Protein AF-0000000084947316 (afdb_homodimer)

Sequence (758 aa):
MNFNLSEEHLMIQQAAKDFAQTELLPGVIERDEHSIFPAEQVKKMAELGFLGMMVDPKYGGAGLDSVSYVLAMEEIAKIDASAAVIMSVNNSLVCAGLEKFASEEQKMKYLVPLAKGDVIGAFCLSEPEAGSDATSQKTTAIDKGDYYLLNGTKNWITNGGSASTYIVIAQTDTEKGHKGINAFIVEKGWEGFSIGPKEKKMGIRGSDTHSLMFSDVKVPKENRIGEDGFGFNFAMAVLNGGRIGIASQALGIASGAYELALKYSQERVAFKKPIFQHQAIAFKLADMATQITAARMLCLKAACEKDAGQDISHSGAMAKLFASETAMNVTIEAVQIHGGNGYVSEYHVERMMRDAKITQIYEGTSEIQRIVISRGLVKMNFNLSEEHLMIQQAAKDFAQTELLPGVIERDEHSIFPAEQVKKMAELGFLGMMVDPKYGGAGLDSVSYVLAMEEIAKIDASAAVIMSVNNSLVCAGLEKFASEEQKMKYLVPLAKGDVIGAFCLSEPEAGSDATSQKTTAIDKGDYYLLNGTKNWITNGGSASTYIVIAQTDTEKGHKGINAFIVEKGWEGFSIGPKEKKMGIRGSDTHSLMFSDVKVPKENRIGEDGFGFNFAMAVLNGGRIGIASQALGIASGAYELALKYSQERVAFKKPIFQHQAIAFKLADMATQITAARMLCLKAACEKDAGQDISHSGAMAKLFASETAMNVTIEAVQIHGGNGYVSEYHVERMMRDAKITQIYEGTSEIQRIVISRGLVK

Foldseek 3Di:
DDPDDDPVLVVLLVVLLVLLVPPCQVCVLVCWVVLAAPVVSLVVCLVVQLQAACADCVLPHVNDFLSSNLSSLLSNLLRALLSLVQSLQQHQVNLVLCRVWADPVCSNVPNSCRSSSVFGEKEFQADPVCDVNRLPADWEFEDPPFWTFTFDKTFFIWCQPRGFKYWHWHAHDVVVGLLRIWIFIDGPPFPQKDWADFDPALASSNITTTMIGGDRGTGGPSGITHDRSCHNVSNVVSLLRSLLSLLSSLLNLLVSLLVLLVVQQQVDDDPHHRNCPPPVLVVLSVVSVVLSVVLSVLSSVLSVCVSVVHDSLQSSLVSLLSSLVSSLSSLVVSLVSCPPNSCDSPSPSVNSNSSSNCSCPPSAHSVRSVVSNVVVVVD/DDPDDDPVLVVLLVVLLVLLVPPCQVCVLVCWVVLAAPVVSLVVCLVVQLQAACADCVLPHVNDFLSSNLSSLLSNLLRALLSLVQSLQLHQQNLVLCRVWADPVCSNVPNSCRSSSVFGEKEFQADPVDDVNRLPDDWEFEDPPFWTFTFDKTFFIWCQPRGFWYWHWHAHDVVVRLLRIWIFIDGPPFPQKDWADFDDALASSNITTTMIGGDRGTGGPSGITHDRSCHNVSNVVSLLRSLLSLLSSLLNLLVSLLVLLVVQQQVDDDPHHRNCPPPVLVVLSVVSVVLSVVLSVLSSVLSVCVSVVHDSLQSSLVSLLSSLVSSLSSLVVSLVSCPPNSCDSPSPSVNSNSSSNCSCPPSAHSVRSVVSNVVVVVD

pLDDT: mean 97.17, std 2.94, range [73.31, 98.94]

Radius of gyration: 28.28 Å; Cα contacts (8 Å, |Δi|>4): 1645; chains: 2; bounding box: 53×84×67 Å

Solvent-accessible surface area (backbone atoms only — not comparable to full-atom values): 35517 Å² total; per-residue (Å²): 138,78,90,69,74,52,73,67,41,52,50,45,28,48,52,26,38,50,44,21,61,70,58,44,45,65,59,43,65,58,26,44,78,66,45,37,63,58,61,70,55,51,47,52,36,14,76,71,29,56,26,9,34,62,38,53,51,94,44,48,16,59,50,42,55,45,51,42,48,40,42,26,31,21,32,28,7,35,63,34,54,20,61,27,49,55,34,32,42,21,30,28,44,34,42,46,38,36,69,73,49,36,51,71,66,50,29,63,71,48,36,24,42,32,17,43,30,79,43,40,33,21,56,38,67,31,26,90,80,9,57,93,39,53,82,65,55,76,25,31,31,42,79,67,85,73,29,25,40,27,37,39,55,34,31,75,17,51,32,48,76,73,29,45,38,33,42,38,52,26,36,52,33,76,90,51,50,63,54,16,16,30,29,32,60,44,56,68,79,43,66,46,51,46,70,49,69,73,63,65,48,70,32,42,31,22,39,45,28,14,37,36,38,32,51,68,21,76,36,51,62,84,34,45,40,58,58,92,31,36,16,46,61,51,51,56,54,20,46,41,51,31,21,42,42,48,14,16,33,16,40,5,34,22,50,28,26,45,50,52,33,55,55,46,26,62,66,45,59,50,84,90,34,37,39,44,74,38,66,75,50,38,51,52,52,51,51,41,54,52,45,51,50,53,25,50,51,33,37,45,49,23,22,51,36,44,70,70,70,45,88,32,62,46,44,14,26,53,12,21,42,48,8,10,54,38,10,39,54,32,14,52,48,23,18,56,73,46,37,74,57,12,42,22,59,88,61,47,27,34,56,44,33,42,37,20,52,52,43,40,36,58,89,53,28,46,68,51,26,50,50,52,41,54,60,53,69,77,101,140,77,91,70,73,52,72,66,42,51,50,43,30,48,52,27,37,52,45,19,61,68,58,44,46,65,59,43,64,58,26,43,77,66,45,38,62,57,60,70,55,52,48,54,37,16,76,71,30,57,25,8,32,62,37,51,52,92,44,48,17,59,52,40,54,46,52,42,51,40,42,27,30,20,34,27,7,35,62,35,54,21,61,30,50,57,35,32,42,19,30,28,45,33,41,46,38,35,69,74,50,35,50,73,68,50,28,62,70,51,35,25,43,31,17,42,30,77,42,41,33,21,58,39,68,30,25,90,79,8,56,92,39,52,83,65,55,76,26,32,31,42,80,68,84,73,26,25,42,27,36,39,54,33,32,75,18,50,32,47,76,72,29,44,40,34,40,38,53,27,37,50,33,77,90,52,52,63,53,16,16,29,27,31,60,43,56,66,79,42,67,45,52,47,69,49,69,72,63,62,47,69,30,41,31,22,38,46,30,15,37,37,40,32,51,68,22,75,36,52,61,84,34,45,41,56,56,92,29,36,16,46,60,50,52,54,54,20,46,42,50,30,22,44,44,50,14,17,31,16,39,6,34,21,51,30,25,44,50,52,32,54,54,46,27,63,66,44,58,51,87,90,35,38,39,44,76,38,65,75,48,38,49,52,52,51,51,42,52,52,46,48,51,52,24,49,51,34,38,46,49,23,21,52,36,44,70,70,70,46,88,30,64,45,43,14,28,53,12,21,43,49,8,11,52,38,9,37,54,32,13,52,49,23,19,55,72,48,38,74,57,11,42,23,59,88,63,47,27,35,58,45,34,43,38,21,54,52,44,40,36,60,89,55,28,47,69,51,26,51,51,51,40,55,61,53,68,77,102

Organism: Flavobacterium columnare (strain ATCC 49512 / CIP 103533 / TG 44/87) (NCBI:txid1041826)

InterPro domains:
  IPR006089 Acyl-CoA dehydrogenase, conserved site [PS00072] (124-136)
  IPR006089 Acyl-CoA dehydrogenase, conserved site [PS00073] (336-355)
  IPR006091 Acyl-CoA dehydrogenase/oxidase, middle domain [PF02770] (122-217)
  IPR009075 Acyl-CoA dehydrogenase/oxidase, C-terminal [PF00441] (231-377)
  IPR009100 Acyl-CoA dehydrogenase/oxidase, N-terminal and middle domain superfamily [SSF56645] (1-242)
  IPR013786 Acyl-CoA dehydrogenase/oxidase, N-terminal [PF02771] (6-118)
  IPR036250 Acyl-CoA dehydrogenase-like, C-terminal [SSF47203] (229-378)
  IPR037069 Acyl-CoA dehydrogenase/oxidase, N-terminal domain superfamily [G3DSA:1.10.540.10] (1-120)
  IPR046373 Acyl-CoA oxidase/dehydrogenase, middle domain superfamily [G3DSA:2.40.110.10] (121-233)

Nearest PDB structures (foldseek):
  4l1f-assembly1_A  TM=9.917E-01  e=9.380E-40  Acidaminococcus fermentans DSM 20731
  1jqi-assembly1_B  TM=9.873E-01  e=5.473E-39  Rattus norvegicus
  4n5f-assembly1_A-2  TM=9.900E-01  e=6.590E-39  Burkholderia cenocepacia J2315
  2vig-assembly1_A  TM=9.923E-01  e=2.778E-38  Homo sapiens
  4m9a-assembly1_B  TM=9.848E-01  e=5.839E-38  Burkholderia thailandensis E264

Structure (mmCIF, N/CA/C/O backbone):
data_AF-0000000084947316-model_v1
#
loop_
_entity.id
_entity.type
_entity.pdbx_description
1 polymer 'Cyclohex-1-ene-1-carbonyl-CoA dehydrogenase'
#
loop_
_atom_site.group_PDB
_atom_site.id
_atom_site.type_symbol
_atom_site.label_atom_id
_atom_site.label_alt_id
_atom_site.label_comp_id
_atom_site.label_asym_id
_atom_site.label_entity_id
_atom_site.label_seq_id
_atom_site.pdbx_PDB_ins_code
_atom_site.Cartn_x
_atom_site.Cartn_y
_atom_site.Cartn_z
_atom_site.occupancy
_atom_site.B_iso_or_equiv
_atom_site.auth_seq_id
_atom_site.auth_comp_id
_atom_site.auth_asym_id
_atom_site.auth_atom_id
_atom_site.pdbx_PDB_model_num
ATOM 1 N N . MET A 1 1 ? 18.266 33.688 -10.984 1 73.31 1 MET A N 1
ATOM 2 C CA . MET A 1 1 ? 17.859 32.438 -10.344 1 73.31 1 MET A CA 1
ATOM 3 C C . MET A 1 1 ? 19.062 31.656 -9.867 1 73.31 1 MET A C 1
ATOM 5 O O . MET A 1 1 ? 20.047 31.5 -10.602 1 73.31 1 MET A O 1
ATOM 9 N N . ASN A 1 2 ? 19.203 31.469 -8.625 1 81.62 2 ASN A N 1
ATOM 10 C CA . ASN A 1 2 ? 20.266 30.656 -8.016 1 81.62 2 ASN A CA 1
ATOM 11 C C . ASN A 1 2 ? 19.688 29.391 -7.367 1 81.62 2 ASN A C 1
ATOM 13 O O . ASN A 1 2 ? 19 29.484 -6.34 1 81.62 2 ASN A O 1
ATOM 17 N N . PHE A 1 3 ? 19.922 28.312 -8.039 1 86.94 3 PHE A N 1
ATOM 18 C CA . PHE A 1 3 ? 19.391 27.031 -7.59 1 86.94 3 PHE A CA 1
ATOM 19 C C . PHE A 1 3 ? 20.359 26.359 -6.617 1 86.94 3 PHE A C 1
ATOM 21 O O . PHE A 1 3 ? 20.109 25.234 -6.18 1 86.94 3 PHE A O 1
ATOM 28 N N . ASN A 1 4 ? 21.391 27.078 -6.281 1 88.56 4 ASN A N 1
ATOM 29 C CA . ASN A 1 4 ? 22.359 26.5 -5.359 1 88.56 4 ASN A CA 1
ATOM 30 C C . ASN A 1 4 ? 21.922 26.672 -3.906 1 88.56 4 ASN A C 1
ATOM 32 O O . ASN A 1 4 ? 21.359 27.719 -3.545 1 88.56 4 ASN A O 1
ATOM 36 N N . LEU A 1 5 ? 22.156 25.688 -3.131 1 94.56 5 LEU A N 1
ATOM 37 C CA . LEU A 1 5 ? 21.938 25.75 -1.69 1 94.56 5 LEU A CA 1
ATOM 38 C C . LEU A 1 5 ? 23.062 26.5 -0.992 1 94.56 5 LEU A C 1
ATOM 40 O O . LEU A 1 5 ? 24.219 26.375 -1.374 1 94.56 5 LEU A O 1
ATOM 44 N N . SER A 1 6 ? 22.734 27.344 -0.083 1 95.81 6 SER A N 1
ATOM 45 C CA . SER A 1 6 ? 23.75 28 0.733 1 95.81 6 SER A CA 1
ATOM 46 C C . SER A 1 6 ? 24.484 27 1.62 1 95.81 6 SER A C 1
ATOM 48 O O . SER A 1 6 ? 24.078 25.844 1.736 1 95.81 6 SER A O 1
ATOM 50 N N . GLU A 1 7 ? 25.625 27.422 2.191 1 95.88 7 GLU A N 1
ATOM 51 C CA . GLU A 1 7 ? 26.359 26.578 3.127 1 95.88 7 GLU A CA 1
ATOM 52 C C . GLU A 1 7 ? 25.484 26.172 4.312 1 95.88 7 GLU A C 1
ATOM 54 O O . GLU A 1 7 ? 25.578 25.031 4.801 1 95.88 7 GLU A O 1
ATOM 59 N N . GLU A 1 8 ? 24.703 27.078 4.797 1 96.12 8 GLU A N 1
ATOM 60 C CA . GLU A 1 8 ? 23.781 26.797 5.895 1 96.12 8 GLU A CA 1
ATOM 61 C C . GLU A 1 8 ? 22.766 25.734 5.492 1 96.12 8 GLU A C 1
ATOM 63 O O . GLU A 1 8 ? 22.469 24.812 6.266 1 96.12 8 GLU A O 1
ATOM 68 N N . HIS A 1 9 ? 22.156 25.875 4.293 1 97.38 9 HIS A N 1
ATOM 69 C CA . HIS A 1 9 ? 21.234 24.891 3.762 1 97.38 9 HIS A CA 1
ATOM 70 C C . HIS A 1 9 ? 21.875 23.5 3.732 1 97.38 9 HIS A C 1
ATOM 72 O O . HIS A 1 9 ? 21.266 22.516 4.168 1 97.38 9 HIS A O 1
ATOM 78 N N . LEU A 1 10 ? 23.094 23.438 3.26 1 97.75 10 LEU A N 1
ATOM 79 C CA . LEU A 1 10 ? 23.797 22.156 3.133 1 97.75 10 LEU A CA 1
ATOM 80 C C . LEU A 1 10 ? 24.078 21.562 4.504 1 97.75 10 LEU A C 1
ATOM 82 O O . LEU A 1 10 ? 24.016 20.344 4.672 1 97.75 10 LEU A O 1
ATOM 86 N N . MET A 1 11 ? 24.422 22.406 5.418 1 97.81 11 MET A N 1
ATOM 87 C CA . MET A 1 11 ? 24.688 21.938 6.773 1 97.81 11 MET A CA 1
ATOM 88 C C . MET A 1 11 ? 23.438 21.359 7.406 1 97.81 11 MET A C 1
ATOM 90 O O . MET A 1 11 ? 23.5 20.312 8.062 1 97.81 11 MET A O 1
ATOM 94 N N . ILE A 1 12 ? 22.328 22 7.223 1 98 12 ILE A N 1
ATOM 95 C CA . ILE A 1 12 ? 21.062 21.531 7.777 1 98 12 ILE A CA 1
ATOM 96 C C . ILE A 1 12 ? 20.656 20.219 7.109 1 98 12 ILE A C 1
ATOM 98 O O . ILE A 1 12 ? 20.219 19.281 7.781 1 98 12 ILE A O 1
ATOM 102 N N . GLN A 1 13 ? 20.719 20.141 5.82 1 98.38 13 GLN A N 1
ATOM 103 C CA . GLN A 1 13 ? 20.438 18.922 5.074 1 98.38 13 GLN A CA 1
ATOM 104 C C . GLN A 1 13 ? 21.281 17.75 5.59 1 98.38 13 GLN A C 1
ATOM 106 O O . GLN A 1 13 ? 20.75 16.656 5.801 1 98.38 13 GLN A O 1
ATOM 111 N N . GLN A 1 14 ? 22.562 18 5.797 1 98.56 14 GLN A N 1
ATOM 112 C CA . GLN A 1 14 ? 23.469 16.953 6.27 1 98.56 14 GLN A CA 1
ATOM 113 C C . GLN A 1 14 ? 23.109 16.516 7.688 1 98.56 14 GLN A C 1
ATOM 115 O O . GLN A 1 14 ? 23.156 15.328 8 1 98.56 14 GLN A O 1
ATOM 120 N N . ALA A 1 15 ? 22.828 17.469 8.523 1 98.44 15 ALA A N 1
ATOM 121 C CA . ALA A 1 15 ? 22.438 17.156 9.891 1 98.44 15 ALA A CA 1
ATOM 122 C C . ALA A 1 15 ? 21.203 16.266 9.914 1 98.44 15 ALA A C 1
ATOM 124 O O . ALA A 1 15 ? 21.125 15.297 10.68 1 98.44 15 ALA A O 1
ATOM 125 N N . ALA A 1 16 ? 20.219 16.625 9.117 1 98.81 16 ALA A N 1
ATOM 126 C CA . ALA A 1 16 ? 19 15.836 9.023 1 98.81 16 ALA A CA 1
ATOM 127 C C . ALA A 1 16 ? 19.281 14.445 8.469 1 98.81 16 ALA A C 1
ATOM 129 O O . ALA A 1 16 ? 18.719 13.453 8.945 1 98.81 16 ALA A O 1
ATOM 130 N N . LYS A 1 17 ? 20.125 14.414 7.453 1 98.75 17 LYS A N 1
ATOM 131 C CA . LYS A 1 17 ? 20.516 13.133 6.859 1 98.75 17 LYS A CA 1
ATOM 132 C C . LYS A 1 17 ? 21.188 12.234 7.891 1 98.75 17 LYS A C 1
ATOM 134 O O . LYS A 1 17 ? 20.859 11.055 8.008 1 98.75 17 LYS A O 1
ATOM 139 N N . ASP A 1 18 ? 22.109 12.805 8.617 1 98.81 18 ASP A N 1
ATOM 140 C CA . ASP A 1 18 ? 22.828 12.047 9.633 1 98.81 18 ASP A CA 1
ATOM 141 C C . ASP A 1 18 ? 21.875 11.539 10.711 1 98.81 18 ASP A C 1
ATOM 143 O O . ASP A 1 18 ? 21.953 10.383 11.133 1 98.81 18 ASP A O 1
ATOM 147 N N . PHE A 1 19 ? 21.047 12.375 11.172 1 98.81 19 PHE A N 1
ATOM 148 C CA . PHE A 1 19 ? 20.078 11.992 12.18 1 98.81 19 PHE A CA 1
ATOM 149 C C . PHE A 1 19 ? 19.188 10.859 11.68 1 98.81 19 PHE A C 1
ATOM 151 O O . PHE A 1 19 ? 18.938 9.891 12.398 1 98.81 19 PHE A O 1
ATOM 158 N N . ALA A 1 20 ? 18.656 10.984 10.43 1 98.88 20 ALA A N 1
ATOM 159 C CA . ALA A 1 20 ? 17.781 9.961 9.852 1 98.88 20 ALA A CA 1
ATOM 160 C C . ALA A 1 20 ? 18.469 8.609 9.797 1 98.88 20 ALA A C 1
ATOM 162 O O . ALA A 1 20 ? 17.891 7.586 10.164 1 98.88 20 ALA A O 1
ATOM 163 N N . GLN A 1 21 ? 19.719 8.586 9.414 1 98.62 21 GLN A N 1
ATOM 164 C CA . GLN A 1 21 ? 20.484 7.355 9.227 1 98.62 21 GLN A CA 1
ATOM 165 C C . GLN A 1 21 ? 20.875 6.734 10.562 1 98.62 21 GLN A C 1
ATOM 167 O O . GLN A 1 21 ? 20.859 5.512 10.711 1 98.62 21 GLN A O 1
ATOM 172 N N . THR A 1 22 ? 21.172 7.559 11.562 1 98.5 22 THR A N 1
ATOM 173 C CA . THR A 1 22 ? 21.781 7.043 12.789 1 98.5 22 THR A CA 1
ATOM 174 C C . THR A 1 22 ? 20.703 6.812 13.859 1 98.5 22 THR A C 1
ATOM 176 O O . THR A 1 22 ? 20.844 5.914 14.695 1 98.5 22 THR A O 1
ATOM 179 N N . GLU A 1 23 ? 19.641 7.637 13.805 1 98.62 23 GLU A N 1
ATOM 180 C CA . GLU A 1 23 ? 18.688 7.59 14.906 1 98.62 23 GLU A CA 1
ATOM 181 C C . GLU A 1 23 ? 17.359 7.004 14.461 1 98.62 23 GLU A C 1
ATOM 183 O O . GLU A 1 23 ? 16.672 6.344 15.234 1 98.62 23 GLU A O 1
ATOM 188 N N . LEU A 1 24 ? 16.984 7.242 13.227 1 98.81 24 LEU A N 1
ATOM 189 C CA . LEU A 1 24 ? 15.664 6.82 12.781 1 98.81 24 LEU A CA 1
ATOM 190 C C . LEU A 1 24 ? 15.727 5.445 12.117 1 98.81 24 LEU A C 1
ATOM 192 O O . LEU A 1 24 ? 14.859 4.602 12.344 1 98.81 24 LEU A O 1
ATOM 196 N N . LEU A 1 25 ? 16.703 5.227 11.258 1 98.69 25 LEU A N 1
ATOM 197 C CA . LEU A 1 25 ? 16.781 3.994 10.484 1 98.69 25 LEU A CA 1
ATOM 198 C C . LEU A 1 25 ? 16.797 2.775 11.406 1 98.69 25 LEU A C 1
ATOM 200 O O . LEU A 1 25 ? 16.031 1.827 11.195 1 98.69 25 LEU A O 1
ATOM 204 N N . PRO A 1 26 ? 17.703 2.785 12.469 1 98.25 26 PRO A N 1
ATOM 205 C CA . PRO A 1 26 ? 17.641 1.644 13.383 1 98.25 26 PRO A CA 1
ATOM 206 C C . PRO A 1 26 ? 16.266 1.515 14.055 1 98.25 26 PRO A C 1
ATOM 208 O O . PRO A 1 26 ? 15.789 2.469 14.672 1 98.25 26 PRO A O 1
ATOM 211 N N . GLY A 1 27 ? 15.602 0.424 13.883 1 97.94 27 GLY A N 1
ATOM 212 C CA . GLY A 1 27 ? 14.367 0.124 14.578 1 97.94 27 GLY A CA 1
ATOM 213 C C . GLY A 1 27 ? 13.125 0.595 13.836 1 97.94 27 GLY A C 1
ATOM 214 O O . GLY A 1 27 ? 12.008 0.427 14.312 1 97.94 27 GLY A O 1
ATOM 215 N N . VAL A 1 28 ? 13.32 1.253 12.672 1 98.56 28 VAL A N 1
ATOM 216 C CA . VAL A 1 28 ? 12.188 1.842 11.969 1 98.56 28 VAL A CA 1
ATOM 217 C C . VAL A 1 28 ? 11.195 0.747 11.578 1 98.56 28 VAL A C 1
ATOM 219 O O . VAL A 1 28 ? 9.984 0.958 11.617 1 98.56 28 VAL A O 1
ATOM 222 N N . ILE A 1 29 ? 11.602 -0.467 11.18 1 98.06 29 ILE A N 1
ATOM 223 C CA . ILE A 1 29 ? 10.734 -1.576 10.805 1 98.06 29 ILE A CA 1
ATOM 224 C C . ILE A 1 29 ? 9.945 -2.051 12.023 1 98.06 29 ILE A C 1
ATOM 226 O O . ILE A 1 29 ? 8.742 -2.301 11.93 1 98.06 29 ILE A O 1
ATOM 230 N N . GLU A 1 30 ? 10.602 -2.176 13.156 1 97.94 30 GLU A N 1
ATOM 231 C CA . GLU A 1 30 ? 9.93 -2.584 14.391 1 97.94 30 GLU A CA 1
ATOM 232 C C . GLU A 1 30 ? 8.867 -1.571 14.805 1 97.94 30 GLU A C 1
ATOM 234 O O . GLU A 1 30 ? 7.77 -1.95 15.219 1 97.94 30 GLU A O 1
ATOM 239 N N . ARG A 1 31 ? 9.227 -0.28 14.734 1 98.5 31 ARG A N 1
ATOM 240 C CA . ARG A 1 31 ? 8.258 0.762 15.062 1 98.5 31 ARG A CA 1
ATOM 241 C C . ARG A 1 31 ? 7.047 0.698 14.141 1 98.5 31 ARG A C 1
ATOM 243 O O . ARG A 1 31 ? 5.914 0.915 14.578 1 98.5 31 ARG A O 1
ATOM 250 N N . ASP A 1 32 ? 7.246 0.42 12.891 1 98.19 32 ASP A N 1
ATOM 251 C CA . ASP A 1 32 ? 6.141 0.266 11.953 1 98.19 32 ASP A CA 1
ATOM 252 C C . ASP A 1 32 ? 5.297 -0.959 12.297 1 98.19 32 ASP A C 1
ATOM 254 O O . ASP A 1 32 ? 4.07 -0.871 12.375 1 98.19 32 ASP A O 1
ATOM 258 N N . GLU A 1 33 ? 5.949 -2.113 12.453 1 97 33 GLU A N 1
ATOM 259 C CA . GLU A 1 33 ? 5.277 -3.385 12.695 1 97 33 GLU A CA 1
ATOM 260 C C . GLU A 1 33 ? 4.379 -3.312 13.922 1 97 33 GLU A C 1
ATOM 262 O O . GLU A 1 33 ? 3.281 -3.875 13.93 1 97 33 GLU A O 1
ATOM 267 N N . HIS A 1 34 ? 4.828 -2.541 14.961 1 97.44 34 HIS A N 1
ATOM 268 C CA . HIS A 1 34 ? 4.105 -2.543 16.219 1 97.44 34 HIS A CA 1
ATOM 269 C C . HIS A 1 34 ? 3.445 -1.193 16.484 1 97.44 34 HIS A C 1
ATOM 271 O O . HIS A 1 34 ? 2.973 -0.932 17.594 1 97.44 34 HIS A O 1
ATOM 277 N N . SER A 1 35 ? 3.451 -0.317 15.492 1 98 35 SER A N 1
ATOM 278 C CA . SER A 1 35 ? 2.82 0.995 15.586 1 98 35 SER A CA 1
ATOM 279 C C . SER A 1 35 ? 3.301 1.753 16.812 1 98 35 SER A C 1
ATOM 281 O O . SER A 1 35 ? 2.49 2.266 17.594 1 98 35 SER A O 1
ATOM 283 N N . ILE A 1 36 ? 4.625 1.814 17 1 98.38 36 ILE A N 1
ATOM 284 C CA . ILE A 1 36 ? 5.219 2.441 18.172 1 98.38 36 ILE A CA 1
ATOM 285 C C . ILE A 1 36 ? 5.57 3.893 17.859 1 98.38 36 ILE A C 1
ATOM 287 O O . ILE A 1 36 ? 6.305 4.168 16.906 1 98.38 36 ILE A O 1
ATOM 291 N N . PHE A 1 37 ? 5.07 4.812 18.656 1 98.75 37 PHE A N 1
ATOM 292 C CA . PHE A 1 37 ? 5.438 6.223 18.547 1 98.75 37 PHE A CA 1
ATOM 293 C C . PHE A 1 37 ? 6.918 6.418 18.828 1 98.75 37 PHE A C 1
ATOM 295 O O . PHE A 1 37 ? 7.43 5.922 19.844 1 98.75 37 PHE A O 1
ATOM 302 N N . PRO A 1 38 ? 7.59 7.129 17.984 1 98.62 38 PRO A N 1
ATOM 303 C CA . PRO A 1 38 ? 9.039 7.281 18.156 1 98.62 38 PRO A CA 1
ATOM 304 C C . PRO A 1 38 ? 9.391 8.391 19.156 1 98.62 38 PRO A C 1
ATOM 306 O O . PRO A 1 38 ? 10.109 9.328 18.812 1 98.62 38 PRO A O 1
ATOM 309 N N . ALA A 1 39 ? 9.047 8.25 20.375 1 98.44 39 ALA A N 1
ATOM 310 C CA . ALA A 1 39 ? 9.188 9.273 21.422 1 98.44 39 ALA A CA 1
ATOM 311 C C . ALA A 1 39 ? 10.648 9.648 21.625 1 98.44 39 ALA A C 1
ATOM 313 O O . ALA A 1 39 ? 10.984 10.828 21.766 1 98.44 39 ALA A O 1
ATOM 314 N N . GLU A 1 40 ? 11.516 8.633 21.656 1 98.38 40 GLU A N 1
ATOM 315 C CA . GLU A 1 40 ? 12.938 8.891 21.859 1 98.38 40 GLU A CA 1
ATOM 316 C C . GLU A 1 40 ? 13.508 9.695 20.688 1 98.38 40 GLU A C 1
ATOM 318 O O . GLU A 1 40 ? 14.266 10.648 20.891 1 98.38 40 GLU A O 1
ATOM 323 N N . GLN A 1 41 ? 13.141 9.281 19.5 1 98.75 41 GLN A N 1
ATOM 324 C CA . GLN A 1 41 ? 13.641 9.969 18.312 1 98.75 41 GLN A CA 1
ATOM 325 C C . GLN A 1 41 ? 13.094 11.391 18.234 1 98.75 41 GLN A C 1
ATOM 327 O O . GLN A 1 41 ? 13.789 12.312 17.797 1 98.75 41 GLN A O 1
ATOM 332 N N . VAL A 1 42 ? 11.844 11.633 18.625 1 98.69 42 VAL A N 1
ATOM 333 C CA . VAL A 1 42 ? 11.242 12.961 18.641 1 98.69 42 VAL A CA 1
ATOM 334 C C . VAL A 1 42 ? 11.992 13.867 19.609 1 98.69 42 VAL A C 1
ATOM 336 O O . VAL A 1 42 ? 12.25 15.031 19.312 1 98.69 42 VAL A O 1
ATOM 339 N N . LYS A 1 43 ? 12.344 13.328 20.75 1 98.5 43 LYS A N 1
ATOM 340 C CA . LYS A 1 43 ? 13.141 14.086 21.719 1 98.5 43 LYS A CA 1
ATOM 341 C C . LYS A 1 43 ? 14.484 14.492 21.125 1 98.5 43 LYS A C 1
ATOM 343 O O . LYS A 1 43 ? 14.938 15.625 21.312 1 98.5 43 LYS A O 1
ATOM 348 N N . LYS A 1 44 ? 15.078 13.586 20.453 1 98.69 44 LYS A N 1
ATOM 349 C CA . LYS A 1 44 ? 16.375 13.867 19.828 1 98.69 44 LYS A CA 1
ATOM 350 C C . LYS A 1 44 ? 16.219 14.898 18.719 1 98.69 44 LYS A C 1
ATOM 352 O O . LYS A 1 44 ? 17.109 15.719 18.484 1 98.69 44 LYS A O 1
ATOM 357 N N . MET A 1 45 ? 15.133 14.844 17.953 1 98.62 45 MET A N 1
ATOM 358 C CA . MET A 1 45 ? 14.828 15.859 16.953 1 98.62 45 MET A CA 1
ATOM 359 C C . MET A 1 45 ? 14.727 17.234 17.594 1 98.62 45 MET A C 1
ATOM 361 O O . MET A 1 45 ? 15.195 18.234 17.031 1 98.62 45 MET A O 1
ATOM 365 N N . ALA A 1 46 ? 14.125 17.281 18.766 1 98.44 46 ALA A N 1
ATOM 366 C CA . ALA A 1 46 ? 13.992 18.531 19.5 1 98.44 46 ALA A CA 1
ATOM 367 C C . ALA A 1 46 ? 15.367 19.109 19.859 1 98.44 46 ALA A C 1
ATOM 369 O O . ALA A 1 46 ? 15.594 20.312 19.719 1 98.44 46 ALA A O 1
ATOM 370 N N . GLU A 1 47 ? 16.234 18.234 20.266 1 98 47 GLU A N 1
ATOM 371 C CA . GLU A 1 47 ? 17.594 18.641 20.641 1 98 47 GLU A CA 1
ATOM 372 C C . GLU A 1 47 ? 18.328 19.25 19.453 1 98 47 GLU A C 1
ATOM 374 O O . GLU A 1 47 ? 19.188 20.125 19.625 1 98 47 GLU A O 1
ATOM 379 N N . LEU A 1 48 ? 17.906 18.828 18.281 1 98.12 48 LEU A N 1
ATOM 380 C CA . LEU A 1 48 ? 18.562 19.312 17.078 1 98.12 48 LEU A CA 1
ATOM 381 C C . LEU A 1 48 ? 17.844 20.547 16.547 1 98.12 48 LEU A C 1
ATOM 383 O O . LEU A 1 48 ? 18.266 21.125 15.531 1 98.12 48 LEU A O 1
ATOM 387 N N . GLY A 1 49 ? 16.75 20.969 17.203 1 98.25 49 GLY A N 1
ATOM 388 C CA . GLY A 1 49 ? 15.992 22.141 16.781 1 98.25 49 GLY A CA 1
ATOM 389 C C . GLY A 1 49 ? 15.008 21.859 15.664 1 98.25 49 GLY A C 1
ATOM 390 O O . GLY A 1 49 ? 14.516 22.797 15.023 1 98.25 49 GLY A O 1
ATOM 391 N N . PHE A 1 50 ? 14.68 20.578 15.383 1 98.75 50 PHE A N 1
ATOM 392 C CA . PHE A 1 50 ? 13.875 20.203 14.227 1 98.75 50 PHE A CA 1
ATOM 393 C C . PHE A 1 50 ? 12.391 20.375 14.516 1 98.75 50 PHE A C 1
ATOM 395 O O . PHE A 1 50 ? 11.555 20.281 13.609 1 98.75 50 PHE A O 1
ATOM 402 N N . LEU A 1 51 ? 12 20.719 15.766 1 98.69 51 LEU A N 1
ATOM 403 C CA . LEU A 1 51 ? 10.586 20.812 16.094 1 98.69 51 LEU A CA 1
ATOM 404 C C . LEU A 1 51 ? 10.109 22.266 16.078 1 98.69 51 LEU A C 1
ATOM 406 O O . LEU A 1 51 ? 8.906 22.531 16.141 1 98.69 51 LEU A O 1
ATOM 410 N N . GLY A 1 52 ? 10.938 23.25 16.047 1 98.56 52 GLY A N 1
ATOM 411 C CA . GLY A 1 52 ? 10.695 24.672 15.875 1 98.56 52 GLY A CA 1
ATOM 412 C C . GLY A 1 52 ? 11.672 25.344 14.922 1 98.56 52 GLY A C 1
ATOM 413 O O . GLY A 1 52 ? 12.273 26.359 15.25 1 98.56 52 GLY A O 1
ATOM 414 N N . MET A 1 53 ? 11.805 24.719 13.75 1 98.38 53 MET A N 1
ATOM 415 C CA . MET A 1 53 ? 12.875 25.062 12.82 1 98.38 53 MET A CA 1
ATOM 416 C C . MET A 1 53 ? 12.758 26.516 12.367 1 98.38 53 MET A C 1
ATOM 418 O O . MET A 1 53 ? 13.766 27.219 12.258 1 98.38 53 MET A O 1
ATOM 422 N N . MET A 1 54 ? 11.547 26.984 12.07 1 97.75 54 MET A N 1
ATOM 423 C CA . MET A 1 54 ? 11.367 28.281 11.422 1 97.75 54 MET A CA 1
ATOM 424 C C . MET A 1 54 ? 10.93 29.328 12.438 1 97.75 54 MET A C 1
ATOM 426 O O . MET A 1 54 ? 10.766 30.5 12.086 1 97.75 54 MET A O 1
ATOM 430 N N . VAL A 1 55 ? 10.719 28.938 13.68 1 98.69 55 VAL A N 1
ATOM 431 C CA . VAL A 1 55 ? 10.281 29.859 14.734 1 98.69 55 VAL A CA 1
ATOM 432 C C . VAL A 1 55 ? 11.43 30.781 15.117 1 98.69 55 VAL A C 1
ATOM 434 O O . VAL A 1 55 ? 12.586 30.359 15.211 1 98.69 55 VAL A O 1
ATOM 437 N N . ASP A 1 56 ? 11.133 32.062 15.383 1 98.44 56 ASP A N 1
ATOM 438 C CA . ASP A 1 56 ? 12.109 33.062 15.805 1 98.44 56 ASP A CA 1
ATOM 439 C C . ASP A 1 56 ? 12.852 32.594 17.062 1 98.44 56 ASP A C 1
ATOM 441 O O . ASP A 1 56 ? 12.242 32.062 18 1 98.44 56 ASP A O 1
ATOM 445 N N . PRO A 1 57 ? 14.133 32.781 17.062 1 98.31 57 PRO A N 1
ATOM 446 C CA . PRO A 1 57 ? 14.922 32.344 18.219 1 98.31 57 PRO A CA 1
ATOM 447 C C . PRO A 1 57 ? 14.438 33 19.516 1 98.31 57 PRO A C 1
ATOM 449 O O . PRO A 1 57 ? 14.617 32.438 20.594 1 98.31 57 PRO A O 1
ATOM 452 N N . LYS A 1 58 ? 13.836 34.156 19.438 1 98.31 58 LYS A N 1
ATOM 453 C CA . LYS A 1 58 ? 13.305 34.781 20.641 1 98.31 58 LYS A CA 1
ATOM 454 C C . LYS A 1 58 ? 12.25 33.938 21.312 1 98.31 58 LYS A C 1
ATOM 456 O O . LYS A 1 58 ? 12.016 34.031 22.516 1 98.31 58 LYS A O 1
ATOM 461 N N . TYR A 1 59 ? 11.656 33.031 20.578 1 98.56 59 TYR A N 1
ATOM 462 C CA . TYR A 1 59 ? 10.68 32.125 21.141 1 98.56 59 TYR A CA 1
ATOM 463 C C . TYR A 1 59 ? 11.242 30.719 21.234 1 98.56 59 TYR A C 1
ATOM 465 O O . TYR A 1 59 ? 10.492 29.75 21.406 1 98.56 59 TYR A O 1
ATOM 473 N N . GLY A 1 60 ? 12.57 30.562 21.062 1 97.88 60 GLY A N 1
ATOM 474 C CA . GLY A 1 60 ? 13.227 29.281 21.281 1 97.88 60 GLY A CA 1
ATOM 475 C C . GLY A 1 60 ? 13.375 28.453 20.016 1 97.88 60 GLY A C 1
ATOM 476 O O . GLY A 1 60 ? 13.797 27.297 20.062 1 97.88 60 GLY A O 1
ATOM 477 N N . GLY A 1 61 ? 13 28.984 18.875 1 98.38 61 GLY A N 1
ATOM 478 C CA . GLY A 1 61 ? 13.156 28.266 17.625 1 98.38 61 GLY A CA 1
ATOM 479 C C . GLY A 1 61 ? 14.547 28.391 17.031 1 98.38 61 GLY A C 1
ATOM 480 O O . GLY A 1 61 ? 15.43 28.984 17.625 1 98.38 61 GLY A O 1
ATOM 481 N N . ALA A 1 62 ? 14.734 27.734 15.898 1 97.81 62 ALA A N 1
ATOM 482 C CA . ALA A 1 62 ? 16.047 27.703 15.266 1 97.81 62 ALA A CA 1
ATOM 483 C C . ALA A 1 62 ? 16.219 28.875 14.297 1 97.81 62 ALA A C 1
ATOM 485 O O . ALA A 1 62 ? 17.328 29.203 13.891 1 97.81 62 ALA A O 1
ATOM 486 N N . GLY A 1 63 ? 15.133 29.531 13.922 1 97.81 63 GLY A N 1
ATOM 487 C CA . GLY A 1 63 ? 15.188 30.719 13.078 1 97.81 63 GLY A CA 1
ATOM 488 C C . GLY A 1 63 ? 15.586 30.406 11.641 1 97.81 63 GLY A C 1
ATOM 489 O O . GLY A 1 63 ? 16.109 31.281 10.945 1 97.81 63 GLY A O 1
ATOM 490 N N . LEU A 1 64 ? 15.414 29.188 11.172 1 97.81 64 LEU A N 1
ATOM 491 C CA . LEU A 1 64 ? 15.789 28.781 9.828 1 97.81 64 LEU A CA 1
ATOM 492 C C . LEU A 1 64 ? 14.711 29.156 8.82 1 97.81 64 LEU A C 1
ATOM 494 O O . LEU A 1 64 ? 13.578 29.469 9.195 1 97.81 64 LEU A O 1
ATOM 498 N N . ASP A 1 65 ? 15.078 29.188 7.582 1 97.69 65 ASP A N 1
ATOM 499 C CA . ASP A 1 65 ? 14.117 29.516 6.535 1 97.69 65 ASP A CA 1
ATOM 500 C C . ASP A 1 65 ? 13.367 28.281 6.055 1 97.69 65 ASP A C 1
ATOM 502 O O . ASP A 1 65 ? 13.633 27.172 6.52 1 97.69 65 ASP A O 1
ATOM 506 N N . SER A 1 66 ? 12.391 28.484 5.168 1 97.81 66 SER A N 1
ATOM 507 C CA . SER A 1 66 ? 11.531 27.406 4.691 1 97.81 66 SER A CA 1
ATOM 508 C C . SER A 1 66 ? 12.305 26.438 3.795 1 97.81 66 SER A C 1
ATOM 510 O O . SER A 1 66 ? 11.977 25.25 3.727 1 97.81 66 SER A O 1
ATOM 512 N N . VAL A 1 67 ? 13.305 26.859 3.061 1 98.19 67 VAL A N 1
ATOM 513 C CA . VAL A 1 67 ? 14.133 25.984 2.246 1 98.19 67 VAL A CA 1
ATOM 514 C C . VAL A 1 67 ? 14.828 24.953 3.139 1 98.19 67 VAL A C 1
ATOM 516 O O . VAL A 1 67 ? 14.836 23.766 2.836 1 98.19 67 VAL A O 1
ATOM 519 N N . SER A 1 68 ? 15.398 25.469 4.281 1 98.56 68 SER A N 1
ATOM 520 C CA . SER A 1 68 ? 16.016 24.562 5.25 1 98.56 68 SER A CA 1
ATOM 521 C C . SER A 1 68 ? 15 23.531 5.754 1 98.56 68 SER A C 1
ATOM 523 O O . SER A 1 68 ? 15.344 22.359 5.938 1 98.56 68 SER A O 1
ATOM 525 N N . TYR A 1 69 ? 13.836 24 5.988 1 98.56 69 TYR A N 1
ATOM 526 C CA . TYR A 1 69 ? 12.758 23.141 6.461 1 98.56 69 TYR A CA 1
ATOM 527 C C . TYR A 1 69 ? 12.453 22.047 5.445 1 98.56 69 TYR A C 1
ATOM 529 O O . TYR A 1 69 ? 12.336 20.875 5.805 1 98.56 69 TYR A O 1
ATOM 537 N N . VAL A 1 70 ? 12.344 22.375 4.156 1 98.69 70 VAL A N 1
ATOM 538 C CA . VAL A 1 70 ? 12.078 21.422 3.088 1 98.69 70 VAL A CA 1
ATOM 539 C C . VAL A 1 70 ? 13.195 20.391 3.029 1 98.69 70 VAL A C 1
ATOM 541 O O . VAL A 1 70 ? 12.938 19.188 2.938 1 98.69 70 VAL A O 1
ATOM 544 N N . LEU A 1 71 ? 14.422 20.828 3.111 1 98.69 71 LEU A N 1
ATOM 545 C CA . LEU A 1 71 ? 15.578 19.953 3.016 1 98.69 71 LEU A CA 1
ATOM 546 C C . LEU A 1 71 ? 15.617 18.969 4.188 1 98.69 71 LEU A C 1
ATOM 548 O O . LEU A 1 71 ? 15.891 17.781 4 1 98.69 71 LEU A O 1
ATOM 552 N N . ALA A 1 72 ? 15.352 19.453 5.363 1 98.88 72 ALA A N 1
ATOM 553 C CA . ALA A 1 72 ? 15.352 18.594 6.547 1 98.88 72 ALA A CA 1
ATOM 554 C C . ALA A 1 72 ? 14.227 17.578 6.48 1 98.88 72 ALA A C 1
ATOM 556 O O . ALA A 1 72 ? 14.438 16.391 6.758 1 98.88 72 ALA A O 1
ATOM 557 N N . MET A 1 73 ? 13.07 18.016 6.105 1 98.81 73 MET A N 1
ATOM 558 C CA . MET A 1 73 ? 11.906 17.141 5.988 1 98.81 73 MET A CA 1
ATOM 559 C C . MET A 1 73 ? 12.172 16.016 4.988 1 98.81 73 MET A C 1
ATOM 561 O O . MET A 1 73 ? 11.812 14.859 5.23 1 98.81 73 MET A O 1
ATOM 565 N N . GLU A 1 74 ? 12.734 16.391 3.854 1 98.81 74 GLU A N 1
ATOM 566 C CA . GLU A 1 74 ? 13.031 15.391 2.836 1 98.81 74 GLU A CA 1
ATOM 567 C C . GLU A 1 74 ? 13.945 14.297 3.389 1 98.81 74 GLU A C 1
ATOM 569 O O . GLU A 1 74 ? 13.656 13.109 3.242 1 98.81 74 GLU A O 1
ATOM 574 N N . GLU A 1 75 ? 15.023 14.688 4.066 1 98.88 75 GLU A N 1
ATOM 575 C CA . GLU A 1 75 ? 15.984 13.711 4.578 1 98.88 75 GLU A CA 1
ATOM 576 C C . GLU A 1 75 ? 15.352 12.828 5.648 1 98.88 75 GLU A C 1
ATOM 578 O O . GLU A 1 75 ? 15.586 11.617 5.68 1 98.88 75 GLU A O 1
ATOM 583 N N . ILE A 1 76 ? 14.562 13.414 6.527 1 98.94 76 ILE A N 1
ATOM 584 C CA . ILE A 1 76 ? 13.906 12.664 7.594 1 98.94 76 ILE A CA 1
ATOM 585 C C . ILE A 1 76 ? 12.93 11.656 6.984 1 98.94 76 ILE A C 1
ATOM 587 O O . ILE A 1 76 ? 12.922 10.484 7.371 1 98.94 76 ILE A O 1
ATOM 591 N N . ALA A 1 77 ? 12.195 12.078 5.973 1 98.94 77 ALA A N 1
ATOM 592 C CA . ALA A 1 77 ? 11.133 11.266 5.383 1 98.94 77 ALA A CA 1
ATOM 593 C C . ALA A 1 77 ? 11.711 10.18 4.473 1 98.94 77 ALA A C 1
ATOM 595 O O . ALA A 1 77 ? 11.031 9.203 4.156 1 98.94 77 ALA A O 1
ATOM 596 N N . LYS A 1 78 ? 12.969 10.344 4.062 1 98.81 78 LYS A N 1
ATOM 597 C CA . LYS A 1 78 ? 13.625 9.273 3.316 1 98.81 78 LYS A CA 1
ATOM 598 C C . LYS A 1 78 ? 13.648 7.98 4.125 1 98.81 78 LYS A C 1
ATOM 600 O O . LYS A 1 78 ? 13.633 6.887 3.559 1 98.81 78 LYS A O 1
ATOM 605 N N . ILE A 1 79 ? 13.656 8.156 5.418 1 98.81 79 ILE A N 1
ATOM 606 C CA . ILE A 1 79 ? 13.852 6.996 6.281 1 98.81 79 ILE A CA 1
ATOM 607 C C . ILE A 1 79 ? 12.562 6.711 7.055 1 98.81 79 ILE A C 1
ATOM 609 O O . ILE A 1 79 ? 12.117 5.562 7.137 1 98.81 79 ILE A O 1
ATOM 613 N N . ASP A 1 80 ? 11.938 7.738 7.617 1 98.88 80 ASP A N 1
ATOM 614 C CA . ASP A 1 80 ? 10.82 7.555 8.539 1 98.88 80 ASP A CA 1
ATOM 615 C C . ASP A 1 80 ? 9.75 8.617 8.32 1 98.88 80 ASP A C 1
ATOM 617 O O . ASP A 1 80 ? 9.789 9.688 8.938 1 98.88 80 ASP A O 1
ATOM 621 N N . ALA A 1 81 ? 8.719 8.25 7.617 1 98.81 81 ALA A N 1
ATOM 622 C CA . ALA A 1 81 ? 7.637 9.172 7.277 1 98.81 81 ALA A CA 1
ATOM 623 C C . ALA A 1 81 ? 6.793 9.508 8.508 1 98.81 81 ALA A C 1
ATOM 625 O O . ALA A 1 81 ? 6.184 10.57 8.57 1 98.81 81 ALA A O 1
ATOM 626 N N . SER A 1 82 ? 6.77 8.625 9.516 1 98.88 82 SER A N 1
ATOM 627 C CA . SER A 1 82 ? 6.059 8.898 10.766 1 98.88 82 SER A CA 1
ATOM 628 C C . SER A 1 82 ? 6.715 10.031 11.539 1 98.88 82 SER A C 1
ATOM 630 O O . SER A 1 82 ? 6.039 10.961 11.977 1 98.88 82 SER A O 1
ATOM 632 N N . ALA A 1 83 ? 8.008 9.938 11.664 1 98.88 83 ALA A N 1
ATOM 633 C CA . ALA A 1 83 ? 8.734 11.016 12.336 1 98.88 83 ALA A CA 1
ATOM 634 C C . ALA A 1 83 ? 8.578 12.336 11.586 1 98.88 83 ALA A C 1
ATOM 636 O O . ALA A 1 83 ? 8.438 13.391 12.195 1 98.88 83 ALA A O 1
ATOM 637 N N . ALA A 1 84 ? 8.555 12.227 10.305 1 98.88 84 ALA A N 1
ATOM 638 C CA . ALA A 1 84 ? 8.445 13.422 9.469 1 98.88 84 ALA A CA 1
ATOM 639 C C . ALA A 1 84 ? 7.109 14.117 9.688 1 98.88 84 ALA A C 1
ATOM 641 O O . ALA A 1 84 ? 7.047 15.352 9.742 1 98.88 84 ALA A O 1
ATOM 642 N N . VAL A 1 85 ? 6.004 13.359 9.781 1 98.81 85 VAL A N 1
ATOM 643 C CA . VAL A 1 85 ? 4.707 14.016 9.914 1 98.81 85 VAL A CA 1
ATOM 644 C C . VAL A 1 85 ? 4.562 14.602 11.32 1 98.81 85 VAL A C 1
ATOM 646 O O . VAL A 1 85 ? 3.947 15.648 11.5 1 98.81 85 VAL A O 1
ATOM 649 N N . ILE A 1 86 ? 5.16 13.977 12.32 1 98.81 86 ILE A N 1
ATOM 650 C CA . ILE A 1 86 ? 5.184 14.539 13.664 1 98.81 86 ILE A CA 1
ATOM 651 C C . ILE A 1 86 ? 5.875 15.898 13.641 1 98.81 86 ILE A C 1
ATOM 653 O O . ILE A 1 86 ? 5.348 16.875 14.172 1 98.81 86 ILE A O 1
ATOM 657 N N . MET A 1 87 ? 7 15.906 12.961 1 98.62 87 MET A N 1
ATOM 658 C CA . MET A 1 87 ? 7.801 17.109 12.766 1 98.62 87 MET A CA 1
ATOM 659 C C . MET A 1 87 ? 7.012 18.172 12 1 98.62 87 MET A C 1
ATOM 661 O O . MET A 1 87 ? 7 19.344 12.391 1 98.62 87 MET A O 1
ATOM 665 N N . SER A 1 88 ? 6.324 17.766 11 1 98.56 88 SER A N 1
ATOM 666 C CA . SER A 1 88 ? 5.586 18.672 10.133 1 98.56 88 SER A CA 1
ATOM 667 C C . SER A 1 88 ? 4.426 19.328 10.883 1 98.56 88 SER A C 1
ATOM 669 O O . SER A 1 88 ? 4.277 20.562 10.852 1 98.56 88 SER A O 1
ATOM 671 N N . VAL A 1 89 ? 3.641 18.531 11.562 1 98.5 89 VAL A N 1
ATOM 672 C CA . VAL A 1 89 ? 2.471 19.047 12.273 1 98.5 89 VAL A CA 1
ATOM 673 C C . VAL A 1 89 ? 2.908 20.062 13.32 1 98.5 89 VAL A C 1
ATOM 675 O O . VAL A 1 89 ? 2.34 21.156 13.414 1 98.5 89 VAL A O 1
ATOM 678 N N . ASN A 1 90 ? 3.924 19.75 14.023 1 98.75 90 ASN A N 1
ATOM 679 C CA . ASN A 1 90 ? 4.375 20.641 15.086 1 98.75 90 ASN A CA 1
ATOM 680 C C . ASN A 1 90 ? 4.902 21.969 14.523 1 98.75 90 ASN A C 1
ATOM 682 O O . ASN A 1 90 ? 4.594 23.031 15.047 1 98.75 90 ASN A O 1
ATOM 686 N N . ASN A 1 91 ? 5.641 21.891 13.469 1 98.5 91 ASN A N 1
ATOM 687 C CA . ASN A 1 91 ? 6.246 23.094 12.898 1 98.5 91 ASN A CA 1
ATOM 688 C C . ASN A 1 91 ? 5.215 23.938 12.156 1 98.5 91 ASN A C 1
ATOM 690 O O . ASN A 1 91 ? 5.055 25.125 12.445 1 98.5 91 ASN A O 1
ATOM 694 N N . SER A 1 92 ? 4.488 23.297 11.242 1 97.12 92 SER A N 1
ATOM 695 C CA . SER A 1 92 ? 3.77 24.047 10.227 1 97.12 92 SER A CA 1
ATOM 696 C C . SER A 1 92 ? 2.348 24.375 10.68 1 97.12 92 SER A C 1
ATOM 698 O O . SER A 1 92 ? 1.793 25.406 10.312 1 97.12 92 SER A O 1
ATOM 700 N N . LEU A 1 93 ? 1.731 23.484 11.422 1 97.75 93 LEU A N 1
ATOM 701 C CA . LEU A 1 93 ? 0.332 23.688 11.781 1 97.75 93 LEU A CA 1
ATOM 702 C C . LEU A 1 93 ? 0.214 24.328 13.164 1 97.75 93 LEU A C 1
ATOM 704 O O . LEU A 1 93 ? -0.718 25.094 13.422 1 97.75 93 LEU A O 1
ATOM 708 N N . VAL A 1 94 ? 1.21 24.031 14.016 1 98.69 94 VAL A N 1
ATOM 709 C CA . VAL A 1 94 ? 1.078 24.469 15.398 1 98.69 94 VAL A CA 1
ATOM 710 C C . VAL A 1 94 ? 1.971 25.688 15.648 1 98.69 94 VAL A C 1
ATOM 712 O O . VAL A 1 94 ? 1.477 26.797 15.812 1 98.69 94 VAL A O 1
ATOM 715 N N . CYS A 1 95 ? 3.242 25.516 15.531 1 98.75 95 CYS A N 1
ATOM 716 C CA . CYS A 1 95 ? 4.176 26.594 15.828 1 98.75 95 CYS A CA 1
ATOM 717 C C . CYS A 1 95 ? 3.957 27.781 14.898 1 98.75 95 CYS A C 1
ATOM 719 O O . CYS A 1 95 ? 3.928 28.922 15.344 1 98.75 95 CYS A O 1
ATOM 721 N N . ALA A 1 96 ? 3.818 27.531 13.633 1 97.94 96 ALA A N 1
ATOM 722 C CA . ALA A 1 96 ? 3.66 28.609 12.664 1 97.94 96 ALA A CA 1
ATOM 723 C C . ALA A 1 96 ? 2.41 29.438 12.961 1 97.94 96 ALA A C 1
ATOM 725 O O . ALA A 1 96 ? 2.436 30.672 12.883 1 97.94 96 ALA A O 1
ATOM 726 N N . GLY A 1 97 ? 1.33 28.766 13.273 1 98 97 GLY A N 1
ATOM 727 C CA . GLY A 1 97 ? 0.096 29.469 13.602 1 98 97 GLY A CA 1
ATOM 728 C C . GLY A 1 97 ? 0.203 30.312 14.852 1 98 97 GLY A C 1
ATOM 729 O O . GLY A 1 97 ? -0.228 31.469 14.867 1 98 97 GLY A O 1
ATOM 730 N N . LEU A 1 98 ? 0.773 29.75 15.891 1 98.75 98 LEU A N 1
ATOM 731 C CA . LEU A 1 98 ? 0.93 30.484 17.141 1 98.75 98 LEU A CA 1
ATOM 732 C C . LEU A 1 98 ? 1.86 31.672 16.953 1 98.75 98 LEU A C 1
ATOM 734 O O . LEU A 1 98 ? 1.583 32.781 17.469 1 98.75 98 LEU A O 1
ATOM 738 N N . GLU A 1 99 ? 2.885 31.453 16.266 1 98.56 99 GLU A N 1
ATOM 739 C CA . GLU A 1 99 ? 3.844 32.531 16.094 1 98.56 99 GLU A CA 1
ATOM 740 C C . GLU A 1 99 ? 3.213 33.719 15.352 1 98.56 99 GLU A C 1
ATOM 742 O O . GLU A 1 99 ? 3.455 34.875 15.703 1 98.56 99 GLU A O 1
ATOM 747 N N . LYS A 1 100 ? 2.461 33.406 14.375 1 97.44 100 LYS A N 1
ATOM 748 C CA . LYS A 1 100 ? 1.932 34.469 13.508 1 97.44 100 LYS A CA 1
ATOM 749 C C . LYS A 1 100 ? 0.727 35.156 14.141 1 97.44 100 LYS A C 1
ATOM 751 O O . LYS A 1 100 ? 0.546 36.344 13.992 1 97.44 100 LYS A O 1
ATOM 756 N N . PHE A 1 101 ? -0.142 34.438 14.922 1 98.31 101 PHE A N 1
ATOM 757 C CA . PHE A 1 101 ? -1.466 34.969 15.188 1 98.31 101 PHE A CA 1
ATOM 758 C C . PHE A 1 101 ? -1.731 35.031 16.688 1 98.31 101 PHE A C 1
ATOM 760 O O . PHE A 1 101 ? -2.668 35.719 17.125 1 98.31 101 PHE A O 1
ATOM 767 N N . ALA A 1 102 ? -0.92 34.406 17.531 1 98.5 102 ALA A N 1
ATOM 768 C CA . ALA A 1 102 ? -1.186 34.344 18.953 1 98.5 102 ALA A CA 1
ATOM 769 C C . ALA A 1 102 ? -0.699 35.625 19.641 1 98.5 102 ALA A C 1
ATOM 771 O O . ALA A 1 102 ? 0.126 36.375 19.094 1 98.5 102 ALA A O 1
ATOM 772 N N . SER A 1 103 ? -1.245 35.938 20.781 1 98.31 103 SER A N 1
ATOM 773 C CA . SER A 1 103 ? -0.751 37.062 21.594 1 98.31 103 SER A CA 1
ATOM 774 C C . SER A 1 103 ? 0.623 36.75 22.172 1 98.31 103 SER A C 1
ATOM 776 O O . SER A 1 103 ? 1.042 35.594 22.203 1 98.31 103 SER A O 1
ATOM 778 N N . GLU A 1 104 ? 1.263 37.781 22.641 1 98.44 104 GLU A N 1
ATOM 779 C CA . GLU A 1 104 ? 2.58 37.594 23.25 1 98.44 104 GLU A CA 1
ATOM 780 C C . GLU A 1 104 ? 2.502 36.656 24.453 1 98.44 104 GLU A C 1
ATOM 782 O O . GLU A 1 104 ? 3.391 35.844 24.672 1 98.44 104 GLU A O 1
ATOM 787 N N . GLU A 1 105 ? 1.48 36.812 25.234 1 98.44 105 GLU A N 1
ATOM 788 C CA . GLU A 1 105 ? 1.285 35.969 26.391 1 98.44 105 GLU A CA 1
ATOM 789 C C . GLU A 1 105 ? 1.102 34.5 25.953 1 98.44 105 GLU A C 1
ATOM 791 O O . GLU A 1 105 ? 1.672 33.594 26.562 1 98.44 105 GLU A O 1
ATOM 796 N N . GLN A 1 106 ? 0.329 34.281 24.969 1 98.75 106 GLN A N 1
ATOM 797 C CA . GLN A 1 106 ? 0.115 32.938 24.438 1 98.75 106 GLN A CA 1
ATOM 798 C C . GLN A 1 106 ? 1.413 32.344 23.891 1 98.75 106 GLN A C 1
ATOM 800 O O . GLN A 1 106 ? 1.688 31.156 24.062 1 98.75 106 GLN A O 1
ATOM 805 N N . LYS A 1 107 ? 2.166 33.125 23.188 1 98.81 107 LYS A N 1
ATOM 806 C CA . LYS A 1 107 ? 3.43 32.656 22.625 1 98.81 107 LYS A CA 1
ATOM 807 C C . LYS A 1 107 ? 4.391 32.219 23.719 1 98.81 107 LYS A C 1
ATOM 809 O O . LYS A 1 107 ? 4.984 31.141 23.625 1 98.81 107 LYS A O 1
ATOM 814 N N . MET A 1 108 ? 4.508 33.031 24.719 1 98.62 108 MET A N 1
ATOM 815 C CA . MET A 1 108 ? 5.414 32.688 25.797 1 98.62 108 MET A CA 1
ATOM 816 C C . MET A 1 108 ? 4.961 31.406 26.516 1 98.62 108 MET A C 1
ATOM 818 O O . MET A 1 108 ? 5.781 30.562 26.859 1 98.62 108 MET A O 1
ATOM 822 N N . LYS A 1 109 ? 3.742 31.234 26.656 1 98.62 109 LYS A N 1
ATOM 823 C CA . LYS A 1 109 ? 3.197 30.109 27.422 1 98.62 109 LYS A CA 1
ATOM 824 C C . LYS A 1 109 ? 3.188 28.828 26.594 1 98.62 109 LYS A C 1
ATOM 826 O O . LYS A 1 109 ? 3.428 27.75 27.109 1 98.62 109 LYS A O 1
ATOM 831 N N . TYR A 1 110 ? 2.863 28.953 25.328 1 98.81 110 TYR A N 1
ATOM 832 C CA . TYR A 1 110 ? 2.598 27.75 24.547 1 98.81 110 TYR A CA 1
ATOM 833 C C . TYR A 1 110 ? 3.613 27.594 23.422 1 98.81 110 TYR A C 1
ATOM 835 O O . TYR A 1 110 ? 4.117 26.5 23.172 1 98.81 110 TYR A O 1
ATOM 843 N N . LEU A 1 111 ? 3.969 28.609 22.672 1 98.88 111 LEU A N 1
ATOM 844 C CA . LEU A 1 111 ? 4.867 28.5 21.531 1 98.88 111 LEU A CA 1
ATOM 845 C C . LEU A 1 111 ? 6.273 28.109 21.984 1 98.88 111 LEU A C 1
ATOM 847 O O . LEU A 1 111 ? 6.926 27.281 21.344 1 98.88 111 LEU A O 1
ATOM 851 N N . VAL A 1 112 ? 6.734 28.703 23.031 1 98.88 112 VAL A N 1
ATOM 852 C CA . VAL A 1 112 ? 8.109 28.531 23.484 1 98.88 112 VAL A CA 1
ATOM 853 C C . VAL A 1 112 ? 8.375 27.047 23.766 1 98.88 112 VAL A C 1
ATOM 855 O O . VAL A 1 112 ? 9.305 26.453 23.219 1 98.88 112 VAL A O 1
ATOM 858 N N . PRO A 1 113 ? 7.551 26.359 24.594 1 98.81 113 PRO A N 1
ATOM 859 C CA . PRO A 1 113 ? 7.824 24.938 24.828 1 98.81 113 PRO A CA 1
ATOM 860 C C . PRO A 1 113 ? 7.66 24.094 23.578 1 98.81 113 PRO A C 1
ATOM 862 O O . PRO A 1 113 ? 8.352 23.094 23.406 1 98.81 113 PRO A O 1
ATOM 865 N N . LEU A 1 114 ? 6.773 24.453 22.719 1 98.88 114 LEU A N 1
ATOM 866 C CA . LEU A 1 114 ? 6.566 23.734 21.453 1 98.88 114 LEU A CA 1
ATOM 867 C C . LEU A 1 114 ? 7.773 23.891 20.531 1 98.88 114 LEU A C 1
ATOM 869 O O . LEU A 1 114 ? 8.242 22.906 19.953 1 98.88 114 LEU A O 1
ATOM 873 N N . ALA A 1 115 ? 8.273 25.109 20.422 1 98.75 115 ALA A N 1
ATOM 874 C CA . ALA A 1 115 ? 9.406 25.406 19.562 1 98.75 115 ALA A CA 1
ATOM 875 C C . ALA A 1 115 ? 10.68 24.734 20.062 1 98.75 115 ALA A C 1
ATOM 877 O O . ALA A 1 115 ? 11.484 24.25 19.266 1 98.75 115 ALA A O 1
ATOM 878 N N . LYS A 1 116 ? 10.789 24.672 21.344 1 98.31 116 LYS A N 1
ATOM 879 C CA . LYS A 1 116 ? 11.953 24.047 21.969 1 98.31 116 LYS A CA 1
ATOM 880 C C . LYS A 1 116 ? 11.844 22.531 21.906 1 98.31 116 LYS A C 1
ATOM 882 O O . LYS A 1 116 ? 12.844 21.828 22.078 1 98.31 116 LYS A O 1
ATOM 887 N N . GLY A 1 117 ? 10.688 22.078 21.703 1 98.31 117 GLY A N 1
ATOM 888 C CA . GLY A 1 117 ? 10.453 20.641 21.609 1 98.31 117 GLY A CA 1
ATOM 889 C C . GLY A 1 117 ? 10.297 19.969 22.953 1 98.31 117 GLY A C 1
ATOM 890 O O . GLY A 1 117 ? 10.469 18.766 23.078 1 98.31 117 GLY A O 1
ATOM 891 N N . ASP A 1 118 ? 10.023 20.781 23.984 1 98.44 118 ASP A N 1
ATOM 892 C CA . ASP A 1 118 ? 9.695 20.203 25.281 1 98.44 118 ASP A CA 1
ATOM 893 C C . ASP A 1 118 ? 8.398 19.391 25.203 1 98.44 118 ASP A C 1
ATOM 895 O O . ASP A 1 118 ? 8.234 18.406 25.922 1 98.44 118 ASP A O 1
ATOM 899 N N . VAL A 1 119 ? 7.48 19.844 24.438 1 98.56 119 VAL A N 1
ATOM 900 C CA . VAL A 1 119 ? 6.227 19.172 24.109 1 98.56 119 VAL A CA 1
ATOM 901 C C . VAL A 1 119 ? 5.93 19.328 22.609 1 98.56 119 VAL A C 1
ATOM 903 O O . VAL A 1 119 ? 6.617 20.078 21.922 1 98.56 119 VAL A O 1
ATOM 906 N N . ILE A 1 120 ? 4.973 18.547 22.109 1 98.75 120 ILE A N 1
ATOM 907 C CA . ILE A 1 120 ? 4.531 18.734 20.734 1 98.75 120 ILE A CA 1
ATOM 908 C C . ILE A 1 120 ? 3.041 19.062 20.719 1 98.75 120 ILE A C 1
ATOM 910 O O . ILE A 1 120 ? 2.354 18.922 21.734 1 98.75 120 ILE A O 1
ATOM 914 N N . GLY A 1 121 ? 2.635 19.562 19.609 1 98.88 121 GLY A N 1
ATOM 915 C CA . GLY A 1 121 ? 1.253 20 19.484 1 98.88 121 GLY A CA 1
ATOM 916 C C . GLY A 1 121 ? 0.492 19.266 18.406 1 98.88 121 GLY A C 1
ATOM 917 O O . GLY A 1 121 ? 1.076 18.5 17.641 1 98.88 121 GLY A O 1
ATOM 918 N N . ALA A 1 122 ? -0.817 19.438 18.406 1 98.88 122 ALA A N 1
ATOM 919 C CA . ALA A 1 122 ? -1.729 18.891 17.406 1 98.88 122 ALA A CA 1
ATOM 920 C C . ALA A 1 122 ? -2.678 19.969 16.891 1 98.88 122 ALA A C 1
ATOM 922 O O . ALA A 1 122 ? -2.973 20.938 17.594 1 98.88 122 ALA A O 1
ATOM 923 N N . PHE A 1 123 ? -3.053 19.875 15.68 1 98.69 123 PHE A N 1
ATOM 924 C CA . PHE A 1 123 ? -4.02 20.734 15.008 1 98.69 123 PHE A CA 1
ATOM 925 C C . PHE A 1 123 ? -5.332 20 14.773 1 98.69 123 PHE A C 1
ATOM 927 O O . PHE A 1 123 ? -5.352 18.953 14.133 1 98.69 123 PHE A O 1
ATOM 934 N N . CYS A 1 124 ? -6.426 20.516 15.312 1 98.62 124 CYS A N 1
ATOM 935 C CA . CYS A 1 124 ? -7.691 19.797 15.391 1 98.62 124 CYS A CA 1
ATOM 936 C C . CYS A 1 124 ? -8.766 20.5 14.57 1 98.62 124 CYS A C 1
ATOM 938 O O . CYS A 1 124 ? -9.547 21.281 15.102 1 98.62 124 CYS A O 1
ATOM 940 N N . LEU A 1 125 ? -8.906 20.062 13.32 1 97.56 125 LEU A N 1
ATOM 941 C CA . LEU A 1 125 ? -9.875 20.672 12.406 1 97.56 125 LEU A CA 1
ATOM 942 C C . LEU A 1 125 ? -10.93 19.656 11.992 1 97.56 125 LEU A C 1
ATOM 944 O O . LEU A 1 125 ? -12.125 19.891 12.172 1 97.56 125 LEU A O 1
ATOM 948 N N . SER A 1 126 ? -10.477 18.5 11.508 1 96.69 126 SER A N 1
ATOM 949 C CA . SER A 1 126 ? -11.344 17.516 10.883 1 96.69 126 SER A CA 1
ATOM 950 C C . SER A 1 126 ? -12.281 16.875 11.906 1 96.69 126 SER A C 1
ATOM 952 O O . SER A 1 126 ? -11.914 16.703 13.07 1 96.69 126 SER A O 1
ATOM 954 N N . GLU A 1 127 ? -13.469 16.625 11.492 1 97 127 GLU A N 1
ATOM 955 C CA . GLU A 1 127 ? -14.492 15.898 12.242 1 97 127 GLU A CA 1
ATOM 956 C C . GLU A 1 127 ? -15.023 14.703 11.445 1 97 127 GLU A C 1
ATOM 958 O O . GLU A 1 127 ? -14.742 14.57 10.25 1 97 127 GLU A O 1
ATOM 963 N N . PRO A 1 128 ? -15.711 13.836 12.094 1 91.75 128 PRO A N 1
ATOM 964 C CA . PRO A 1 128 ? -16.203 12.656 11.383 1 91.75 128 PRO A CA 1
ATOM 965 C C . PRO A 1 128 ? -16.969 13.008 10.109 1 91.75 128 PRO A C 1
ATOM 967 O O . PRO A 1 128 ? -16.781 12.359 9.078 1 91.75 128 PRO A O 1
ATOM 970 N N . GLU A 1 129 ? -17.719 14.039 10.148 1 89.69 129 GLU A N 1
ATOM 971 C CA . GLU A 1 129 ? -18.547 14.367 8.992 1 89.69 129 GLU A CA 1
ATOM 972 C C . GLU A 1 129 ? -18 15.586 8.258 1 89.69 129 GLU A C 1
ATOM 974 O O . GLU A 1 129 ? -18.625 16.078 7.305 1 89.69 129 GLU A O 1
ATOM 979 N N . ALA A 1 130 ? -16.844 16.094 8.734 1 91.5 130 ALA A N 1
ATOM 980 C CA . ALA A 1 130 ? -16.281 17.297 8.125 1 91.5 130 ALA A CA 1
ATOM 981 C C . ALA A 1 130 ? -14.773 17.156 7.922 1 91.5 130 ALA A C 1
ATOM 983 O O . ALA A 1 130 ? -14 17.328 8.859 1 91.5 130 ALA A O 1
ATOM 984 N N . GLY A 1 131 ? -14.438 16.859 6.707 1 92 131 GLY A N 1
ATOM 985 C CA . GLY A 1 131 ? -13.047 16.844 6.273 1 92 131 GLY A CA 1
ATOM 986 C C . GLY A 1 131 ? -12.688 18.031 5.391 1 92 131 GLY A C 1
ATOM 987 O O . GLY A 1 131 ? -12.555 19.156 5.875 1 92 131 GLY A O 1
ATOM 988 N N . SER A 1 132 ? -12.711 17.766 4.082 1 87.56 132 SER A N 1
ATOM 989 C CA . SER A 1 132 ? -12.453 18.828 3.113 1 87.56 132 SER A CA 1
ATOM 990 C C . SER A 1 132 ? -13.469 19.953 3.254 1 87.56 132 SER A C 1
ATOM 992 O O . SER A 1 132 ? -13.133 21.125 3.041 1 87.56 132 SER A O 1
ATOM 994 N N . ASP A 1 133 ? -14.648 19.625 3.596 1 89.25 133 ASP A N 1
ATOM 995 C CA . ASP A 1 133 ? -15.688 20.609 3.865 1 89.25 133 ASP A CA 1
ATOM 996 C C . ASP A 1 133 ? -15.641 21.078 5.32 1 89.25 133 ASP A C 1
ATOM 998 O O . ASP A 1 133 ? -16.594 20.891 6.07 1 89.25 133 ASP A O 1
ATOM 1002 N N . ALA A 1 134 ? -14.68 21.828 5.664 1 86.25 134 ALA A N 1
ATOM 1003 C CA . ALA A 1 134 ? -14.359 22.156 7.051 1 86.25 134 ALA A CA 1
ATOM 1004 C C . ALA A 1 134 ? -15.375 23.125 7.645 1 86.25 134 ALA A C 1
ATOM 1006 O O . ALA A 1 134 ? -15.523 23.203 8.867 1 86.25 134 ALA A O 1
ATOM 1007 N N . THR A 1 135 ? -16.047 23.844 6.82 1 86.06 135 THR A N 1
ATOM 1008 C CA . THR A 1 135 ? -17.016 24.812 7.309 1 86.06 135 THR A CA 1
ATOM 1009 C C . THR A 1 135 ? -18.25 24.109 7.883 1 86.06 135 THR A C 1
ATOM 1011 O O . THR A 1 135 ? -19.062 24.734 8.57 1 86.06 135 THR A O 1
ATOM 1014 N N . SER A 1 136 ? -18.375 22.844 7.605 1 87.69 136 SER A N 1
ATOM 1015 C CA . SER A 1 136 ? -19.531 22.094 8.094 1 87.69 136 SER A CA 1
ATOM 1016 C C . SER A 1 136 ? -19.25 21.484 9.461 1 87.69 136 SER A C 1
ATOM 1018 O O . SER A 1 136 ? -19.984 20.594 9.914 1 87.69 136 SER A O 1
ATOM 1020 N N . GLN A 1 137 ? -18.297 21.984 10.109 1 92.25 137 GLN A N 1
ATOM 1021 C CA . GLN A 1 137 ? -17.922 21.438 11.414 1 92.25 137 GLN A CA 1
ATOM 1022 C C . GLN A 1 137 ? -19.031 21.656 12.438 1 92.25 137 GLN A C 1
ATOM 1024 O O . GLN A 1 137 ? -19.766 22.641 12.359 1 92.25 137 GLN A O 1
ATOM 1029 N N . LYS A 1 138 ? -19.094 20.734 13.461 1 94.75 138 LYS A N 1
ATOM 1030 C CA . LYS A 1 138 ? -20.172 20.75 14.438 1 94.75 138 LYS A CA 1
ATOM 1031 C C . LYS A 1 138 ? -19.656 21.016 15.844 1 94.75 138 LYS A C 1
ATOM 1033 O O . LYS A 1 138 ? -20.422 21.297 16.75 1 94.75 138 LYS A O 1
ATOM 1038 N N . THR A 1 139 ? -18.359 20.922 16.016 1 97.94 139 THR A N 1
ATOM 1039 C CA . THR A 1 139 ? -17.781 21.266 17.312 1 97.94 139 THR A CA 1
ATOM 1040 C C . THR A 1 139 ? -18.109 22.719 17.672 1 97.94 139 THR A C 1
ATOM 1042 O O . THR A 1 139 ? -17.922 23.625 16.859 1 97.94 139 THR A O 1
ATOM 1045 N N . THR A 1 140 ? -18.578 22.922 18.953 1 98.12 140 THR A N 1
ATOM 1046 C CA . THR A 1 140 ? -19 24.266 19.359 1 98.12 140 THR A CA 1
ATOM 1047 C C . THR A 1 140 ? -18.188 24.734 20.562 1 98.12 140 THR A C 1
ATOM 1049 O O . THR A 1 140 ? -17.703 23.906 21.344 1 98.12 140 THR A O 1
ATOM 1052 N N . ALA A 1 141 ? -17.969 26 20.656 1 98.44 141 ALA A N 1
ATOM 1053 C CA . ALA A 1 141 ? -17.438 26.703 21.828 1 98.44 141 ALA A CA 1
ATOM 1054 C C . ALA A 1 141 ? -18.328 27.875 22.203 1 98.44 141 ALA A C 1
ATOM 1056 O O . ALA A 1 141 ? -18.141 28.984 21.719 1 98.44 141 ALA A O 1
ATOM 1057 N N . ILE A 1 142 ? -19.203 27.594 23.109 1 97.62 142 ILE A N 1
ATOM 1058 C CA . ILE A 1 142 ? -20.203 28.594 23.469 1 97.62 142 ILE A CA 1
ATOM 1059 C C . ILE A 1 142 ? -19.625 29.562 24.5 1 97.62 142 ILE A C 1
ATOM 1061 O O . ILE A 1 142 ? -19.062 29.141 25.5 1 97.62 142 ILE A O 1
ATOM 1065 N N . ASP A 1 143 ? -19.781 30.891 24.281 1 97.44 143 ASP A N 1
ATOM 1066 C CA . ASP A 1 143 ? -19.312 31.922 25.203 1 97.44 143 ASP A CA 1
ATOM 1067 C C . ASP A 1 143 ? -20.156 31.938 26.484 1 97.44 143 ASP A C 1
ATOM 1069 O O . ASP A 1 143 ? -21.359 32.219 26.438 1 97.44 143 ASP A O 1
ATOM 1073 N N . LYS A 1 144 ? -19.5 31.719 27.594 1 97.25 144 LYS A N 1
ATOM 1074 C CA . LYS A 1 144 ? -20.172 31.703 28.891 1 97.25 144 LYS A CA 1
ATOM 1075 C C . LYS A 1 144 ? -19.703 32.875 29.766 1 97.25 144 LYS A C 1
ATOM 1077 O O . LYS A 1 144 ? -19.875 32.844 30.984 1 97.25 144 LYS A O 1
ATOM 1082 N N . GLY A 1 145 ? -19.094 33.844 29.203 1 94.88 145 GLY A N 1
ATOM 1083 C CA . GLY A 1 145 ? -18.609 35 29.938 1 94.88 145 GLY A CA 1
ATOM 1084 C C . GLY A 1 145 ? -17.141 34.906 30.297 1 94.88 145 GLY A C 1
ATOM 1085 O O . GLY A 1 145 ? -16.281 35.438 29.578 1 94.88 145 GLY A O 1
ATOM 1086 N N . ASP A 1 146 ? -16.797 34.031 31.234 1 94.69 146 ASP A N 1
ATOM 1087 C CA . ASP A 1 146 ? -15.422 33.938 31.719 1 94.69 146 ASP A CA 1
ATOM 1088 C C . ASP A 1 146 ? -14.648 32.844 30.969 1 94.69 146 ASP A C 1
ATOM 1090 O O . ASP A 1 146 ? -13.414 32.812 31 1 94.69 146 ASP A O 1
ATOM 1094 N N . TYR A 1 147 ? -15.414 32 30.375 1 97.94 147 TYR A N 1
ATOM 1095 C CA . TYR A 1 147 ? -14.812 30.922 29.609 1 97.94 147 TYR A CA 1
ATOM 1096 C C . TYR A 1 147 ? -15.695 30.516 28.438 1 97.94 147 TYR A C 1
ATOM 1098 O O . TYR A 1 147 ? -16.812 31 28.297 1 97.94 147 TYR A O 1
ATOM 1106 N N . TYR A 1 148 ? -15.156 29.75 27.469 1 98.44 148 TYR A N 1
ATOM 1107 C CA . TYR A 1 148 ? -15.93 29.062 26.438 1 98.44 148 TYR A CA 1
ATOM 1108 C C . TYR A 1 148 ? -16.219 27.625 26.844 1 98.44 148 TYR A C 1
ATOM 1110 O O . TYR A 1 148 ? -15.359 26.953 27.438 1 98.44 148 TYR A O 1
ATOM 1118 N N . LEU A 1 149 ? -17.391 27.172 26.547 1 98.75 149 LEU A N 1
ATOM 1119 C CA . LEU A 1 149 ? -17.75 25.781 26.766 1 98.75 149 LEU A CA 1
ATOM 1120 C C . LEU A 1 149 ? -17.625 24.984 25.469 1 98.75 149 LEU A C 1
ATOM 1122 O O . LEU A 1 149 ? -18.469 25.125 24.562 1 98.75 149 LEU A O 1
ATOM 1126 N N . LEU A 1 150 ? -16.609 24.156 25.469 1 98.81 150 LEU A N 1
ATOM 1127 C CA . LEU A 1 150 ? -16.25 23.438 24.266 1 98.81 150 LEU A CA 1
ATOM 1128 C C . LEU A 1 150 ? -16.844 22.031 24.25 1 98.81 150 LEU A C 1
ATOM 1130 O O . LEU A 1 150 ? -16.672 21.281 25.219 1 98.81 150 LEU A O 1
ATOM 1134 N N . ASN A 1 151 ? -17.625 21.688 23.219 1 98.81 151 ASN A N 1
ATOM 1135 C CA . ASN A 1 151 ? -18.25 20.375 23.016 1 98.81 151 ASN A CA 1
ATOM 1136 C C . ASN A 1 151 ? -18.094 19.906 21.578 1 98.81 151 ASN A C 1
ATOM 1138 O O . ASN A 1 151 ? -18.266 20.672 20.641 1 98.81 151 ASN A O 1
ATOM 1142 N N . GLY A 1 152 ? -17.719 18.688 21.453 1 98.44 152 GLY A N 1
ATOM 1143 C CA . GLY A 1 152 ? -17.656 18.125 20.109 1 98.44 152 GLY A CA 1
ATOM 1144 C C . GLY A 1 152 ? -16.625 17.031 19.969 1 98.44 152 GLY A C 1
ATOM 1145 O O . GLY A 1 152 ? -16.156 16.469 20.969 1 98.44 152 GLY A O 1
ATOM 1146 N N . THR A 1 153 ? -16.391 16.594 18.719 1 98.5 153 THR A N 1
ATOM 1147 C CA . THR A 1 153 ? -15.445 15.539 18.391 1 98.5 153 THR A CA 1
ATOM 1148 C C . THR A 1 153 ? -14.602 15.93 17.188 1 98.5 153 THR A C 1
ATOM 1150 O O . THR A 1 153 ? -15.125 16.406 16.172 1 98.5 153 THR A O 1
ATOM 1153 N N . LYS A 1 154 ? -13.344 15.898 17.359 1 98.56 154 LYS A N 1
ATOM 1154 C CA . LYS A 1 154 ? -12.406 15.984 16.25 1 98.56 154 LYS A CA 1
ATOM 1155 C C . LYS A 1 154 ? -11.852 14.609 15.891 1 98.56 154 LYS A C 1
ATOM 1157 O O . LYS A 1 154 ? -11.727 13.734 16.75 1 98.56 154 LYS A O 1
ATOM 1162 N N . ASN A 1 155 ? -11.578 14.453 14.57 1 97.88 155 ASN A N 1
ATOM 1163 C CA . ASN A 1 155 ? -11.18 13.141 14.062 1 97.88 155 ASN A CA 1
ATOM 1164 C C . ASN A 1 155 ? -9.93 13.234 13.195 1 97.88 155 ASN A C 1
ATOM 1166 O O . ASN A 1 155 ? -9.641 14.289 12.617 1 97.88 155 ASN A O 1
ATOM 1170 N N . TRP A 1 156 ? -9.133 12.07 13.164 1 98.12 156 TRP A N 1
ATOM 1171 C CA . TRP A 1 156 ? -7.914 11.953 12.375 1 98.12 156 TRP A CA 1
ATOM 1172 C C . TRP A 1 156 ? -6.852 12.93 12.867 1 98.12 156 TRP A C 1
ATOM 1174 O O . TRP A 1 156 ? -6.156 13.555 12.055 1 98.12 156 TRP A O 1
ATOM 1184 N N . ILE A 1 157 ? -6.77 13.125 14.109 1 98.69 157 ILE A N 1
ATOM 1185 C CA . ILE A 1 157 ? -5.852 14.141 14.609 1 98.69 157 ILE A CA 1
ATOM 1186 C C . ILE A 1 157 ? -4.465 13.531 14.812 1 98.69 157 ILE A C 1
ATOM 1188 O O . ILE A 1 157 ? -4.262 12.727 15.727 1 98.69 157 ILE A O 1
ATOM 1192 N N . THR A 1 158 ? -3.543 13.914 13.914 1 98.5 158 THR A N 1
ATOM 1193 C CA . THR A 1 158 ? -2.141 13.539 14.055 1 98.5 158 THR A CA 1
ATOM 1194 C C . THR A 1 158 ? -1.55 14.109 15.336 1 98.5 158 THR A C 1
ATOM 1196 O O . THR A 1 158 ? -1.845 15.25 15.711 1 98.5 158 THR A O 1
ATOM 1199 N N . ASN A 1 159 ? -0.707 13.406 16.047 1 98.62 159 ASN A N 1
ATOM 1200 C CA . ASN A 1 159 ? -0.133 13.734 17.344 1 98.62 159 ASN A CA 1
ATOM 1201 C C . ASN A 1 159 ? -1.193 13.734 18.453 1 98.62 159 ASN A C 1
ATOM 1203 O O . ASN A 1 159 ? -0.925 14.148 19.578 1 98.62 159 ASN A O 1
ATOM 1207 N N . GLY A 1 160 ? -2.4 13.289 18.188 1 98.5 160 GLY A N 1
ATOM 1208 C CA . GLY A 1 160 ? -3.537 13.43 19.078 1 98.5 160 GLY A CA 1
ATOM 1209 C C . GLY A 1 160 ? -3.307 12.812 20.438 1 98.5 160 GLY A C 1
ATOM 1210 O O . GLY A 1 160 ? -3.803 13.32 21.453 1 98.5 160 GLY A O 1
ATOM 1211 N N . GLY A 1 161 ? -2.594 11.734 20.5 1 98.25 161 GLY A N 1
ATOM 1212 C CA . GLY A 1 161 ? -2.311 11.055 21.766 1 98.25 161 GLY A CA 1
ATOM 1213 C C . GLY A 1 161 ? -1.05 11.562 22.438 1 98.25 161 GLY A C 1
ATOM 1214 O O . GLY A 1 161 ? -0.926 11.492 23.656 1 98.25 161 GLY A O 1
ATOM 1215 N N . SER A 1 162 ? -0.145 12.102 21.656 1 98.38 162 SER A N 1
ATOM 1216 C CA . SER A 1 162 ? 1.193 12.406 22.156 1 98.38 162 SER A CA 1
ATOM 1217 C C . SER A 1 162 ? 1.367 13.898 22.391 1 98.38 162 SER A C 1
ATOM 1219 O O . SER A 1 162 ? 2.311 14.328 23.062 1 98.38 162 SER A O 1
ATOM 1221 N N . ALA A 1 163 ? 0.448 14.711 21.922 1 98.75 163 ALA A N 1
ATOM 1222 C CA . ALA A 1 163 ? 0.532 16.156 22.062 1 98.75 163 ALA A CA 1
ATOM 1223 C C . ALA A 1 163 ? 0.189 16.594 23.484 1 98.75 163 ALA A C 1
ATOM 1225 O O . ALA A 1 163 ? -0.453 15.844 24.234 1 98.75 163 ALA A O 1
ATOM 1226 N N . SER A 1 164 ? 0.671 17.797 23.844 1 98.62 164 SER A N 1
ATOM 1227 C CA . SER A 1 164 ? 0.278 18.453 25.078 1 98.62 164 SER A CA 1
ATOM 1228 C C . SER A 1 164 ? -0.618 19.656 24.812 1 98.62 164 SER A C 1
ATOM 1230 O O . SER A 1 164 ? -1.351 20.094 25.703 1 98.62 164 SER A O 1
ATOM 1232 N N . THR A 1 165 ? -0.438 20.203 23.688 1 98.81 165 THR A N 1
ATOM 1233 C CA . THR A 1 165 ? -1.152 21.406 23.281 1 98.81 165 THR A CA 1
ATOM 1234 C C . THR A 1 165 ? -1.943 21.156 22 1 98.81 165 THR A C 1
ATOM 1236 O O . THR A 1 165 ? -1.392 20.672 21 1 98.81 165 THR A O 1
ATOM 1239 N N . TYR A 1 166 ? -3.223 21.469 22.031 1 98.94 166 TYR A N 1
ATOM 1240 C CA . TYR A 1 166 ? -4.121 21.234 20.922 1 98.94 166 TYR A CA 1
ATOM 1241 C C . TYR A 1 166 ? -4.734 22.531 20.422 1 98.94 166 TYR A C 1
ATOM 1243 O O . TYR A 1 166 ? -5.293 23.297 21.219 1 98.94 166 TYR A O 1
ATOM 1251 N N . ILE A 1 167 ? -4.598 22.828 19.156 1 98.88 167 ILE A N 1
ATOM 1252 C CA . ILE A 1 167 ? -5.336 23.922 18.547 1 98.88 167 ILE A CA 1
ATOM 1253 C C . ILE A 1 167 ? -6.656 23.406 17.969 1 98.88 167 ILE A C 1
ATOM 1255 O O . ILE A 1 167 ? -6.676 22.75 16.938 1 98.88 167 ILE A O 1
ATOM 1259 N N . VAL A 1 168 ? -7.746 23.766 18.609 1 98.88 168 VAL A N 1
ATOM 1260 C CA . VAL A 1 168 ? -9.062 23.234 18.266 1 98.88 168 VAL A CA 1
ATOM 1261 C C . VAL A 1 168 ? -9.875 24.297 17.547 1 98.88 168 VAL A C 1
ATOM 1263 O O . VAL A 1 168 ? -10.07 25.406 18.062 1 98.88 168 VAL A O 1
ATOM 1266 N N . ILE A 1 169 ? -10.367 24 16.375 1 98.5 169 ILE A N 1
ATOM 1267 C CA . ILE A 1 169 ? -11.258 24.875 15.625 1 98.5 169 ILE A CA 1
ATOM 1268 C C . ILE A 1 169 ? -12.711 24.562 15.961 1 98.5 169 ILE A C 1
ATOM 1270 O O . ILE A 1 169 ? -13.148 23.422 15.844 1 98.5 169 ILE A O 1
ATOM 1274 N N . ALA A 1 170 ? -13.422 25.578 16.359 1 98.25 170 ALA A N 1
ATOM 1275 C CA . ALA A 1 170 ? -14.789 25.328 16.812 1 98.25 170 ALA A CA 1
ATOM 1276 C C . ALA A 1 170 ? -15.719 26.484 16.438 1 98.25 170 ALA A C 1
ATOM 1278 O O . ALA A 1 170 ? -15.266 27.625 16.297 1 98.25 170 ALA A O 1
ATOM 1279 N N . GLN A 1 171 ? -16.922 26.156 16.297 1 97.19 171 GLN A N 1
ATOM 1280 C CA . GLN A 1 171 ? -17.984 27.125 15.984 1 97.19 171 GLN A CA 1
ATOM 1281 C C . GLN A 1 171 ? -18.484 27.812 17.234 1 97.19 171 GLN A C 1
ATOM 1283 O O . GLN A 1 171 ? -18.953 27.156 18.172 1 97.19 171 GLN A O 1
ATOM 1288 N N . THR A 1 172 ? -18.438 29.141 17.266 1 96.94 172 THR A N 1
ATOM 1289 C CA . THR A 1 172 ? -18.891 29.922 18.406 1 96.94 172 THR A CA 1
ATOM 1290 C C . THR A 1 172 ? -20.219 30.609 18.109 1 96.94 172 THR A C 1
ATOM 1292 O O . THR A 1 172 ? -20.984 30.938 19.016 1 96.94 172 THR A O 1
ATOM 1295 N N . ASP A 1 173 ? -20.469 30.828 16.828 1 95.06 173 ASP A N 1
ATOM 1296 C CA . ASP A 1 173 ? -21.703 31.453 16.375 1 95.06 173 ASP A CA 1
ATOM 1297 C C . ASP A 1 173 ? -22.141 30.891 15.016 1 95.06 173 ASP A C 1
ATOM 1299 O O . ASP A 1 173 ? -21.734 31.406 13.969 1 95.06 173 ASP A O 1
ATOM 1303 N N . THR A 1 174 ? -23.016 29.984 15.055 1 90.75 174 THR A N 1
ATOM 1304 C CA . THR A 1 174 ? -23.406 29.25 13.852 1 90.75 174 THR A CA 1
ATOM 1305 C C . THR A 1 174 ? -24.062 30.188 12.844 1 90.75 174 THR A C 1
ATOM 1307 O O . THR A 1 174 ? -23.984 29.953 11.633 1 90.75 174 THR A O 1
ATOM 1310 N N . GLU A 1 175 ? -24.672 31.203 13.258 1 91.75 175 GLU A N 1
ATOM 1311 C CA . GLU A 1 175 ? -25.391 32.125 12.375 1 91.75 175 GLU A CA 1
ATOM 1312 C C . GLU A 1 175 ? -24.438 32.938 11.516 1 91.75 175 GLU A C 1
ATOM 1314 O O . GLU A 1 175 ? -24.812 33.438 10.461 1 91.75 175 GLU A O 1
ATOM 1319 N N . LYS A 1 176 ? -23.25 33 11.914 1 93.94 176 LYS A N 1
ATOM 1320 C CA . LYS A 1 176 ? -22.266 33.812 11.195 1 93.94 176 LYS A CA 1
ATOM 1321 C C . LYS A 1 176 ? -21.453 32.969 10.234 1 93.94 176 LYS A C 1
ATOM 1323 O O . LYS A 1 176 ? -20.5 33.438 9.609 1 93.94 176 LYS A O 1
ATOM 1328 N N . GLY A 1 177 ? -21.766 31.688 10.109 1 90.81 177 GLY A N 1
ATOM 1329 C CA . GLY A 1 177 ? -21.031 30.812 9.219 1 90.81 177 GLY A CA 1
ATOM 1330 C C . GLY A 1 177 ? -19.547 30.734 9.531 1 90.81 177 GLY A C 1
ATOM 1331 O O . GLY A 1 177 ? -19.156 30.516 10.68 1 90.81 177 GLY A O 1
ATOM 1332 N N . HIS A 1 178 ? -18.703 30.922 8.477 1 91.19 178 HIS A N 1
ATOM 1333 C CA . HIS A 1 178 ? -17.266 30.828 8.664 1 91.19 178 HIS A CA 1
ATOM 1334 C C . HIS A 1 178 ? -16.75 31.938 9.57 1 91.19 178 HIS A C 1
ATOM 1336 O O . HIS A 1 178 ? -15.727 31.781 10.242 1 91.19 178 HIS A O 1
ATOM 1342 N N . LYS A 1 179 ? -17.422 33.094 9.758 1 94.5 179 LYS A N 1
ATOM 1343 C CA . LYS A 1 179 ? -17.031 34.219 10.609 1 94.5 179 LYS A CA 1
ATOM 1344 C C . LYS A 1 179 ? -17.391 33.969 12.07 1 94.5 179 LYS A C 1
ATOM 1346 O O . LYS A 1 179 ? -17.016 34.75 12.953 1 94.5 179 LYS A O 1
ATOM 1351 N N . GLY A 1 180 ? -18.047 32.906 12.266 1 95.44 180 GLY A N 1
ATOM 1352 C CA . GLY A 1 180 ? -18.359 32.5 13.625 1 95.44 180 GLY A CA 1
ATOM 1353 C C . GLY A 1 180 ? -17.406 31.438 14.164 1 95.44 180 GLY A C 1
ATOM 1354 O O . GLY A 1 180 ? -17.547 31 15.305 1 95.44 180 GLY A O 1
ATOM 1355 N N . ILE A 1 181 ? -16.438 31.031 13.375 1 97.19 181 ILE A N 1
ATOM 1356 C CA . ILE A 1 181 ? -15.484 29.984 13.742 1 97.19 181 ILE A CA 1
ATOM 1357 C C . ILE A 1 181 ? -14.273 30.609 14.43 1 97.19 181 ILE A C 1
ATOM 1359 O O . ILE A 1 181 ? -13.781 31.656 14 1 97.19 181 ILE A O 1
ATOM 1363 N N . ASN A 1 182 ? -13.844 30.078 15.523 1 98.25 182 ASN A N 1
ATOM 1364 C CA . ASN A 1 182 ? -12.672 30.531 16.266 1 98.25 182 ASN A CA 1
ATOM 1365 C C . ASN A 1 182 ? -11.68 29.406 16.5 1 98.25 182 ASN A C 1
ATOM 1367 O O . ASN A 1 182 ? -12.031 28.234 16.344 1 98.25 182 ASN A O 1
ATOM 1371 N N . ALA A 1 183 ? -10.43 29.703 16.797 1 98.69 183 ALA A N 1
ATOM 1372 C CA . ALA A 1 183 ? -9.359 28.766 17.156 1 98.69 183 ALA A CA 1
ATOM 1373 C C . ALA A 1 183 ? -9.016 28.875 18.641 1 98.69 183 ALA A C 1
ATOM 1375 O O . ALA A 1 183 ? -8.852 29.969 19.172 1 98.69 183 ALA A O 1
ATOM 1376 N N . PHE A 1 184 ? -8.906 27.703 19.312 1 98.88 184 PHE A N 1
ATOM 1377 C CA . PHE A 1 184 ? -8.688 27.688 20.75 1 98.88 184 PHE A CA 1
ATOM 1378 C C . PHE A 1 184 ? -7.492 26.797 21.094 1 98.88 184 PHE A C 1
ATOM 1380 O O . PHE A 1 184 ? -7.297 25.734 20.5 1 98.88 184 PHE A O 1
ATOM 1387 N N . ILE A 1 185 ? -6.699 27.25 22.062 1 98.88 185 ILE A N 1
ATOM 1388 C CA . ILE A 1 185 ? -5.652 26.406 22.641 1 98.88 185 ILE A CA 1
ATOM 1389 C C . ILE A 1 185 ? -6.23 25.578 23.797 1 98.88 185 ILE A C 1
ATOM 1391 O O . ILE A 1 185 ? -6.781 26.125 24.75 1 98.88 185 ILE A O 1
ATOM 1395 N N . VAL A 1 186 ? -6.164 24.312 23.641 1 98.88 186 VAL A N 1
ATOM 1396 C CA . VAL A 1 186 ? -6.613 23.375 24.672 1 98.88 186 VAL A CA 1
ATOM 1397 C C . VAL A 1 186 ? -5.43 22.547 25.156 1 98.88 186 VAL A C 1
ATOM 1399 O O . VAL A 1 186 ? -4.555 22.172 24.375 1 98.88 186 VAL A O 1
ATOM 1402 N N . GLU A 1 187 ? -5.359 22.219 26.453 1 98.81 187 GLU A N 1
ATOM 1403 C CA . GLU A 1 187 ? -4.254 21.453 27.016 1 98.81 187 GLU A CA 1
ATOM 1404 C C . GLU A 1 187 ? -4.676 20.016 27.344 1 98.81 187 GLU A C 1
ATOM 1406 O O . GLU A 1 187 ? -5.812 19.781 27.75 1 98.81 187 GLU A O 1
ATOM 1411 N N . LYS A 1 188 ? -3.734 19.172 27.141 1 98.5 188 LYS A N 1
ATOM 1412 C CA . LYS A 1 188 ? -3.961 17.781 27.516 1 98.5 188 LYS A CA 1
ATOM 1413 C C . LYS A 1 188 ? -4.336 17.656 29 1 98.5 188 LYS A C 1
ATOM 1415 O O . LYS A 1 188 ? -3.732 18.312 29.844 1 98.5 188 LYS A O 1
ATOM 1420 N N . GLY A 1 189 ? -5.379 16.828 29.297 1 97.94 189 GLY A N 1
ATOM 1421 C CA . GLY A 1 189 ? -5.703 16.516 30.672 1 97.94 189 GLY A CA 1
ATOM 1422 C C . GLY A 1 189 ? -6.801 17.391 31.25 1 97.94 189 GLY A C 1
ATOM 1423 O O . GLY A 1 189 ? -7.285 17.156 32.344 1 97.94 189 GLY A O 1
ATOM 1424 N N . TRP A 1 190 ? -7.141 18.5 30.516 1 98.69 190 TRP A N 1
ATOM 1425 C CA . TRP A 1 190 ? -8.242 19.328 31.016 1 98.69 190 TRP A CA 1
ATOM 1426 C C . TRP A 1 190 ? -9.5 18.484 31.203 1 98.69 190 TRP A C 1
ATOM 1428 O O . TRP A 1 190 ? -9.734 17.531 30.484 1 98.69 190 TRP A O 1
ATOM 1438 N N . GLU A 1 191 ? -10.297 18.859 32.219 1 98.62 191 GLU A N 1
ATOM 1439 C CA . GLU A 1 191 ? -11.547 18.156 32.5 1 98.62 191 GLU A CA 1
ATOM 1440 C C . GLU A 1 191 ? -12.477 18.156 31.297 1 98.62 191 GLU A C 1
ATOM 1442 O O . GLU A 1 191 ? -12.664 19.203 30.656 1 98.62 191 GLU A O 1
ATOM 1447 N N . GLY A 1 192 ? -12.992 16.969 30.969 1 98.81 192 GLY A N 1
ATOM 1448 C CA . GLY A 1 192 ? -13.93 16.844 29.859 1 98.81 192 GLY A CA 1
ATOM 1449 C C . GLY A 1 192 ? -13.258 16.5 28.547 1 98.81 192 GLY A C 1
ATOM 1450 O O . GLY A 1 192 ? -13.93 16.156 27.578 1 98.81 192 GLY A O 1
ATOM 1451 N N . PHE A 1 193 ? -11.953 16.625 28.516 1 98.75 193 PHE A N 1
ATOM 1452 C CA . PHE A 1 193 ? -11.188 16.312 27.312 1 98.75 193 PHE A CA 1
ATOM 1453 C C . PHE A 1 193 ? -10.672 14.883 27.359 1 98.75 193 PHE A C 1
ATOM 1455 O O . PHE A 1 193 ? -9.977 14.5 28.297 1 98.75 193 PHE A O 1
ATOM 1462 N N . SER A 1 194 ? -11.055 14.062 26.312 1 98.69 194 SER A N 1
ATOM 1463 C CA . SER A 1 194 ? -10.594 12.68 26.25 1 98.69 194 SER A CA 1
ATOM 1464 C C . SER A 1 194 ? -10.031 12.336 24.875 1 98.69 194 SER A C 1
ATOM 1466 O O . SER A 1 194 ? -10.453 12.898 23.875 1 98.69 194 SER A O 1
ATOM 1468 N N . ILE A 1 195 ? -9.109 11.438 24.875 1 98.69 195 ILE A N 1
ATOM 1469 C CA . ILE A 1 195 ? -8.422 10.969 23.672 1 98.69 195 ILE A CA 1
ATOM 1470 C C . ILE A 1 195 ? -8.883 9.555 23.344 1 98.69 195 ILE A C 1
ATOM 1472 O O . ILE A 1 195 ? -8.805 8.656 24.188 1 98.69 195 ILE A O 1
ATOM 1476 N N . GLY A 1 196 ? -9.383 9.336 22.156 1 98.38 196 GLY A N 1
ATOM 1477 C CA . GLY A 1 196 ? -9.805 8.016 21.703 1 98.38 196 GLY A CA 1
ATOM 1478 C C . GLY A 1 196 ? -8.641 7.086 21.406 1 98.38 196 GLY A C 1
ATOM 1479 O O . GLY A 1 196 ? -7.477 7.484 21.5 1 98.38 196 GLY A O 1
ATOM 1480 N N . PRO A 1 197 ? -8.953 5.828 21.078 1 97.38 197 PRO A N 1
ATOM 1481 C CA . PRO A 1 197 ? -7.898 4.871 20.75 1 97.38 197 PRO A CA 1
ATOM 1482 C C . PRO A 1 197 ? -7.117 5.266 19.5 1 97.38 197 PRO A C 1
ATOM 1484 O O . PRO A 1 197 ? -7.641 5.973 18.641 1 97.38 197 PRO A O 1
ATOM 1487 N N . LYS A 1 198 ? -5.836 4.836 19.469 1 98 198 LYS A N 1
ATOM 1488 C CA . LYS A 1 198 ? -5.012 5.043 18.281 1 98 198 LYS A CA 1
ATOM 1489 C C . LYS A 1 198 ? -5.633 4.367 17.062 1 98 198 LYS A C 1
ATOM 1491 O O . LYS A 1 198 ? -6.051 3.209 17.125 1 98 198 LYS A O 1
ATOM 1496 N N . GLU A 1 199 ? -5.734 5.105 15.922 1 97.38 199 GLU A N 1
ATOM 1497 C CA . GLU A 1 199 ? -6.273 4.57 14.68 1 97.38 199 GLU A CA 1
ATOM 1498 C C . GLU A 1 199 ? -5.375 3.469 14.117 1 97.38 199 GLU A C 1
ATOM 1500 O O . GLU A 1 199 ? -4.148 3.566 14.188 1 97.38 199 GLU A O 1
ATOM 1505 N N . LYS A 1 200 ? -5.926 2.352 13.586 1 96.69 200 LYS A N 1
ATOM 1506 C CA . LYS A 1 200 ? -5.195 1.299 12.891 1 96.69 200 LYS A CA 1
ATOM 1507 C C . LYS A 1 200 ? -4.977 1.661 11.422 1 96.69 200 LYS A C 1
ATOM 1509 O O . LYS A 1 200 ? -5.715 1.204 10.547 1 96.69 200 LYS A O 1
ATOM 1514 N N . LYS A 1 201 ? -3.895 2.266 11.109 1 97.88 201 LYS A N 1
ATOM 1515 C CA . LYS A 1 201 ? -3.625 2.838 9.797 1 97.88 201 LYS A CA 1
ATOM 1516 C C . LYS A 1 201 ? -2.809 1.877 8.938 1 97.88 201 LYS A C 1
ATOM 1518 O O . LYS A 1 201 ? -2.033 1.074 9.461 1 97.88 201 LYS A O 1
ATOM 1523 N N . MET A 1 202 ? -2.916 2.047 7.625 1 97.44 202 MET A N 1
ATOM 1524 C CA . MET A 1 202 ? -2.164 1.271 6.641 1 97.44 202 MET A CA 1
ATOM 1525 C C . MET A 1 202 ? -0.683 1.635 6.68 1 97.44 202 MET A C 1
ATOM 1527 O O . MET A 1 202 ? 0.177 0.774 6.484 1 97.44 202 MET A O 1
ATOM 1531 N N . GLY A 1 203 ? -0.387 2.881 6.844 1 98.31 203 GLY A N 1
ATOM 1532 C CA . GLY A 1 203 ? 0.97 3.404 6.848 1 98.31 203 GLY A CA 1
ATOM 1533 C C . GLY A 1 203 ? 1.186 4.496 7.875 1 98.31 203 GLY A C 1
ATOM 1534 O O . GLY A 1 203 ? 0.277 4.82 8.648 1 98.31 203 GLY A O 1
ATOM 1535 N N . ILE A 1 204 ? 2.467 4.969 7.941 1 98.5 204 ILE A N 1
ATOM 1536 C CA . ILE A 1 204 ? 2.926 5.914 8.953 1 98.5 204 ILE A CA 1
ATOM 1537 C C . ILE A 1 204 ? 2.463 5.453 10.336 1 98.5 204 ILE A C 1
ATOM 1539 O O . ILE A 1 204 ? 1.93 6.246 11.117 1 98.5 204 ILE A O 1
ATOM 1543 N N . ARG A 1 205 ? 2.625 4.238 10.602 1 98.25 205 ARG A N 1
ATOM 1544 C CA . ARG A 1 205 ? 2.049 3.584 11.773 1 98.25 205 ARG A CA 1
ATOM 1545 C C . ARG A 1 205 ? 2.723 4.062 13.055 1 98.25 205 ARG A C 1
ATOM 1547 O O . ARG A 1 205 ? 2.145 3.975 14.141 1 98.25 205 ARG A O 1
ATOM 1554 N N . GLY A 1 206 ? 3.951 4.602 12.914 1 98.44 206 GLY A N 1
ATOM 1555 C CA . GLY A 1 206 ? 4.637 5.133 14.086 1 98.44 206 GLY A CA 1
ATOM 1556 C C . GLY A 1 206 ? 4.023 6.418 14.602 1 98.44 206 GLY A C 1
ATOM 1557 O O . GLY A 1 206 ? 4.145 6.738 15.789 1 98.44 206 GLY A O 1
ATOM 1558 N N . SER A 1 207 ? 3.48 7.223 13.695 1 98.44 207 SER A N 1
ATOM 1559 C CA . SER A 1 207 ? 2.754 8.414 14.117 1 98.44 207 SER A CA 1
ATOM 1560 C C . SER A 1 207 ? 1.387 8.062 14.688 1 98.44 207 SER A C 1
ATOM 1562 O O . SER A 1 207 ? 0.746 7.109 14.234 1 98.44 207 SER A O 1
ATOM 1564 N N . ASP A 1 208 ? 0.961 8.773 15.68 1 97.56 208 ASP A N 1
ATOM 1565 C CA . ASP A 1 208 ? -0.346 8.438 16.234 1 97.56 208 ASP A CA 1
ATOM 1566 C C . ASP A 1 208 ? -1.423 9.391 15.719 1 97.56 208 ASP A C 1
ATOM 1568 O O . ASP A 1 208 ? -1.159 10.57 15.508 1 97.56 208 ASP A O 1
ATOM 1572 N N . THR A 1 209 ? -2.533 8.914 15.43 1 98.5 209 THR A N 1
ATOM 1573 C CA . THR A 1 209 ? -3.748 9.578 14.969 1 98.5 209 THR A CA 1
ATOM 1574 C C . THR A 1 209 ? -4.949 9.141 15.797 1 98.5 209 THR A C 1
ATOM 1576 O O . THR A 1 209 ? -5.152 7.941 16.016 1 98.5 209 THR A O 1
ATOM 1579 N N . HIS A 1 210 ? -5.723 10.133 16.312 1 98.56 210 HIS A N 1
ATOM 1580 C CA . HIS A 1 210 ? -6.809 9.812 17.234 1 98.56 210 HIS A CA 1
ATOM 1581 C C . HIS A 1 210 ? -8.039 10.664 16.938 1 98.56 210 HIS A C 1
ATOM 1583 O O . HIS A 1 210 ? -7.941 11.711 16.297 1 98.56 210 HIS A O 1
ATOM 1589 N N . SER A 1 211 ? -9.156 10.125 17.391 1 98.5 211 SER A N 1
ATOM 1590 C CA . SER A 1 211 ? -10.305 10.984 17.672 1 98.5 211 SER A CA 1
ATOM 1591 C C . SER A 1 211 ? -10.172 11.656 19.031 1 98.5 211 SER A C 1
ATOM 1593 O O . SER A 1 211 ? -9.695 11.047 19.984 1 98.5 211 SER A O 1
ATOM 1595 N N . LEU A 1 212 ? -10.562 12.867 19.094 1 98.81 212 LEU A N 1
ATOM 1596 C CA . LEU A 1 212 ? -10.57 13.633 20.328 1 98.81 212 LEU A CA 1
ATOM 1597 C C . LEU A 1 212 ? -11.984 14.07 20.703 1 98.81 212 LEU A C 1
ATOM 1599 O O . LEU A 1 212 ? -12.711 14.602 19.859 1 98.81 212 LEU A O 1
ATOM 1603 N N . MET A 1 213 ? -12.328 13.836 21.922 1 98.81 213 MET A N 1
ATOM 1604 C CA . MET A 1 213 ? -13.672 14.172 22.375 1 98.81 213 MET A CA 1
ATOM 1605 C C . MET A 1 213 ? -13.633 15.273 23.422 1 98.81 213 MET A C 1
ATOM 1607 O O . MET A 1 213 ? -12.82 15.227 24.344 1 98.81 213 MET A O 1
ATOM 1611 N N . PHE A 1 214 ? -14.5 16.219 23.281 1 98.88 214 PHE A N 1
ATOM 1612 C CA . PHE A 1 214 ? -14.672 17.328 24.219 1 98.88 214 PHE A CA 1
ATOM 1613 C C . PHE A 1 214 ? -16.094 17.344 24.781 1 98.88 214 PHE A C 1
ATOM 1615 O O . PHE A 1 214 ? -17.062 17.422 24.031 1 98.88 214 PHE A O 1
ATOM 1622 N N . SER A 1 215 ? -16.156 17.203 26.078 1 98.81 215 SER A N 1
ATOM 1623 C CA . SER A 1 215 ? -17.422 17.266 26.797 1 98.81 215 SER A CA 1
ATOM 1624 C C . SER A 1 215 ? -17.391 18.344 27.891 1 98.81 215 SER A C 1
ATOM 1626 O O . SER A 1 215 ? -16.891 18.094 28.984 1 98.81 215 SER A O 1
ATOM 1628 N N . ASP A 1 216 ? -17.953 19.422 27.609 1 98.69 216 ASP A N 1
ATOM 1629 C CA . ASP A 1 216 ? -18.062 20.562 28.516 1 98.69 216 ASP A CA 1
ATOM 1630 C C . ASP A 1 216 ? -16.672 21 29.016 1 98.69 216 ASP A C 1
ATOM 1632 O O . ASP A 1 216 ? -16.453 21.172 30.203 1 98.69 216 ASP A O 1
ATOM 1636 N N . VAL A 1 217 ? -15.75 21.109 28.094 1 98.88 217 VAL A N 1
ATOM 1637 C CA . VAL A 1 217 ? -14.414 21.594 28.438 1 98.88 217 VAL A CA 1
ATOM 1638 C C . VAL A 1 217 ? -14.445 23.109 28.594 1 98.88 217 VAL A C 1
ATOM 1640 O O . VAL A 1 217 ? -14.891 23.828 27.703 1 98.88 217 VAL A O 1
ATOM 1643 N N . LYS A 1 218 ? -13.977 23.609 29.703 1 98.81 218 LYS A N 1
ATOM 1644 C CA . LYS A 1 218 ? -13.914 25.047 29.938 1 98.81 218 LYS A CA 1
ATOM 1645 C C . LYS A 1 218 ? -12.617 25.641 29.406 1 98.81 218 LYS A C 1
ATOM 1647 O O . LYS A 1 218 ? -11.539 25.391 29.953 1 98.81 218 LYS A O 1
ATOM 1652 N N . VAL A 1 219 ? -12.734 26.375 28.391 1 98.81 219 VAL A N 1
ATOM 1653 C CA . VAL A 1 219 ? -11.586 27.031 27.781 1 98.81 219 VAL A CA 1
ATOM 1654 C C . VAL A 1 219 ? -11.523 28.5 28.234 1 98.81 219 VAL A C 1
ATOM 1656 O O . VAL A 1 219 ? -12.438 29.266 27.969 1 98.81 219 VAL A O 1
ATOM 1659 N N . PRO A 1 220 ? -10.477 28.891 28.797 1 98.44 220 PRO A N 1
ATOM 1660 C CA . PRO A 1 220 ? -10.352 30.297 29.188 1 98.44 220 PRO A CA 1
ATOM 1661 C C . PRO A 1 220 ? -10.414 31.25 28 1 98.44 220 PRO A C 1
ATOM 1663 O O . PRO A 1 220 ? -9.922 30.922 26.922 1 98.44 220 PRO A O 1
ATOM 1666 N N . LYS A 1 221 ? -10.914 32.469 28.219 1 97.62 221 LYS A N 1
ATOM 1667 C CA . LYS A 1 221 ? -11.055 33.438 27.156 1 97.62 221 LYS A CA 1
ATOM 1668 C C . LYS A 1 221 ? -9.703 33.781 26.531 1 97.62 221 LYS A C 1
ATOM 1670 O O . LYS A 1 221 ? -9.625 34 25.312 1 97.62 221 LYS A O 1
ATOM 1675 N N . GLU A 1 222 ? -8.68 33.781 27.359 1 97.56 222 GLU A N 1
ATOM 1676 C CA . GLU A 1 222 ? -7.344 34.125 26.906 1 97.56 222 GLU A CA 1
ATOM 1677 C C . GLU A 1 222 ? -6.766 33.062 25.984 1 97.56 222 GLU A C 1
ATOM 1679 O O . GLU A 1 222 ? -5.754 33.312 25.312 1 97.56 222 GLU A O 1
ATOM 1684 N N . ASN A 1 223 ? -7.461 31.953 25.844 1 98.56 223 ASN A N 1
ATOM 1685 C CA . ASN A 1 223 ? -6.953 30.859 25.016 1 98.56 223 ASN A CA 1
ATOM 1686 C C . ASN A 1 223 ? -7.527 30.906 23.609 1 98.56 223 ASN A C 1
ATOM 1688 O O . ASN A 1 223 ? -7.207 30.062 22.766 1 98.56 223 ASN A O 1
ATOM 1692 N N . ARG A 1 224 ? -8.336 31.844 23.328 1 98.56 224 ARG A N 1
ATOM 1693 C CA . ARG A 1 224 ? -8.734 32.062 21.938 1 98.56 224 ARG A CA 1
ATOM 1694 C C . ARG A 1 224 ? -7.613 32.75 21.141 1 98.56 224 ARG A C 1
ATOM 1696 O O . ARG A 1 224 ? -7.035 33.719 21.609 1 98.56 224 ARG A O 1
ATOM 1703 N N . ILE A 1 225 ? -7.32 32.219 20.031 1 98.56 225 ILE A N 1
ATOM 1704 C CA . ILE A 1 225 ? -6.27 32.781 19.203 1 98.56 225 ILE A CA 1
ATOM 1705 C C . ILE A 1 225 ? -6.855 33.844 18.281 1 98.56 225 ILE A C 1
ATOM 1707 O O . ILE A 1 225 ? -7.797 33.562 17.531 1 98.56 225 ILE A O 1
ATOM 1711 N N . GLY A 1 226 ? -6.297 35.062 18.312 1 97.25 226 GLY A N 1
ATOM 1712 C CA . GLY A 1 226 ? -6.734 36.125 17.438 1 97.25 226 GLY A CA 1
ATOM 1713 C C . GLY A 1 226 ? -8.086 36.719 17.812 1 97.25 226 GLY A C 1
ATOM 1714 O O . GLY A 1 226 ? -8.578 36.469 18.922 1 97.25 226 GLY A O 1
ATOM 1715 N N . GLU A 1 227 ? -8.633 37.5 16.906 1 96.69 227 GLU A N 1
ATOM 1716 C CA . GLU A 1 227 ? -9.914 38.156 17.125 1 96.69 227 GLU A CA 1
ATOM 1717 C C . GLU A 1 227 ? -11.07 37.188 16.953 1 96.69 227 GLU A C 1
ATOM 1719 O O . GLU A 1 227 ? -10.922 36.125 16.328 1 96.69 227 GLU A O 1
ATOM 1724 N N . ASP A 1 228 ? -12.188 37.562 17.625 1 96.56 228 ASP A N 1
ATOM 1725 C CA . ASP A 1 228 ? -13.398 36.75 17.484 1 96.56 228 ASP A CA 1
ATOM 1726 C C . ASP A 1 228 ? -13.766 36.562 16.016 1 96.56 228 ASP A C 1
ATOM 1728 O O . ASP A 1 228 ? -13.852 37.562 15.266 1 96.56 228 ASP A O 1
ATOM 1732 N N . GLY A 1 229 ? -13.945 35.375 15.641 1 96.44 229 GLY A N 1
ATOM 1733 C CA . GLY A 1 229 ? -14.336 35.094 14.273 1 96.44 229 GLY A CA 1
ATOM 1734 C C . GLY A 1 229 ? -13.148 34.812 13.359 1 96.44 229 GLY A C 1
ATOM 1735 O O . GLY A 1 229 ? -13.32 34.594 12.164 1 96.44 229 GLY A O 1
ATOM 1736 N N . PHE A 1 230 ? -11.977 34.719 13.906 1 97 230 PHE A N 1
ATOM 1737 C CA . PHE A 1 230 ? -10.766 34.625 13.102 1 97 230 PHE A CA 1
ATOM 1738 C C . PHE A 1 230 ? -10.367 33.188 12.867 1 97 230 PHE A C 1
ATOM 1740 O O . PHE A 1 230 ? -9.422 32.906 12.133 1 97 230 PHE A O 1
ATOM 1747 N N . GLY A 1 231 ? -11.047 32.25 13.422 1 96.38 231 GLY A N 1
ATOM 1748 C CA . GLY A 1 231 ? -10.641 30.844 13.484 1 96.38 231 GLY A CA 1
ATOM 1749 C C . GLY A 1 231 ? -10.523 30.203 12.117 1 96.38 231 GLY A C 1
ATOM 1750 O O . GLY A 1 231 ? -9.602 29.422 11.875 1 96.38 231 GLY A O 1
ATOM 1751 N N . PHE A 1 232 ? -11.445 30.453 11.25 1 94.31 232 PHE A N 1
ATOM 1752 C CA . PHE A 1 232 ? -11.398 29.844 9.93 1 94.31 232 PHE A CA 1
ATOM 1753 C C . PHE A 1 232 ? -10.227 30.406 9.117 1 94.31 232 PHE A C 1
ATOM 1755 O O . PHE A 1 232 ? -9.531 29.656 8.438 1 94.31 232 PHE A O 1
ATOM 1762 N N . ASN A 1 233 ? -10.023 31.672 9.172 1 95 233 ASN A N 1
ATOM 1763 C CA . ASN A 1 233 ? -8.867 32.281 8.523 1 95 233 ASN A CA 1
ATOM 1764 C C . ASN A 1 233 ? -7.559 31.719 9.078 1 95 233 ASN A C 1
ATOM 1766 O O . ASN A 1 233 ? -6.605 31.5 8.328 1 95 233 ASN A O 1
ATOM 1770 N N . PHE A 1 234 ? -7.535 31.594 10.359 1 96.5 234 PHE A N 1
ATOM 1771 C CA . PHE A 1 234 ? -6.391 30.969 11.008 1 96.5 234 PHE A CA 1
ATOM 1772 C C . PHE A 1 234 ? -6.113 29.594 10.398 1 96.5 234 PHE A C 1
ATOM 1774 O O . PHE A 1 234 ? -4.98 29.297 10.016 1 96.5 234 PHE A O 1
ATOM 1781 N N . ALA A 1 235 ? -7.16 28.766 10.328 1 95.81 235 ALA A N 1
ATOM 1782 C CA . ALA A 1 235 ? -7.031 27.391 9.82 1 95.81 235 ALA A CA 1
ATOM 1783 C C . ALA A 1 235 ? -6.535 27.391 8.375 1 95.81 235 ALA A C 1
ATOM 1785 O O . ALA A 1 235 ? -5.641 26.625 8.023 1 95.81 235 ALA A O 1
ATOM 1786 N N . MET A 1 236 ? -7.031 28.219 7.531 1 91.62 236 MET A N 1
ATOM 1787 C CA . MET A 1 236 ? -6.633 28.281 6.125 1 91.62 236 MET A CA 1
ATOM 1788 C C . MET A 1 236 ? -5.18 28.719 5.992 1 91.62 236 MET A C 1
ATOM 1790 O O . MET A 1 236 ? -4.441 28.188 5.156 1 91.62 236 MET A O 1
ATOM 1794 N N . ALA A 1 237 ? -4.832 29.641 6.832 1 93.19 237 ALA A N 1
ATOM 1795 C CA . ALA A 1 237 ? -3.469 30.172 6.773 1 93.19 237 ALA A CA 1
ATOM 1796 C C . ALA A 1 237 ? -2.451 29.094 7.133 1 93.19 237 ALA A C 1
ATOM 1798 O O . ALA A 1 237 ? -1.431 28.938 6.453 1 93.19 237 ALA A O 1
ATOM 1799 N N . VAL A 1 238 ? -2.721 28.375 8.172 1 94.44 238 VAL A N 1
ATOM 1800 C CA . VAL A 1 238 ? -1.732 27.391 8.602 1 94.44 238 VAL A CA 1
ATOM 1801 C C . VAL A 1 238 ? -1.729 26.203 7.645 1 94.44 238 VAL A C 1
ATOM 1803 O O . VAL A 1 238 ? -0.694 25.562 7.438 1 94.44 238 VAL A O 1
ATOM 1806 N N . LEU A 1 239 ? -2.855 25.859 7.031 1 93.69 239 LEU A N 1
ATOM 1807 C CA . LEU A 1 239 ? -2.918 24.766 6.074 1 93.69 239 LEU A CA 1
ATOM 1808 C C . LEU A 1 239 ? -2.109 25.094 4.82 1 93.69 239 LEU A C 1
ATOM 1810 O O . LEU A 1 239 ? -1.521 24.188 4.207 1 93.69 239 LEU A O 1
ATOM 1814 N N . ASN A 1 240 ? -2.047 26.328 4.453 1 90.5 240 ASN A N 1
ATOM 1815 C CA . ASN A 1 240 ? -1.205 26.719 3.33 1 90.5 240 ASN A CA 1
ATOM 1816 C C . ASN A 1 240 ? 0.264 26.406 3.588 1 90.5 240 ASN A C 1
ATOM 1818 O O . ASN A 1 240 ? 0.952 25.875 2.715 1 90.5 240 ASN A O 1
ATOM 1822 N N . GLY A 1 241 ? 0.698 26.75 4.758 1 91.31 241 GLY A N 1
ATOM 1823 C CA . GLY A 1 241 ? 2.061 26.406 5.129 1 91.31 241 GLY A CA 1
ATOM 1824 C C . GLY A 1 241 ? 2.271 24.906 5.289 1 91.31 241 GLY A C 1
ATOM 1825 O O . GLY A 1 241 ? 3.348 24.391 4.984 1 91.31 241 GLY A O 1
ATOM 1826 N N . GLY A 1 242 ? 1.247 24.219 5.77 1 95.56 242 GLY A N 1
ATOM 1827 C CA . GLY A 1 242 ? 1.292 22.781 5.973 1 95.56 242 GLY A CA 1
ATOM 1828 C C . GLY A 1 242 ? 1.502 22 4.688 1 95.56 242 GLY A C 1
ATOM 1829 O O . GLY A 1 242 ? 2.135 20.953 4.695 1 95.56 242 GLY A O 1
ATOM 1830 N N . ARG A 1 243 ? 1.026 22.562 3.582 1 96.5 243 ARG A N 1
ATOM 1831 C CA . ARG A 1 243 ? 1.152 21.906 2.289 1 96.5 243 ARG A CA 1
ATOM 1832 C C . ARG A 1 243 ? 2.617 21.719 1.908 1 96.5 243 ARG A C 1
ATOM 1834 O O . ARG A 1 243 ? 2.99 20.688 1.334 1 96.5 243 ARG A O 1
ATOM 1841 N N . ILE A 1 244 ? 3.434 22.703 2.234 1 97.5 244 ILE A N 1
ATOM 1842 C CA . ILE A 1 244 ? 4.859 22.594 1.941 1 97.5 244 ILE A CA 1
ATOM 1843 C C . ILE A 1 244 ? 5.469 21.469 2.754 1 97.5 244 ILE A C 1
ATOM 1845 O O . ILE A 1 244 ? 6.289 20.703 2.242 1 97.5 244 ILE A O 1
ATOM 1849 N N . GLY A 1 245 ? 5.082 21.344 3.994 1 98.19 245 GLY A N 1
ATOM 1850 C CA . GLY A 1 245 ? 5.559 20.266 4.84 1 98.19 245 GLY A CA 1
ATOM 1851 C C . GLY A 1 245 ? 5.18 18.891 4.32 1 98.19 245 GLY A C 1
ATOM 1852 O O . GLY A 1 245 ? 6.035 18.016 4.199 1 98.19 245 GLY A O 1
ATOM 1853 N N . ILE A 1 246 ? 3.934 18.719 3.963 1 98.69 246 ILE A N 1
ATOM 1854 C CA . ILE A 1 246 ? 3.455 17.422 3.492 1 98.69 246 ILE A CA 1
ATOM 1855 C C . ILE A 1 246 ? 4.066 17.109 2.129 1 98.69 246 ILE A C 1
ATOM 1857 O O . ILE A 1 246 ? 4.402 15.961 1.841 1 98.69 246 ILE A O 1
ATOM 1861 N N . ALA A 1 247 ? 4.168 18.141 1.274 1 98.81 247 ALA A N 1
ATOM 1862 C CA . ALA A 1 247 ? 4.855 17.969 -0.003 1 98.81 247 ALA A CA 1
ATOM 1863 C C . ALA A 1 247 ? 6.285 17.469 0.208 1 98.81 247 ALA A C 1
ATOM 1865 O O . ALA A 1 247 ? 6.758 16.594 -0.509 1 98.81 247 ALA A O 1
ATOM 1866 N N . SER A 1 248 ? 6.934 18.031 1.17 1 98.88 248 SER A N 1
ATOM 1867 C CA . SER A 1 248 ? 8.312 17.656 1.476 1 98.88 248 SER A CA 1
ATOM 1868 C C . SER A 1 248 ? 8.391 16.234 2.023 1 98.88 248 SER A C 1
ATOM 1870 O O . SER A 1 248 ? 9.344 15.516 1.737 1 98.88 248 SER A O 1
ATOM 1872 N N . GLN A 1 249 ? 7.43 15.898 2.873 1 98.88 249 GLN A N 1
ATOM 1873 C CA . GLN A 1 249 ? 7.344 14.523 3.34 1 98.88 249 GLN A CA 1
ATOM 1874 C C . GLN A 1 249 ? 7.215 13.555 2.17 1 98.88 249 GLN A C 1
ATOM 1876 O O . GLN A 1 249 ? 7.922 12.539 2.113 1 98.88 249 GLN A O 1
ATOM 1881 N N . ALA A 1 250 ? 6.285 13.867 1.236 1 98.94 250 ALA A N 1
ATOM 1882 C CA . ALA A 1 250 ? 6.074 13.031 0.052 1 98.94 250 ALA A CA 1
ATOM 1883 C C . ALA A 1 250 ? 7.348 12.93 -0.777 1 98.94 250 ALA A C 1
ATOM 1885 O O . ALA A 1 250 ? 7.715 11.844 -1.231 1 98.94 250 ALA A O 1
ATOM 1886 N N . LEU A 1 251 ? 8.016 14.078 -0.943 1 98.88 251 LEU A N 1
ATOM 1887 C CA . LEU A 1 251 ? 9.281 14.133 -1.66 1 98.88 251 LEU A CA 1
ATOM 1888 C C . LEU A 1 251 ? 10.312 13.211 -1.012 1 98.88 251 LEU A C 1
ATOM 1890 O O . LEU A 1 251 ? 11.023 12.484 -1.707 1 98.88 251 LEU A O 1
ATOM 1894 N N . GLY A 1 252 ? 10.391 13.242 0.271 1 98.94 252 GLY A N 1
ATOM 1895 C CA . GLY A 1 252 ? 11.328 12.383 0.985 1 98.94 252 GLY A CA 1
ATOM 1896 C C . GLY A 1 252 ? 11.023 10.906 0.835 1 98.94 252 GLY A C 1
ATOM 1897 O O . GLY A 1 252 ? 11.93 10.094 0.63 1 98.94 252 GLY A O 1
ATOM 1898 N N . ILE A 1 253 ? 9.742 10.539 0.964 1 98.94 253 ILE A N 1
ATOM 1899 C CA . ILE A 1 253 ? 9.336 9.148 0.771 1 98.94 253 ILE A CA 1
ATOM 1900 C C . ILE A 1 253 ? 9.758 8.68 -0.618 1 98.94 253 ILE A C 1
ATOM 1902 O O . ILE A 1 253 ? 10.352 7.605 -0.76 1 98.94 253 ILE A O 1
ATOM 1906 N N . ALA A 1 254 ? 9.461 9.516 -1.633 1 98.94 254 ALA A N 1
ATOM 1907 C CA . ALA A 1 254 ? 9.812 9.18 -3.01 1 98.94 254 ALA A CA 1
ATOM 1908 C C . ALA A 1 254 ? 11.328 9.039 -3.166 1 98.94 254 ALA A C 1
ATOM 1910 O O . ALA A 1 254 ? 11.812 8.047 -3.727 1 98.94 254 ALA A O 1
ATOM 1911 N N . SER A 1 255 ? 12.07 10.031 -2.645 1 98.81 255 SER A N 1
ATOM 1912 C CA . SER A 1 255 ? 13.516 10.055 -2.787 1 98.81 255 SER A CA 1
ATOM 1913 C C . SER A 1 255 ? 14.164 8.859 -2.086 1 98.81 255 SER A C 1
ATOM 1915 O O . SER A 1 255 ? 15.078 8.234 -2.629 1 98.81 255 SER A O 1
ATOM 1917 N N . GLY A 1 256 ? 13.703 8.578 -0.893 1 98.88 256 GLY A N 1
ATOM 1918 C CA . GLY A 1 256 ? 14.227 7.426 -0.171 1 98.88 256 GLY A CA 1
ATOM 1919 C C . GLY A 1 256 ? 13.969 6.109 -0.881 1 98.88 256 GLY A C 1
ATOM 1920 O O . GLY A 1 256 ? 14.867 5.273 -0.995 1 98.88 256 GLY A O 1
ATOM 1921 N N . ALA A 1 257 ? 12.758 5.898 -1.337 1 98.94 257 ALA A N 1
ATOM 1922 C CA . ALA A 1 257 ? 12.406 4.68 -2.055 1 98.94 257 ALA A CA 1
ATOM 1923 C C . ALA A 1 257 ? 13.242 4.523 -3.322 1 98.94 257 ALA A C 1
ATOM 1925 O O . ALA A 1 257 ? 13.688 3.424 -3.646 1 98.94 257 ALA A O 1
ATOM 1926 N N . TYR A 1 258 ? 13.414 5.656 -4.008 1 98.88 258 TYR A N 1
ATOM 1927 C CA . TYR A 1 258 ? 14.227 5.672 -5.219 1 98.88 258 TYR A CA 1
ATOM 1928 C C . TYR A 1 258 ? 15.664 5.262 -4.918 1 98.88 258 TYR A C 1
ATOM 1930 O O . TYR A 1 258 ? 16.25 4.453 -5.641 1 98.88 258 TYR A O 1
ATOM 1938 N N . GLU A 1 259 ? 16.203 5.809 -3.9 1 98.75 259 GLU A N 1
ATOM 1939 C CA . GLU A 1 259 ? 17.578 5.496 -3.547 1 98.75 259 GLU A CA 1
ATOM 1940 C C . GLU A 1 259 ? 17.75 4.016 -3.219 1 98.75 259 GLU A C 1
ATOM 1942 O O . GLU A 1 259 ? 18.734 3.393 -3.619 1 98.75 259 GLU A O 1
ATOM 1947 N N . LEU A 1 260 ? 16.828 3.455 -2.482 1 98.69 260 LEU A N 1
ATOM 1948 C CA . LEU A 1 260 ? 16.859 2.031 -2.172 1 98.69 260 LEU A CA 1
ATOM 1949 C C . LEU A 1 260 ? 16.75 1.194 -3.441 1 98.69 260 LEU A C 1
ATOM 1951 O O . LEU A 1 260 ? 17.469 0.215 -3.609 1 98.69 260 LEU A O 1
ATOM 1955 N N . ALA A 1 261 ? 15.836 1.554 -4.316 1 98.81 261 ALA A N 1
ATOM 1956 C CA . ALA A 1 261 ? 15.625 0.818 -5.559 1 98.81 261 ALA A CA 1
ATOM 1957 C C . ALA A 1 261 ? 16.859 0.899 -6.457 1 98.81 261 ALA A C 1
ATOM 1959 O O . ALA A 1 261 ? 17.234 -0.09 -7.09 1 98.81 261 ALA A O 1
ATOM 1960 N N . LEU A 1 262 ? 17.391 2.113 -6.551 1 98.56 262 LEU A N 1
ATOM 1961 C CA . LEU A 1 262 ? 18.609 2.303 -7.344 1 98.56 262 LEU A CA 1
ATOM 1962 C C . LEU A 1 262 ? 19.734 1.417 -6.832 1 98.56 262 LEU A C 1
ATOM 1964 O O . LEU A 1 262 ? 20.391 0.719 -7.613 1 98.56 262 LEU A O 1
ATOM 1968 N N . LYS A 1 263 ? 19.969 1.47 -5.52 1 98.5 263 LYS A N 1
ATOM 1969 C CA . LYS A 1 263 ? 21 0.634 -4.922 1 98.5 263 LYS A CA 1
ATOM 1970 C C . LYS A 1 263 ? 20.734 -0.845 -5.191 1 98.5 263 LYS A C 1
ATOM 1972 O O . LYS A 1 263 ? 21.641 -1.569 -5.625 1 98.5 263 LYS A O 1
ATOM 1977 N N . TYR A 1 264 ? 19.562 -1.313 -4.949 1 98.25 264 TYR A N 1
ATOM 1978 C CA . TYR A 1 264 ? 19.18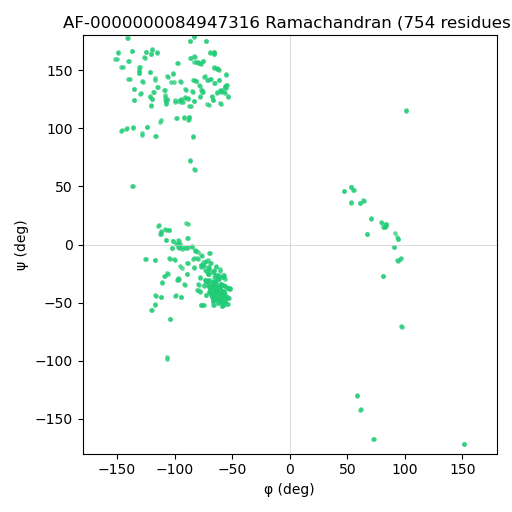8 -2.707 -5.152 1 98.25 264 TYR A CA 1
ATOM 1979 C C . TYR A 1 264 ? 19.406 -3.127 -6.598 1 98.25 264 TYR A C 1
ATOM 1981 O O . TYR A 1 264 ? 19.875 -4.23 -6.867 1 98.25 264 TYR A O 1
ATOM 1989 N N . SER A 1 265 ? 19.047 -2.289 -7.543 1 98.06 265 SER A N 1
ATOM 1990 C CA . SER A 1 265 ? 19.109 -2.607 -8.969 1 98.06 265 SER A CA 1
ATOM 1991 C C . SER A 1 265 ? 20.547 -2.822 -9.422 1 98.06 265 SER A C 1
ATOM 1993 O O . SER A 1 265 ? 20.797 -3.512 -10.414 1 98.06 265 SER A O 1
ATOM 1995 N N . GLN A 1 266 ? 21.453 -2.188 -8.68 1 97.75 266 GLN A N 1
ATOM 1996 C CA . GLN A 1 266 ? 22.859 -2.328 -9.016 1 97.75 266 GLN A CA 1
ATOM 1997 C C . GLN A 1 266 ? 23.453 -3.607 -8.414 1 97.75 266 GLN A C 1
ATOM 1999 O O . GLN A 1 266 ? 24.469 -4.105 -8.883 1 97.75 266 GLN A O 1
ATOM 2004 N N . GLU A 1 267 ? 22.797 -4.164 -7.41 1 96.94 267 GLU A N 1
ATOM 2005 C CA . GLU A 1 267 ? 23.297 -5.336 -6.691 1 96.94 267 GLU A CA 1
ATOM 2006 C C . GLU A 1 267 ? 22.625 -6.613 -7.188 1 96.94 267 GLU A C 1
ATOM 2008 O O . GLU A 1 267 ? 23.266 -7.648 -7.336 1 96.94 267 GLU A O 1
ATOM 2013 N N . ARG A 1 268 ? 21.359 -6.59 -7.379 1 96.12 268 ARG A N 1
ATOM 2014 C CA . ARG A 1 268 ? 20.594 -7.758 -7.809 1 96.12 268 ARG A CA 1
ATOM 2015 C C . ARG A 1 268 ? 20.969 -8.156 -9.234 1 96.12 268 ARG A C 1
ATOM 2017 O O . ARG A 1 268 ? 20.953 -7.328 -10.141 1 96.12 268 ARG A O 1
ATOM 2024 N N . VAL A 1 269 ? 21.312 -9.43 -9.398 1 95.44 269 VAL A N 1
ATOM 2025 C CA . VAL A 1 269 ? 21.672 -9.945 -10.711 1 95.44 269 VAL A CA 1
ATOM 2026 C C . VAL A 1 269 ? 20.562 -10.867 -11.219 1 95.44 269 VAL A C 1
ATOM 2028 O O . VAL A 1 269 ? 20.078 -11.727 -10.484 1 95.44 269 VAL A O 1
ATOM 2031 N N . ALA A 1 270 ? 20.062 -10.656 -12.375 1 92.38 270 ALA A N 1
ATOM 2032 C CA . ALA A 1 270 ? 19.172 -11.523 -13.141 1 92.38 270 ALA A CA 1
ATOM 2033 C C . ALA A 1 270 ? 19.562 -11.539 -14.617 1 92.38 270 ALA A C 1
ATOM 2035 O O . ALA A 1 270 ? 19.938 -10.508 -15.18 1 92.38 270 ALA A O 1
ATOM 2036 N N . PHE A 1 271 ? 19.422 -12.773 -15.219 1 93.69 271 PHE A N 1
ATOM 2037 C CA . PHE A 1 271 ? 19.828 -12.977 -16.609 1 93.69 271 PHE A CA 1
ATOM 2038 C C . PHE A 1 271 ? 21.266 -12.523 -16.812 1 93.69 271 PHE A C 1
ATOM 2040 O O . PHE A 1 271 ? 21.562 -11.797 -17.766 1 93.69 271 PHE A O 1
ATOM 2047 N N . LYS A 1 272 ? 22.125 -12.719 -15.836 1 92.12 272 LYS A N 1
ATOM 2048 C CA . LYS A 1 272 ? 23.594 -12.703 -15.875 1 92.12 272 LYS A CA 1
ATOM 2049 C C . LYS A 1 272 ? 24.125 -11.273 -15.781 1 92.12 272 LYS A C 1
ATOM 2051 O O . LYS A 1 272 ? 25.297 -11.023 -16.062 1 92.12 272 LYS A O 1
ATOM 2056 N N . LYS A 1 273 ? 23.312 -10.336 -15.383 1 95.06 273 LYS A N 1
ATOM 2057 C CA . LYS A 1 273 ? 23.781 -8.961 -15.18 1 95.06 273 LYS A CA 1
ATOM 2058 C C . LYS A 1 273 ? 22.953 -8.25 -14.117 1 95.06 273 LYS A C 1
ATOM 2060 O O . LYS A 1 273 ? 21.844 -8.68 -13.805 1 95.06 273 LYS A O 1
ATOM 2065 N N . PRO A 1 274 ? 23.562 -7.152 -13.555 1 96.81 274 PRO A N 1
ATOM 2066 C CA . PRO A 1 274 ? 22.734 -6.336 -12.664 1 96.81 274 PRO A CA 1
ATOM 2067 C C . PRO A 1 274 ? 21.438 -5.863 -13.32 1 96.81 274 PRO A C 1
ATOM 2069 O O . PRO A 1 274 ? 21.453 -5.496 -14.5 1 96.81 274 PRO A O 1
ATOM 2072 N N . ILE A 1 275 ? 20.375 -5.938 -12.578 1 96.94 275 ILE A N 1
ATOM 2073 C CA . ILE A 1 275 ? 19.094 -5.656 -13.219 1 96.94 275 ILE A CA 1
ATOM 2074 C C . ILE A 1 275 ? 19.062 -4.203 -13.68 1 96.94 275 ILE A C 1
ATOM 2076 O O . ILE A 1 275 ? 18.297 -3.854 -14.586 1 96.94 275 ILE A O 1
ATOM 2080 N N . PHE A 1 276 ? 19.922 -3.264 -13.18 1 96.88 276 PHE A N 1
ATOM 2081 C CA . PHE A 1 276 ? 20.047 -1.883 -13.625 1 96.88 276 PHE A CA 1
ATOM 2082 C C . PHE A 1 276 ? 20.375 -1.824 -15.117 1 96.88 276 PHE A C 1
ATOM 2084 O O . PHE A 1 276 ? 20.016 -0.866 -15.797 1 96.88 276 PHE A O 1
ATOM 2091 N N . GLN A 1 277 ? 21.016 -2.828 -15.578 1 96.75 277 GLN A N 1
ATOM 2092 C CA . GLN A 1 277 ? 21.5 -2.832 -16.953 1 96.75 277 GLN A CA 1
ATOM 2093 C C . GLN A 1 277 ? 20.406 -3.275 -17.922 1 96.75 277 GLN A C 1
ATOM 2095 O O . GLN A 1 277 ? 20.578 -3.17 -19.141 1 96.75 277 GLN A O 1
ATOM 2100 N N . HIS A 1 278 ? 19.312 -3.811 -17.469 1 96.06 278 HIS A N 1
ATOM 2101 C CA . HIS A 1 278 ? 18.172 -4.055 -18.312 1 96.06 278 HIS A CA 1
ATOM 2102 C C . HIS A 1 278 ? 17.406 -2.766 -18.594 1 96.06 278 HIS A C 1
ATOM 2104 O O . HIS A 1 278 ? 17.047 -2.033 -17.672 1 96.06 278 HIS A O 1
ATOM 2110 N N . GLN A 1 279 ? 17.031 -2.48 -19.828 1 94.44 279 GLN A N 1
ATOM 2111 C CA . GLN A 1 279 ? 16.422 -1.222 -20.234 1 94.44 279 GLN A CA 1
ATOM 2112 C C . GLN A 1 279 ? 15.117 -0.97 -19.484 1 94.44 279 GLN A C 1
ATOM 2114 O O . GLN A 1 279 ? 14.805 0.17 -19.141 1 94.44 279 GLN A O 1
ATOM 2119 N N . ALA A 1 280 ? 14.352 -2.023 -19.297 1 94.69 280 ALA A N 1
ATOM 2120 C CA . ALA A 1 280 ? 13.062 -1.882 -18.625 1 94.69 280 ALA A CA 1
ATOM 2121 C C . ALA A 1 280 ? 13.242 -1.286 -17.219 1 94.69 280 ALA A C 1
ATOM 2123 O O . ALA A 1 280 ? 12.453 -0.436 -16.797 1 94.69 280 ALA A O 1
ATOM 2124 N N . ILE A 1 281 ? 14.258 -1.729 -16.516 1 96.94 281 ILE A N 1
ATOM 2125 C CA . ILE A 1 281 ? 14.523 -1.252 -15.164 1 96.94 281 ILE A CA 1
ATOM 2126 C C . ILE A 1 281 ? 15.188 0.123 -15.219 1 96.94 281 ILE A C 1
ATOM 2128 O O . ILE A 1 281 ? 14.828 1.023 -14.461 1 96.94 281 ILE A O 1
ATOM 2132 N N . ALA A 1 282 ? 16.109 0.325 -16.156 1 96 282 ALA A N 1
ATOM 2133 C CA . ALA A 1 282 ? 16.797 1.598 -16.312 1 96 282 ALA A CA 1
ATOM 2134 C C . ALA A 1 282 ? 15.82 2.729 -16.609 1 96 282 ALA A C 1
ATOM 2136 O O . ALA A 1 282 ? 15.961 3.834 -16.078 1 96 282 ALA A O 1
ATOM 2137 N N . PHE A 1 283 ? 14.812 2.465 -17.422 1 95.5 283 PHE A N 1
ATOM 2138 C CA . PHE A 1 283 ? 13.836 3.486 -17.797 1 95.5 283 PHE A CA 1
ATOM 2139 C C . PHE A 1 283 ? 12.945 3.838 -16.609 1 95.5 283 PHE A C 1
ATOM 2141 O O . PHE A 1 283 ? 12.609 5.004 -16.406 1 95.5 283 PHE A O 1
ATOM 2148 N N . LYS A 1 284 ? 12.539 2.779 -15.828 1 97.38 284 LYS A N 1
ATOM 2149 C CA . LYS A 1 284 ? 11.797 3.053 -14.602 1 97.38 284 LYS A CA 1
ATOM 2150 C C . LYS A 1 284 ? 12.562 4.016 -13.703 1 97.38 284 LYS A C 1
ATOM 2152 O O . LYS A 1 284 ? 11.992 4.977 -13.18 1 97.38 284 LYS A O 1
ATOM 2157 N N . LEU A 1 285 ? 13.852 3.773 -13.539 1 98.12 285 LEU A N 1
ATOM 2158 C CA . LEU A 1 285 ? 14.688 4.574 -12.648 1 98.12 285 LEU A CA 1
ATOM 2159 C C . LEU A 1 285 ? 14.859 5.984 -13.195 1 98.12 285 LEU A C 1
ATOM 2161 O O . LEU A 1 285 ? 14.859 6.953 -12.43 1 98.12 285 LEU A O 1
ATOM 2165 N N . ALA A 1 286 ? 14.977 6.137 -14.5 1 98.19 286 ALA A N 1
ATOM 2166 C CA . ALA A 1 286 ? 15.086 7.453 -15.125 1 98.19 286 ALA A CA 1
ATOM 2167 C C . ALA A 1 286 ? 13.82 8.273 -14.906 1 98.19 286 ALA A C 1
ATOM 2169 O O . ALA A 1 286 ? 13.898 9.461 -14.586 1 98.19 286 ALA A O 1
ATOM 2170 N N . ASP A 1 287 ? 12.68 7.602 -15.078 1 97.75 287 ASP A N 1
ATOM 2171 C CA . ASP A 1 287 ? 11.398 8.273 -14.859 1 97.75 287 ASP A CA 1
ATOM 2172 C C . ASP A 1 287 ? 11.242 8.695 -13.406 1 97.75 287 ASP A C 1
ATOM 2174 O O . ASP A 1 287 ? 10.797 9.805 -13.117 1 97.75 287 ASP A O 1
ATOM 2178 N N . MET A 1 288 ? 11.594 7.816 -12.516 1 98.44 288 MET A N 1
ATOM 2179 C CA . MET A 1 288 ? 11.523 8.109 -11.086 1 98.44 288 MET A CA 1
ATOM 2180 C C . MET A 1 288 ? 12.391 9.305 -10.734 1 98.44 288 MET A C 1
ATOM 2182 O O . MET A 1 288 ? 11.938 10.234 -10.07 1 98.44 288 MET A O 1
ATOM 2186 N N . ALA A 1 289 ? 13.609 9.312 -11.188 1 98.5 289 ALA A N 1
ATOM 2187 C CA . ALA A 1 289 ? 14.547 10.398 -10.914 1 98.5 289 ALA A CA 1
ATOM 2188 C C . ALA A 1 289 ? 14.016 11.734 -11.438 1 98.5 289 ALA A C 1
ATOM 2190 O O . ALA A 1 289 ? 14.133 12.758 -10.766 1 98.5 289 ALA A O 1
ATOM 2191 N N . THR A 1 290 ? 13.445 11.68 -12.648 1 98.62 290 THR A N 1
ATOM 2192 C CA . THR A 1 290 ? 12.914 12.891 -13.281 1 98.62 290 THR A CA 1
ATOM 2193 C C . THR A 1 290 ? 11.734 13.445 -12.484 1 98.62 290 THR A C 1
ATOM 2195 O O . THR A 1 290 ? 11.68 14.641 -12.203 1 98.62 290 THR A O 1
ATOM 2198 N N . GLN A 1 291 ? 10.828 12.562 -12.039 1 98.5 291 GLN A N 1
ATOM 2199 C CA . GLN A 1 291 ? 9.664 12.969 -11.266 1 98.5 291 GLN A CA 1
ATOM 2200 C C . GLN A 1 291 ? 10.078 13.539 -9.906 1 98.5 291 GLN A C 1
ATOM 2202 O O . GLN A 1 291 ? 9.523 14.539 -9.453 1 98.5 291 GLN A O 1
ATOM 2207 N N . ILE A 1 292 ? 11.047 12.922 -9.289 1 98.75 292 ILE A N 1
ATOM 2208 C CA . ILE A 1 292 ? 11.523 13.352 -7.98 1 98.75 292 ILE A CA 1
ATOM 2209 C C . ILE A 1 292 ? 12.172 14.734 -8.094 1 98.75 292 ILE A C 1
ATOM 2211 O O . ILE A 1 292 ? 11.945 15.602 -7.25 1 98.75 292 ILE A O 1
ATOM 2215 N N . THR A 1 293 ? 12.93 14.914 -9.172 1 97.94 293 THR A N 1
ATOM 2216 C CA . THR A 1 293 ? 13.562 16.203 -9.391 1 97.94 293 THR A CA 1
ATOM 2217 C C . THR A 1 293 ? 12.508 17.297 -9.602 1 97.94 293 THR A C 1
ATOM 2219 O O . THR A 1 293 ? 12.602 18.375 -9.023 1 97.94 293 THR A O 1
ATOM 2222 N N . ALA A 1 294 ? 11.492 17.016 -10.336 1 98.12 294 ALA A N 1
ATOM 2223 C CA . ALA A 1 294 ? 10.398 17.969 -10.562 1 98.12 294 ALA A CA 1
ATOM 2224 C C . ALA A 1 294 ? 9.68 18.281 -9.258 1 98.12 294 ALA A C 1
ATOM 2226 O O . ALA A 1 294 ? 9.383 19.453 -8.977 1 98.12 294 ALA A O 1
ATOM 2227 N N . ALA A 1 295 ? 9.422 17.281 -8.477 1 98.69 295 ALA A N 1
ATOM 2228 C CA . ALA A 1 295 ? 8.766 17.469 -7.184 1 98.69 295 ALA A CA 1
ATOM 2229 C C . ALA A 1 295 ? 9.617 18.344 -6.266 1 98.69 295 ALA A C 1
ATOM 2231 O O . ALA A 1 295 ? 9.094 19.234 -5.594 1 98.69 295 ALA A O 1
ATOM 2232 N N . ARG A 1 296 ? 10.914 18.078 -6.254 1 98.31 296 ARG A N 1
ATOM 2233 C CA . ARG A 1 296 ? 11.828 18.859 -5.426 1 98.31 296 ARG A CA 1
ATOM 2234 C C . ARG A 1 296 ? 11.812 20.328 -5.836 1 98.31 296 ARG A C 1
ATOM 2236 O O . ARG A 1 296 ? 11.781 21.219 -4.98 1 98.31 296 ARG A O 1
ATOM 2243 N N . MET A 1 297 ? 11.797 20.594 -7.094 1 97.12 297 MET A N 1
ATOM 2244 C CA . MET A 1 297 ? 11.789 21.969 -7.59 1 97.12 297 MET A CA 1
ATOM 2245 C C . MET A 1 297 ? 10.508 22.688 -7.188 1 97.12 297 MET A C 1
ATOM 2247 O O . MET A 1 297 ? 10.531 23.875 -6.844 1 97.12 297 MET A O 1
ATOM 2251 N N . LEU A 1 298 ? 9.383 21.984 -7.219 1 97.88 298 LEU A N 1
ATOM 2252 C CA . LEU A 1 298 ? 8.117 22.594 -6.828 1 97.88 298 LEU A CA 1
ATOM 2253 C C . LEU A 1 298 ? 8.094 22.891 -5.332 1 97.88 298 LEU A C 1
ATOM 2255 O O . LEU A 1 298 ? 7.598 23.938 -4.906 1 97.88 298 LEU A O 1
ATOM 2259 N N . CYS A 1 299 ? 8.633 21.938 -4.5 1 98.31 299 CYS A N 1
ATOM 2260 C CA . CYS A 1 299 ? 8.711 22.156 -3.061 1 98.31 299 CYS A CA 1
ATOM 2261 C C . CYS A 1 299 ? 9.578 23.375 -2.736 1 98.31 299 CYS A C 1
ATOM 2263 O O . CYS A 1 299 ? 9.188 24.234 -1.948 1 98.31 299 CYS A O 1
ATOM 2265 N N . LEU A 1 300 ? 10.719 23.453 -3.371 1 97.69 300 LEU A N 1
ATOM 2266 C CA . LEU A 1 300 ? 11.664 24.547 -3.111 1 97.69 300 LEU A CA 1
ATOM 2267 C C . LEU A 1 300 ? 11.109 25.875 -3.619 1 97.69 300 LEU A C 1
ATOM 2269 O O . LEU A 1 300 ? 11.344 26.922 -3.006 1 97.69 300 LEU A O 1
ATOM 2273 N N . LYS A 1 301 ? 10.438 25.844 -4.738 1 96.75 301 LYS A N 1
ATOM 2274 C CA . LYS A 1 301 ? 9.797 27.062 -5.23 1 96.75 301 LYS A CA 1
ATOM 2275 C C . LYS A 1 301 ? 8.812 27.609 -4.207 1 96.75 301 LYS A C 1
ATOM 2277 O O . LYS A 1 301 ? 8.828 28.812 -3.912 1 96.75 301 LYS A O 1
ATOM 2282 N N . ALA A 1 302 ? 7.941 26.766 -3.695 1 97.62 302 ALA A N 1
ATOM 2283 C CA . ALA A 1 302 ? 6.957 27.188 -2.703 1 97.62 302 ALA A CA 1
ATOM 2284 C C . ALA A 1 302 ? 7.641 27.719 -1.446 1 97.62 302 ALA A C 1
ATOM 2286 O O . ALA A 1 302 ? 7.215 28.719 -0.876 1 97.62 302 ALA A O 1
ATOM 2287 N N . ALA A 1 303 ? 8.711 27.031 -1.061 1 97.56 303 ALA A N 1
ATOM 2288 C CA . ALA A 1 303 ? 9.453 27.453 0.124 1 97.56 303 ALA A CA 1
ATOM 2289 C C . ALA A 1 303 ? 10.078 28.844 -0.079 1 97.56 303 ALA A C 1
ATOM 2291 O O . ALA A 1 303 ? 10.008 29.688 0.806 1 97.56 303 ALA A O 1
ATOM 2292 N N . CYS A 1 304 ? 10.695 29.047 -1.234 1 97 304 CYS A N 1
ATOM 2293 C CA . CYS A 1 304 ? 11.328 30.312 -1.543 1 97 304 CYS A CA 1
ATOM 2294 C C . CYS A 1 304 ? 10.297 31.438 -1.587 1 97 304 CYS A C 1
ATOM 2296 O O . CYS A 1 304 ? 10.555 32.531 -1.104 1 97 304 CYS A O 1
ATOM 2298 N N . GLU A 1 305 ? 9.164 31.156 -2.166 1 97.25 305 GLU A N 1
ATOM 2299 C CA . GLU A 1 305 ? 8.094 32.156 -2.223 1 97.25 305 GLU A CA 1
ATOM 2300 C C . GLU A 1 305 ? 7.582 32.5 -0.826 1 97.25 305 GLU A C 1
ATOM 2302 O O . GLU A 1 305 ? 7.316 33.656 -0.522 1 97.25 305 GLU A O 1
ATOM 2307 N N . LYS A 1 306 ? 7.449 31.5 0.008 1 96.62 306 LYS A N 1
ATOM 2308 C CA . LYS A 1 306 ? 7.039 31.734 1.39 1 96.62 306 LYS A CA 1
ATOM 2309 C C . LYS A 1 306 ? 8.023 32.656 2.109 1 96.62 306 LYS A C 1
ATOM 2311 O O . LYS A 1 306 ? 7.621 33.594 2.785 1 96.62 306 LYS A O 1
ATOM 2316 N N . ASP A 1 307 ? 9.289 32.375 1.97 1 96.12 307 ASP A N 1
ATOM 2317 C CA . ASP A 1 307 ? 10.336 33.156 2.621 1 96.12 307 ASP A CA 1
ATOM 2318 C C . ASP A 1 307 ? 10.336 34.594 2.115 1 96.12 307 ASP A C 1
ATOM 2320 O O . ASP A 1 307 ? 10.695 35.531 2.854 1 96.12 307 ASP A O 1
ATOM 2324 N N . ALA A 1 308 ? 9.914 34.781 0.915 1 96.38 308 ALA A N 1
ATOM 2325 C CA . ALA A 1 308 ? 9.859 36.094 0.315 1 96.38 308 ALA A CA 1
ATOM 2326 C C . ALA A 1 308 ? 8.562 36.812 0.689 1 96.38 308 ALA A C 1
ATOM 2328 O O . ALA A 1 308 ? 8.328 37.938 0.264 1 96.38 308 ALA A O 1
ATOM 2329 N N . GLY A 1 309 ? 7.672 36.188 1.432 1 95.12 309 GLY A N 1
ATOM 2330 C CA . GLY A 1 309 ? 6.426 36.781 1.876 1 95.12 309 GLY A CA 1
ATOM 2331 C C . GLY A 1 309 ? 5.344 36.781 0.811 1 95.12 309 GLY A C 1
ATOM 2332 O O . GLY A 1 309 ? 4.367 37.531 0.903 1 95.12 309 GLY A O 1
ATOM 2333 N N . GLN A 1 310 ? 5.508 35.938 -0.184 1 94.94 310 GLN A N 1
ATOM 2334 C CA . GLN A 1 310 ? 4.531 35.844 -1.266 1 94.94 310 GLN A CA 1
ATOM 2335 C C . GLN A 1 310 ? 3.398 34.875 -0.904 1 94.94 310 GLN A C 1
ATOM 2337 O O . GLN A 1 310 ? 3.521 34.094 0.037 1 94.94 310 GLN A O 1
ATOM 2342 N N . ASP A 1 311 ? 2.293 35.031 -1.607 1 94.06 311 ASP A N 1
ATOM 2343 C CA . ASP A 1 311 ? 1.198 34.062 -1.469 1 94.06 311 ASP A CA 1
ATOM 2344 C C . ASP A 1 311 ? 1.601 32.688 -1.996 1 94.06 311 ASP A C 1
ATOM 2346 O O . ASP A 1 311 ? 2 32.562 -3.156 1 94.06 311 ASP A O 1
ATOM 2350 N N . ILE A 1 312 ? 1.49 31.703 -1.205 1 95.62 312 ILE A N 1
ATOM 2351 C CA . ILE A 1 312 ? 1.988 30.375 -1.581 1 95.62 312 ILE A CA 1
ATOM 2352 C C . ILE A 1 312 ? 0.815 29.422 -1.783 1 95.62 312 ILE A C 1
ATOM 2354 O O . ILE A 1 312 ? 1.006 28.203 -1.89 1 95.62 312 ILE A O 1
ATOM 2358 N N . SER A 1 313 ? -0.387 29.953 -1.82 1 94.5 313 SER A N 1
ATOM 2359 C CA . SER A 1 313 ? -1.555 29.094 -1.969 1 94.5 313 SER A CA 1
ATOM 2360 C C . SER A 1 313 ? -1.458 28.234 -3.23 1 94.5 313 SER A C 1
ATOM 2362 O O . SER A 1 313 ? -1.703 27.031 -3.193 1 94.5 313 SER A O 1
ATOM 2364 N N . HIS A 1 314 ? -1.062 28.844 -4.305 1 94.75 314 HIS A N 1
ATOM 2365 C CA . HIS A 1 314 ? -1.008 28.156 -5.59 1 94.75 314 HIS A CA 1
ATOM 2366 C C . HIS A 1 314 ? 0.211 27.25 -5.676 1 94.75 314 HIS A C 1
ATOM 2368 O O . HIS A 1 314 ? 0.083 26.062 -5.996 1 94.75 314 HIS A O 1
ATOM 2374 N N . SER A 1 315 ? 1.396 27.781 -5.391 1 95.69 315 SER A N 1
ATOM 2375 C CA . SER A 1 315 ? 2.627 27 -5.492 1 95.69 315 SER A CA 1
ATOM 2376 C C . SER A 1 315 ? 2.648 25.859 -4.473 1 95.69 315 SER A C 1
ATOM 2378 O O . SER A 1 315 ? 3.125 24.766 -4.77 1 95.69 315 SER A O 1
ATOM 2380 N N . GLY A 1 316 ? 2.145 26.109 -3.264 1 97.38 316 GLY A N 1
ATOM 2381 C CA . GLY A 1 316 ? 2.041 25.062 -2.264 1 97.38 316 GLY A CA 1
ATOM 2382 C C . GLY A 1 316 ? 1.137 23.922 -2.689 1 97.38 316 GLY A C 1
ATOM 2383 O O . GLY A 1 316 ? 1.475 22.75 -2.504 1 97.38 316 GLY A O 1
ATOM 2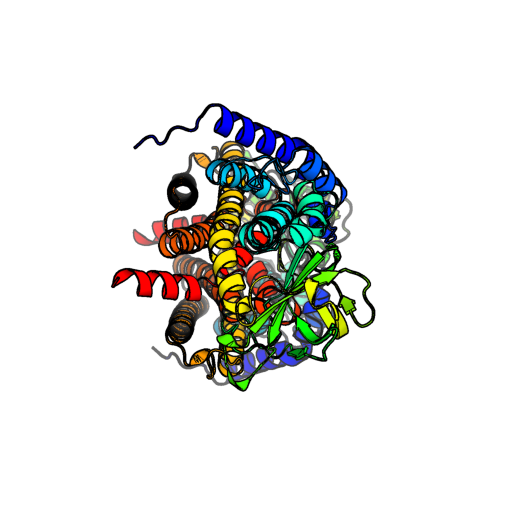384 N N . ALA A 1 317 ? -0 24.266 -3.285 1 97.75 317 ALA A N 1
ATOM 2385 C CA . ALA A 1 317 ? -0.94 23.266 -3.768 1 97.75 317 ALA A CA 1
ATOM 2386 C C . ALA A 1 317 ? -0.319 22.422 -4.879 1 97.75 317 ALA A C 1
ATOM 2388 O O . ALA A 1 317 ? -0.5 21.203 -4.922 1 97.75 317 ALA A O 1
ATOM 2389 N N . MET A 1 318 ? 0.407 23.062 -5.828 1 97.81 318 MET A N 1
ATOM 2390 C CA . MET A 1 318 ? 1.074 22.344 -6.914 1 97.81 318 MET A CA 1
ATOM 2391 C C . MET A 1 318 ? 2.141 21.406 -6.371 1 97.81 318 MET A C 1
ATOM 2393 O O . MET A 1 318 ? 2.266 20.266 -6.836 1 97.81 318 MET A O 1
ATOM 2397 N N . ALA A 1 319 ? 2.9 21.922 -5.363 1 98.44 319 ALA A N 1
ATOM 2398 C CA . ALA A 1 319 ? 3.947 21.109 -4.762 1 98.44 319 ALA A CA 1
ATOM 2399 C C . ALA A 1 319 ? 3.359 19.875 -4.09 1 98.44 319 ALA A C 1
ATOM 2401 O O . ALA A 1 319 ? 3.832 18.75 -4.312 1 98.44 319 ALA A O 1
ATOM 2402 N N . LYS A 1 320 ? 2.369 20.094 -3.283 1 98.62 320 LYS A N 1
ATOM 2403 C CA . LYS A 1 320 ? 1.75 18.984 -2.564 1 98.62 320 LYS A CA 1
ATOM 2404 C C . LYS A 1 320 ? 1.147 17.969 -3.535 1 98.62 320 LYS A C 1
ATOM 2406 O O . LYS A 1 320 ? 1.348 16.766 -3.383 1 98.62 320 LYS A O 1
ATOM 2411 N N . LEU A 1 321 ? 0.359 18.453 -4.547 1 98.56 321 LEU A N 1
ATOM 2412 C CA . LEU A 1 321 ? -0.271 17.578 -5.527 1 98.56 321 LEU A CA 1
ATOM 2413 C C . LEU A 1 321 ? 0.773 16.734 -6.254 1 98.56 321 LEU A C 1
ATOM 2415 O O . LEU A 1 321 ? 0.679 15.5 -6.273 1 98.56 321 LEU A O 1
ATOM 2419 N N . PHE A 1 322 ? 1.803 17.312 -6.812 1 98.62 322 PHE A N 1
ATOM 2420 C CA . PHE A 1 322 ? 2.775 16.625 -7.656 1 98.62 322 PHE A CA 1
ATOM 2421 C C . PHE A 1 322 ? 3.672 15.719 -6.824 1 98.62 322 PHE A C 1
ATOM 2423 O O . PHE A 1 322 ? 3.961 14.594 -7.227 1 98.62 322 PHE A O 1
ATOM 2430 N N . ALA A 1 323 ? 4.125 16.25 -5.676 1 98.88 323 ALA A N 1
ATOM 2431 C CA . ALA A 1 323 ? 5.023 15.453 -4.836 1 98.88 323 ALA A CA 1
ATOM 2432 C C . ALA A 1 323 ? 4.32 14.211 -4.301 1 98.88 323 ALA A C 1
ATOM 2434 O O . ALA A 1 323 ? 4.918 13.133 -4.242 1 98.88 323 ALA A O 1
ATOM 2435 N N . SER A 1 324 ? 3.078 14.391 -3.863 1 98.88 324 SER A N 1
ATOM 2436 C CA . SER A 1 324 ? 2.348 13.25 -3.32 1 98.88 324 SER A CA 1
ATOM 2437 C C . SER A 1 324 ? 2.076 12.211 -4.398 1 98.88 324 SER A C 1
ATOM 2439 O O . SER A 1 324 ? 2.199 11.008 -4.152 1 98.88 324 SER A O 1
ATOM 2441 N N . GLU A 1 325 ? 1.665 12.578 -5.621 1 98.62 325 GLU A N 1
ATOM 2442 C CA . GLU A 1 325 ? 1.49 11.641 -6.73 1 98.62 325 GLU A CA 1
ATOM 2443 C C . GLU A 1 325 ? 2.811 10.969 -7.102 1 98.62 325 GLU A C 1
ATOM 2445 O O . GLU A 1 325 ? 2.842 9.773 -7.402 1 98.62 325 GLU A O 1
ATOM 2450 N N . THR A 1 326 ? 3.887 11.789 -7.086 1 98.75 326 THR A N 1
ATOM 2451 C CA . THR A 1 326 ? 5.219 11.25 -7.34 1 98.75 326 THR A CA 1
ATOM 2452 C C . THR A 1 326 ? 5.578 10.195 -6.305 1 98.75 326 THR A C 1
ATOM 2454 O O . THR A 1 326 ? 6.09 9.125 -6.652 1 98.75 326 THR A O 1
ATOM 2457 N N . ALA A 1 327 ? 5.309 10.508 -5.039 1 98.94 327 ALA A N 1
ATOM 2458 C CA . ALA A 1 327 ? 5.617 9.547 -3.979 1 98.94 327 ALA A CA 1
ATOM 2459 C C . ALA A 1 327 ? 4.898 8.227 -4.207 1 98.94 327 ALA A C 1
ATOM 2461 O O . ALA A 1 327 ? 5.5 7.152 -4.082 1 98.94 327 ALA A O 1
ATOM 2462 N N . MET A 1 328 ? 3.611 8.242 -4.539 1 98.75 328 MET A N 1
ATOM 2463 C CA . MET A 1 328 ? 2.836 7.023 -4.773 1 98.75 328 MET A CA 1
ATOM 2464 C C . MET A 1 328 ? 3.395 6.242 -5.961 1 98.75 328 MET A C 1
ATOM 2466 O O . MET A 1 328 ? 3.656 5.043 -5.852 1 98.75 328 MET A O 1
ATOM 2470 N N . ASN A 1 329 ? 3.639 6.938 -7.066 1 98.44 329 ASN A N 1
ATOM 2471 C CA . ASN A 1 329 ? 4.152 6.293 -8.266 1 98.44 329 ASN A CA 1
ATOM 2472 C C . ASN A 1 329 ? 5.527 5.672 -8.031 1 98.44 329 ASN A C 1
ATOM 2474 O O . ASN A 1 329 ? 5.766 4.52 -8.398 1 98.44 329 ASN A O 1
ATOM 2478 N N . VAL A 1 330 ? 6.395 6.449 -7.426 1 98.81 330 VAL A N 1
ATOM 2479 C CA . VAL A 1 330 ? 7.781 6.035 -7.242 1 98.81 330 VAL A CA 1
ATOM 2480 C C . VAL A 1 330 ? 7.844 4.844 -6.289 1 98.81 330 VAL A C 1
ATOM 2482 O O . VAL A 1 330 ? 8.617 3.908 -6.504 1 98.81 330 VAL A O 1
ATOM 2485 N N . THR A 1 331 ? 7.062 4.883 -5.246 1 98.88 331 THR A N 1
ATOM 2486 C CA . THR A 1 331 ? 7.137 3.797 -4.273 1 98.88 331 THR A CA 1
ATOM 2487 C C . THR A 1 331 ? 6.559 2.51 -4.859 1 98.88 331 THR A C 1
ATOM 2489 O O . THR A 1 331 ? 7.043 1.416 -4.562 1 98.88 331 THR A O 1
ATOM 2492 N N . ILE A 1 332 ? 5.52 2.568 -5.684 1 98.69 332 ILE A N 1
ATOM 2493 C CA . ILE A 1 332 ? 5.008 1.397 -6.387 1 98.69 332 ILE A CA 1
ATOM 2494 C C . ILE A 1 332 ? 6.117 0.771 -7.227 1 98.69 332 ILE A C 1
ATOM 2496 O O . ILE A 1 332 ? 6.328 -0.443 -7.184 1 98.69 332 ILE A O 1
ATOM 2500 N N . GLU A 1 333 ? 6.836 1.585 -7.945 1 98.69 333 GLU A N 1
ATOM 2501 C CA . GLU A 1 333 ? 7.902 1.094 -8.812 1 98.69 333 GLU A CA 1
ATOM 2502 C C . GLU A 1 333 ? 9.086 0.578 -8 1 98.69 333 GLU A C 1
ATOM 2504 O O . GLU A 1 333 ? 9.758 -0.37 -8.406 1 98.69 333 GLU A O 1
ATOM 2509 N N . ALA A 1 334 ? 9.352 1.274 -6.852 1 98.88 334 ALA A N 1
ATOM 2510 C CA . ALA A 1 334 ? 10.43 0.785 -5.992 1 98.88 334 ALA A CA 1
ATOM 2511 C C . ALA A 1 334 ? 10.141 -0.638 -5.516 1 98.88 334 ALA A C 1
ATOM 2513 O O . ALA A 1 334 ? 11.031 -1.49 -5.523 1 98.88 334 ALA A O 1
ATOM 2514 N N . VAL A 1 335 ? 8.906 -0.912 -5.102 1 98.81 335 VAL A N 1
ATOM 2515 C CA . VAL A 1 335 ? 8.516 -2.266 -4.73 1 98.81 335 VAL A CA 1
ATOM 2516 C C . VAL A 1 335 ? 8.688 -3.203 -5.922 1 98.81 335 VAL A C 1
ATOM 2518 O O . VAL A 1 335 ? 9.203 -4.312 -5.781 1 98.81 335 VAL A O 1
ATOM 2521 N N . GLN A 1 336 ? 8.297 -2.738 -7.09 1 98.62 336 GLN A N 1
ATOM 2522 C CA . GLN A 1 336 ? 8.359 -3.539 -8.312 1 98.62 336 GLN A CA 1
ATOM 2523 C C . GLN A 1 336 ? 9.797 -3.932 -8.641 1 98.62 336 GLN A C 1
ATOM 2525 O O . GLN A 1 336 ? 10.07 -5.09 -8.969 1 98.62 336 GLN A O 1
ATOM 2530 N N . ILE A 1 337 ? 10.68 -3.01 -8.539 1 98.38 337 ILE A N 1
ATOM 2531 C CA . ILE A 1 337 ? 12.086 -3.229 -8.867 1 98.38 337 ILE A CA 1
ATOM 2532 C C . ILE A 1 337 ? 12.688 -4.258 -7.914 1 98.38 337 ILE A C 1
ATOM 2534 O O . ILE A 1 337 ? 13.508 -5.082 -8.32 1 98.38 337 ILE A O 1
ATOM 2538 N N . HIS A 1 338 ? 12.227 -4.277 -6.668 1 98.19 338 HIS A N 1
ATOM 2539 C CA . HIS A 1 338 ? 12.734 -5.219 -5.676 1 98.19 338 HIS A CA 1
ATOM 2540 C C . HIS A 1 338 ? 12.102 -6.598 -5.848 1 98.19 338 HIS A C 1
ATOM 2542 O O . HIS A 1 338 ? 12.586 -7.578 -5.273 1 98.19 338 HIS A O 1
ATOM 2548 N N . GLY A 1 339 ? 11.023 -6.738 -6.656 1 96.81 339 GLY A N 1
ATOM 2549 C CA . GLY A 1 339 ? 10.352 -8.016 -6.812 1 96.81 339 GLY A CA 1
ATOM 2550 C C . GLY A 1 339 ? 9.766 -8.547 -5.516 1 96.81 339 GLY A C 1
ATOM 2551 O O . GLY A 1 339 ? 9.133 -7.797 -4.766 1 96.81 339 GLY A O 1
ATOM 2552 N N . GLY A 1 340 ? 9.828 -9.836 -5.258 1 96.38 340 GLY A N 1
ATOM 2553 C CA . GLY A 1 340 ? 9.328 -10.43 -4.027 1 96.38 340 GLY A CA 1
ATOM 2554 C C . GLY A 1 340 ? 9.914 -9.797 -2.781 1 96.38 340 GLY A C 1
ATOM 2555 O O . GLY A 1 340 ? 9.211 -9.617 -1.783 1 96.38 340 GLY A O 1
ATOM 2556 N N . ASN A 1 341 ? 11.219 -9.438 -2.84 1 97 341 ASN A N 1
ATOM 2557 C CA . ASN A 1 341 ? 11.883 -8.797 -1.71 1 97 341 ASN A CA 1
ATOM 2558 C C . ASN A 1 341 ? 11.25 -7.453 -1.371 1 97 341 ASN A C 1
ATOM 2560 O O . ASN A 1 341 ? 11.266 -7.027 -0.214 1 97 341 ASN A O 1
ATOM 2564 N N . GLY A 1 342 ? 10.688 -6.797 -2.377 1 98.19 342 GLY A N 1
ATOM 2565 C CA . GLY A 1 342 ? 10.062 -5.504 -2.166 1 98.19 342 GLY A CA 1
ATOM 2566 C C . GLY A 1 342 ? 8.711 -5.605 -1.474 1 98.19 342 GLY A C 1
ATOM 2567 O O . GLY A 1 342 ? 8.172 -4.602 -1.007 1 98.19 342 GLY A O 1
ATOM 2568 N N . TYR A 1 343 ? 8.188 -6.801 -1.45 1 98.25 343 TYR A N 1
ATOM 2569 C CA . TYR A 1 343 ? 6.836 -7.023 -0.939 1 98.25 343 TYR A CA 1
ATOM 2570 C C . TYR A 1 343 ? 6.875 -7.477 0.516 1 98.25 343 TYR A C 1
ATOM 2572 O O . TYR A 1 343 ? 5.828 -7.703 1.128 1 98.25 343 TYR A O 1
ATOM 2580 N N . VAL A 1 344 ? 8.094 -7.652 1.101 1 97.06 344 VAL A N 1
ATOM 2581 C CA . VAL A 1 344 ? 8.242 -8.023 2.504 1 97.06 344 VAL A CA 1
ATOM 2582 C C . VAL A 1 344 ? 8.922 -6.891 3.266 1 97.06 344 VAL A C 1
ATOM 2584 O O . VAL A 1 344 ? 9.492 -5.977 2.66 1 97.06 344 VAL A O 1
ATOM 2587 N N . SER A 1 345 ? 8.891 -6.906 4.582 1 95.12 345 SER A N 1
ATOM 2588 C CA . SER A 1 345 ? 9.172 -5.746 5.422 1 95.12 345 SER A CA 1
ATOM 2589 C C . SER A 1 345 ? 10.672 -5.445 5.465 1 95.12 345 SER A C 1
ATOM 2591 O O . SER A 1 345 ? 11.07 -4.293 5.645 1 95.12 345 SER A O 1
ATOM 2593 N N . GLU A 1 346 ? 11.453 -6.375 5.102 1 93.56 346 GLU A N 1
ATOM 2594 C CA . GLU A 1 346 ? 12.883 -6.293 5.375 1 93.56 346 GLU A CA 1
ATOM 2595 C C . GLU A 1 346 ? 13.555 -5.234 4.504 1 93.56 346 GLU A C 1
ATOM 2597 O O . GLU A 1 346 ? 14.555 -4.637 4.906 1 93.56 346 GLU A O 1
ATOM 2602 N N . TYR A 1 347 ? 12.969 -4.965 3.389 1 95.38 347 TYR A N 1
ATOM 2603 C CA . TYR A 1 347 ? 13.648 -4.094 2.439 1 95.38 347 TYR A CA 1
ATOM 2604 C C . TYR A 1 347 ? 13.086 -2.68 2.488 1 95.38 347 TYR A C 1
ATOM 2606 O O . TYR A 1 347 ? 13.477 -1.82 1.694 1 95.38 347 TYR A O 1
ATOM 2614 N N . HIS A 1 348 ? 12.211 -2.371 3.293 1 97 348 HIS A N 1
ATOM 2615 C CA . HIS A 1 348 ? 11.734 -1.049 3.686 1 97 348 HIS A CA 1
ATOM 2616 C C . HIS A 1 348 ? 10.75 -0.493 2.666 1 97 348 HIS A C 1
ATOM 2618 O O . HIS A 1 348 ? 9.867 0.303 3.014 1 97 348 HIS A O 1
ATOM 2624 N N . VAL A 1 349 ? 10.828 -0.9 1.379 1 98.62 349 VAL A N 1
ATOM 2625 C CA . VAL A 1 349 ? 10.125 -0.169 0.326 1 98.62 349 VAL A CA 1
ATOM 2626 C C . VAL A 1 349 ? 8.625 -0.428 0.426 1 98.62 349 VAL A C 1
ATOM 2628 O O . VAL A 1 349 ? 7.816 0.433 0.073 1 98.62 349 VAL A O 1
ATOM 2631 N N . GLU A 1 350 ? 8.219 -1.625 0.906 1 98.62 350 GLU A N 1
ATOM 2632 C CA . GLU A 1 350 ? 6.785 -1.869 1.058 1 98.62 350 GLU A CA 1
ATOM 2633 C C . GLU A 1 350 ? 6.168 -0.909 2.07 1 98.62 350 GLU A C 1
ATOM 2635 O O . GLU A 1 350 ? 5.066 -0.397 1.855 1 98.62 350 GLU A O 1
ATOM 2640 N N . ARG A 1 351 ? 6.832 -0.636 3.211 1 98.38 351 ARG A N 1
ATOM 2641 C CA . ARG A 1 351 ? 6.379 0.345 4.191 1 98.38 351 ARG A CA 1
ATOM 2642 C C . ARG A 1 351 ? 6.281 1.734 3.57 1 98.38 351 ARG A C 1
ATOM 2644 O O . ARG A 1 351 ? 5.332 2.473 3.832 1 98.38 351 ARG A O 1
ATOM 2651 N N . MET A 1 352 ? 7.258 2.07 2.766 1 98.81 352 MET A N 1
ATOM 2652 C CA . MET A 1 352 ? 7.289 3.383 2.123 1 98.81 352 MET A CA 1
ATOM 2653 C C . MET A 1 352 ? 6.129 3.537 1.146 1 98.81 352 MET A C 1
ATOM 2655 O O . MET A 1 352 ? 5.57 4.629 1.007 1 98.81 352 MET A O 1
ATOM 2659 N N . MET A 1 353 ? 5.758 2.447 0.476 1 98.88 353 MET A N 1
ATOM 2660 C CA . MET A 1 353 ? 4.605 2.477 -0.42 1 98.88 353 MET A CA 1
ATOM 2661 C C . MET A 1 353 ? 3.316 2.723 0.358 1 98.88 353 MET A C 1
ATOM 2663 O O . MET A 1 353 ? 2.482 3.531 -0.053 1 98.88 353 MET A O 1
ATOM 2667 N N . ARG A 1 354 ? 3.121 2.074 1.455 1 98.75 354 ARG A N 1
ATOM 2668 C CA . ARG A 1 354 ? 1.957 2.291 2.307 1 98.75 354 ARG A CA 1
ATOM 2669 C C . ARG A 1 354 ? 1.936 3.717 2.85 1 98.75 354 ARG A C 1
ATOM 2671 O O . ARG A 1 354 ? 0.878 4.348 2.906 1 98.75 354 ARG A O 1
ATOM 2678 N N . ASP A 1 355 ? 3.117 4.227 3.215 1 98.88 355 ASP A N 1
ATOM 2679 C CA . ASP A 1 355 ? 3.238 5.566 3.781 1 98.88 355 ASP A CA 1
ATOM 2680 C C . ASP A 1 355 ? 2.889 6.633 2.744 1 98.88 355 ASP A C 1
ATOM 2682 O O . ASP A 1 355 ? 2.35 7.688 3.09 1 98.88 355 ASP A O 1
ATOM 2686 N N . ALA A 1 356 ? 3.182 6.379 1.507 1 98.88 356 ALA A N 1
ATOM 2687 C CA . ALA A 1 356 ? 3.055 7.379 0.451 1 98.88 356 ALA A CA 1
ATOM 2688 C C . ALA A 1 356 ? 1.598 7.789 0.252 1 98.88 356 ALA A C 1
ATOM 2690 O O . ALA A 1 356 ? 1.306 8.953 -0.029 1 98.88 356 ALA A O 1
ATOM 2691 N N . LYS A 1 357 ? 0.71 6.875 0.467 1 98.81 357 LYS A N 1
ATOM 2692 C CA . LYS A 1 357 ? -0.676 7.066 0.049 1 98.81 357 LYS A CA 1
ATOM 2693 C C . LYS A 1 357 ? -1.338 8.195 0.838 1 98.81 357 LYS A C 1
ATOM 2695 O O . LYS A 1 357 ? -2.107 8.977 0.281 1 98.81 357 LYS A O 1
ATOM 2700 N N . ILE A 1 358 ? -1.022 8.305 2.062 1 98.75 358 ILE A N 1
ATOM 2701 C CA . ILE A 1 358 ? -1.709 9.266 2.916 1 98.75 358 ILE A CA 1
ATOM 2702 C C . ILE A 1 358 ? -1.375 10.688 2.463 1 98.75 358 ILE A C 1
ATOM 2704 O O . ILE A 1 3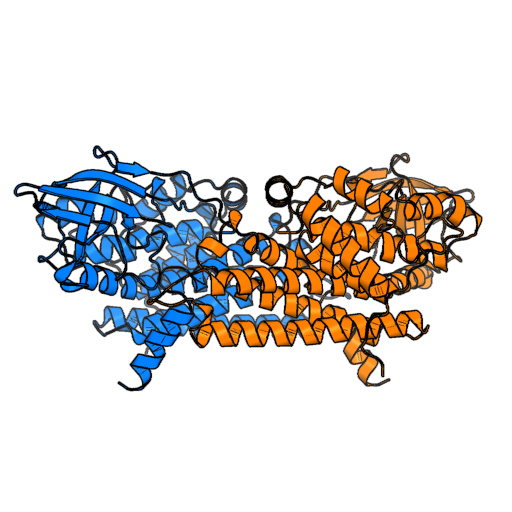58 ? -2.152 11.617 2.689 1 98.75 358 ILE A O 1
ATOM 2708 N N . THR A 1 359 ? -0.252 10.891 1.787 1 98.75 359 THR A N 1
ATOM 2709 C CA . THR A 1 359 ? 0.172 12.227 1.383 1 98.75 359 THR A CA 1
ATOM 2710 C C . THR A 1 359 ? -0.75 12.789 0.301 1 98.75 359 THR A C 1
ATOM 2712 O O . THR A 1 359 ? -0.773 13.992 0.057 1 98.75 359 THR A O 1
ATOM 2715 N N . GLN A 1 360 ? -1.523 11.953 -0.305 1 98.5 360 GLN A N 1
ATOM 2716 C CA . GLN A 1 360 ? -2.502 12.383 -1.296 1 98.5 360 GLN A CA 1
ATOM 2717 C C . GLN A 1 360 ? -3.836 12.727 -0.638 1 98.5 360 GLN A C 1
ATOM 2719 O O . GLN A 1 360 ? -4.766 13.188 -1.308 1 98.5 360 GLN A O 1
ATOM 2724 N N . ILE A 1 361 ? -3.912 12.531 0.703 1 98.12 361 ILE A N 1
ATOM 2725 C CA . ILE A 1 361 ? -5.219 12.617 1.348 1 98.12 361 ILE A CA 1
ATOM 2726 C C . ILE A 1 361 ? -5.207 13.727 2.395 1 98.12 361 ILE A C 1
ATOM 2728 O O . ILE A 1 361 ? -5.988 14.68 2.309 1 98.12 361 ILE A O 1
ATOM 2732 N N . TYR A 1 362 ? -4.254 13.633 3.373 1 95.88 362 TYR A N 1
ATOM 2733 C CA . TYR A 1 362 ? -4.375 14.547 4.504 1 95.88 362 TYR A CA 1
ATOM 2734 C C . TYR A 1 362 ? -3.836 15.922 4.152 1 95.88 362 TYR A C 1
ATOM 2736 O O . TYR A 1 362 ? -3.16 16.094 3.135 1 95.88 362 TYR A O 1
ATOM 2744 N N . GLU A 1 363 ? -4.336 16.984 4.922 1 94.19 363 GLU A N 1
ATOM 2745 C CA . GLU A 1 363 ? -4.035 18.406 4.742 1 94.19 363 GLU A CA 1
ATOM 2746 C C . GLU A 1 363 ? -4.48 18.906 3.369 1 94.19 363 GLU A C 1
ATOM 2748 O O . GLU A 1 363 ? -3.793 19.703 2.74 1 94.19 363 GLU A O 1
ATOM 2753 N N . GLY A 1 364 ? -5.605 18.344 2.922 1 94.69 364 GLY A N 1
ATOM 2754 C CA . GLY A 1 364 ? -6.18 18.609 1.617 1 94.69 364 GLY A CA 1
ATOM 2755 C C . GLY A 1 364 ? -5.898 17.531 0.596 1 94.69 364 GLY A C 1
ATOM 2756 O O . GLY A 1 364 ? -4.75 17.328 0.194 1 94.69 364 GLY A O 1
ATOM 2757 N N . THR A 1 365 ? -6.953 16.875 0.152 1 96.75 365 THR A N 1
ATOM 2758 C CA . THR A 1 365 ? -6.82 15.781 -0.815 1 96.75 365 THR A CA 1
ATOM 2759 C C . THR A 1 365 ? -6.312 16.312 -2.152 1 96.75 365 THR A C 1
ATOM 2761 O O . THR A 1 365 ? -6.305 17.516 -2.387 1 96.75 365 THR A O 1
ATOM 2764 N N . SER A 1 366 ? -5.844 15.398 -2.979 1 97.44 366 SER A N 1
ATOM 2765 C CA . SER A 1 366 ? -5.438 15.758 -4.332 1 97.44 366 SER A CA 1
ATOM 2766 C C . SER A 1 366 ? -6.543 16.516 -5.059 1 97.44 366 SER A C 1
ATOM 2768 O O . SER A 1 366 ? -6.273 17.438 -5.828 1 97.44 366 SER A O 1
ATOM 2770 N N . GLU A 1 367 ? -7.82 16.156 -4.875 1 96.31 367 GLU A N 1
ATOM 2771 C CA . GLU A 1 367 ? -8.969 16.828 -5.469 1 96.31 367 GLU A CA 1
ATOM 2772 C C . GLU A 1 367 ? -9.062 18.281 -4.992 1 96.31 367 GLU A C 1
ATOM 2774 O O . GLU A 1 367 ? -9.32 19.188 -5.789 1 96.31 367 GLU A O 1
ATOM 2779 N N . ILE A 1 368 ? -8.828 18.5 -3.703 1 95.56 368 ILE A N 1
ATOM 2780 C CA . ILE A 1 368 ? -8.875 19.844 -3.15 1 95.56 368 ILE A CA 1
ATOM 2781 C C . ILE A 1 368 ? -7.727 20.672 -3.719 1 95.56 368 ILE A C 1
ATOM 2783 O O . ILE A 1 368 ? -7.906 21.844 -4.059 1 95.56 368 ILE A O 1
ATOM 2787 N N . GLN A 1 369 ? -6.512 20.062 -3.789 1 97.12 369 GLN A N 1
ATOM 2788 C CA . GLN A 1 369 ? -5.398 20.781 -4.402 1 97.12 369 GLN A CA 1
ATOM 2789 C C . GLN A 1 369 ? -5.742 21.219 -5.82 1 97.12 369 GLN A C 1
ATOM 2791 O O . GLN A 1 369 ? -5.422 22.344 -6.223 1 97.12 369 GLN A O 1
ATOM 2796 N N . ARG A 1 370 ? -6.34 20.312 -6.598 1 96.69 370 ARG A N 1
ATOM 2797 C CA . ARG A 1 370 ? -6.711 20.641 -7.969 1 96.69 370 ARG A CA 1
ATOM 2798 C C . ARG A 1 370 ? -7.723 21.781 -8.008 1 96.69 370 ARG A C 1
ATOM 2800 O O . ARG A 1 370 ? -7.691 22.625 -8.914 1 96.69 370 ARG A O 1
ATOM 2807 N N . ILE A 1 371 ? -8.641 21.828 -7.07 1 94.5 371 ILE A N 1
ATOM 2808 C CA . ILE A 1 371 ? -9.594 2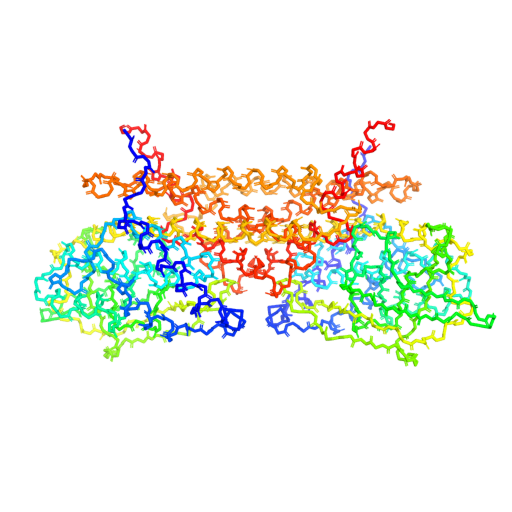2.938 -6.973 1 94.5 371 ILE A CA 1
ATOM 2809 C C . ILE A 1 371 ? -8.844 24.234 -6.707 1 94.5 371 ILE A C 1
ATOM 2811 O O . ILE A 1 371 ? -9.094 25.25 -7.371 1 94.5 371 ILE A O 1
ATOM 2815 N N . VAL A 1 372 ? -7.91 24.234 -5.754 1 94 372 VAL A N 1
ATOM 2816 C CA . VAL A 1 372 ? -7.137 25.422 -5.418 1 94 372 VAL A CA 1
ATOM 2817 C C . VAL A 1 372 ? -6.348 25.891 -6.641 1 94 372 VAL A C 1
ATOM 2819 O O . VAL A 1 372 ? -6.344 27.078 -6.969 1 94 372 VAL A O 1
ATOM 2822 N N . ILE A 1 373 ? -5.672 24.984 -7.332 1 95.94 373 ILE A N 1
ATOM 2823 C CA . ILE A 1 373 ? -4.875 25.297 -8.516 1 95.94 373 ILE A CA 1
ATOM 2824 C C . ILE A 1 373 ? -5.773 25.875 -9.602 1 95.94 373 ILE A C 1
ATOM 2826 O O . ILE A 1 373 ? -5.441 26.891 -10.219 1 95.94 373 ILE A O 1
ATOM 2830 N N . SER A 1 374 ? -6.941 25.297 -9.828 1 95.88 374 SER A N 1
ATOM 2831 C CA . SER A 1 374 ? -7.859 25.734 -10.875 1 95.88 374 SER A CA 1
ATOM 2832 C C . SER A 1 374 ? -8.344 27.156 -10.625 1 95.88 374 SER A C 1
ATOM 2834 O O . SER A 1 374 ? -8.445 27.953 -11.555 1 95.88 374 SER A O 1
ATOM 2836 N N . ARG A 1 375 ? -8.617 27.422 -9.391 1 93.19 375 ARG A N 1
ATOM 2837 C CA . ARG A 1 375 ? -9.039 28.766 -9.039 1 93.19 375 ARG A CA 1
ATOM 2838 C C . ARG A 1 375 ? -7.93 29.781 -9.289 1 93.19 375 ARG A C 1
ATOM 2840 O O . ARG A 1 375 ? -8.195 30.922 -9.656 1 93.19 375 ARG A O 1
ATOM 2847 N N . GLY A 1 376 ? -6.719 29.297 -9.078 1 92.12 376 GLY A N 1
ATOM 2848 C CA . GLY A 1 376 ? -5.57 30.172 -9.258 1 92.12 376 GLY A CA 1
ATOM 2849 C C . GLY A 1 376 ? -5.211 30.406 -10.711 1 92.12 376 GLY A C 1
ATOM 2850 O O . GLY A 1 376 ? -4.441 31.312 -11.039 1 92.12 376 GLY A O 1
ATOM 2851 N N . LEU A 1 377 ? -5.844 29.641 -11.664 1 92.81 377 LEU A N 1
ATOM 2852 C CA . LEU A 1 377 ? -5.504 29.734 -13.078 1 92.81 377 LEU A CA 1
ATOM 2853 C C . LEU A 1 377 ? -6.133 30.984 -13.703 1 92.81 377 LEU A C 1
ATOM 2855 O O . LEU A 1 377 ? -5.684 31.453 -14.75 1 92.81 377 LEU A O 1
ATOM 2859 N N . VAL A 1 378 ? -7.242 31.406 -13.133 1 90.19 378 VAL A N 1
ATOM 2860 C CA . VAL A 1 378 ? -7.926 32.562 -13.711 1 90.19 378 VAL A CA 1
ATOM 2861 C C . VAL A 1 378 ? -7.695 33.781 -12.844 1 90.19 378 VAL A C 1
ATOM 2863 O O . VAL A 1 378 ? -8.266 34.844 -13.102 1 90.19 378 VAL A O 1
ATOM 2866 N N . LYS A 1 379 ? -6.914 33.781 -12.031 1 75.75 379 LYS A N 1
ATOM 2867 C CA . LYS A 1 379 ? -6.508 34.969 -11.305 1 75.75 379 LYS A CA 1
ATOM 2868 C C . LYS A 1 379 ? -5.402 35.719 -12.047 1 75.75 379 LYS A C 1
ATOM 2870 O O . LYS A 1 379 ? -4.578 35.094 -12.727 1 75.75 379 LYS A O 1
ATOM 2875 N N . MET B 1 1 ? -19.594 -13.961 -32 1 73.75 1 MET B N 1
ATOM 2876 C CA . MET B 1 1 ? -19.109 -13.656 -30.672 1 73.75 1 MET B CA 1
ATOM 2877 C C . MET B 1 1 ? -20.266 -13.562 -29.672 1 73.75 1 MET B C 1
ATOM 2879 O O . MET B 1 1 ? -21.281 -12.922 -29.953 1 73.75 1 MET B O 1
ATOM 2883 N N . ASN B 1 2 ? -20.312 -14.438 -28.734 1 80.69 2 ASN B N 1
ATOM 2884 C CA . ASN B 1 2 ? -21.312 -14.422 -27.656 1 80.69 2 ASN B CA 1
ATOM 2885 C C . ASN B 1 2 ? -20.672 -14.102 -26.312 1 80.69 2 ASN B C 1
ATOM 2887 O O . ASN B 1 2 ? -19.922 -14.922 -25.766 1 80.69 2 ASN B O 1
ATOM 2891 N N . PHE B 1 3 ? -20.938 -12.898 -25.875 1 86.69 3 PHE B N 1
ATOM 2892 C CA . PHE B 1 3 ? -20.344 -12.406 -24.641 1 86.69 3 PHE B CA 1
ATOM 2893 C C . PHE B 1 3 ? -21.234 -12.758 -23.453 1 86.69 3 PHE B C 1
ATOM 2895 O O . PHE B 1 3 ? -20.938 -12.359 -22.312 1 86.69 3 PHE B O 1
ATOM 2902 N N . ASN B 1 4 ? -22.266 -13.516 -23.734 1 88.56 4 ASN B N 1
ATOM 2903 C CA . ASN B 1 4 ? -23.156 -13.883 -22.641 1 88.56 4 ASN B CA 1
ATOM 2904 C C . ASN B 1 4 ? -22.656 -15.094 -21.875 1 88.56 4 ASN B C 1
ATOM 2906 O O . ASN B 1 4 ? -22.094 -16.016 -22.469 1 88.56 4 ASN B O 1
ATOM 2910 N N . LEU B 1 5 ? -22.828 -15.062 -20.609 1 94.56 5 LEU B N 1
ATOM 2911 C CA . LEU B 1 5 ? -22.516 -16.203 -19.75 1 94.56 5 LEU B CA 1
ATOM 2912 C C . LEU B 1 5 ? -23.609 -17.25 -19.812 1 94.56 5 LEU B C 1
ATOM 2914 O O . LEU B 1 5 ? -24.797 -16.906 -19.891 1 94.56 5 LEU B O 1
ATOM 2918 N N . SER B 1 6 ? -23.281 -18.469 -19.891 1 95.81 6 SER B N 1
ATOM 2919 C CA . SER B 1 6 ? -24.266 -19.547 -19.812 1 95.81 6 SER B CA 1
ATOM 2920 C C . SER B 1 6 ? -24.906 -19.609 -18.438 1 95.81 6 SER B C 1
ATOM 2922 O O . SER B 1 6 ? -24.453 -18.938 -17.5 1 95.81 6 SER B O 1
ATOM 2924 N N . GLU B 1 7 ? -26.016 -20.344 -18.312 1 95.94 7 GLU B N 1
ATOM 2925 C CA . GLU B 1 7 ? -26.672 -20.547 -17.031 1 95.94 7 GLU B CA 1
ATOM 2926 C C . GLU B 1 7 ? -25.719 -21.172 -16 1 95.94 7 GLU B C 1
ATOM 2928 O O . GLU B 1 7 ? -25.75 -20.812 -14.828 1 95.94 7 GLU B O 1
ATOM 2933 N N . GLU B 1 8 ? -24.938 -22.109 -16.453 1 96.12 8 GLU B N 1
ATOM 2934 C CA . GLU B 1 8 ? -23.953 -22.734 -15.578 1 96.12 8 GLU B CA 1
ATOM 2935 C C . GLU B 1 8 ? -22.922 -21.719 -15.078 1 96.12 8 GLU B C 1
ATOM 2937 O O . GLU B 1 8 ? -22.562 -21.719 -13.898 1 96.12 8 GLU B O 1
ATOM 2942 N N . HIS B 1 9 ? -22.406 -20.875 -16 1 97.44 9 HIS B N 1
ATOM 2943 C CA . HIS B 1 9 ? -21.484 -19.812 -15.625 1 97.44 9 HIS B CA 1
ATOM 2944 C C . HIS B 1 9 ? -22.078 -18.922 -14.547 1 97.44 9 HIS B C 1
ATOM 2946 O O . HIS B 1 9 ? -21.422 -18.609 -13.547 1 97.44 9 HIS B O 1
ATOM 2952 N N . LEU B 1 10 ? -23.328 -18.547 -14.727 1 97.75 10 LEU B N 1
ATOM 2953 C CA . LEU B 1 10 ? -24.016 -17.656 -13.789 1 97.75 10 LEU B CA 1
ATOM 2954 C C . LEU B 1 10 ? -24.188 -18.328 -12.438 1 97.75 10 LEU B C 1
ATOM 2956 O O . LEU B 1 10 ? -24.094 -17.688 -11.391 1 97.75 10 LEU B O 1
ATOM 2960 N N . MET B 1 11 ? -24.5 -19.578 -12.477 1 97.75 11 MET B N 1
ATOM 2961 C CA . MET B 1 11 ? -24.672 -20.344 -11.242 1 97.75 11 MET B CA 1
ATOM 2962 C C . MET B 1 11 ? -23.359 -20.406 -10.461 1 97.75 11 MET B C 1
ATOM 2964 O O . MET B 1 11 ? -23.359 -20.25 -9.234 1 97.75 11 MET B O 1
ATOM 2968 N N . ILE B 1 12 ? -22.281 -20.656 -11.133 1 98 12 ILE B N 1
ATOM 2969 C CA . ILE B 1 12 ? -20.969 -20.734 -10.492 1 98 12 ILE B CA 1
ATOM 2970 C C . ILE B 1 12 ? -20.578 -19.375 -9.938 1 98 12 ILE B C 1
ATOM 2972 O O . ILE B 1 12 ? -20.062 -19.281 -8.82 1 98 12 ILE B O 1
ATOM 2976 N N . GLN B 1 13 ? -20.719 -18.344 -10.711 1 98.38 13 GLN B N 1
ATOM 2977 C CA . GLN B 1 13 ? -20.453 -16.969 -10.266 1 98.38 13 GLN B CA 1
ATOM 2978 C C . GLN B 1 13 ? -21.219 -16.641 -8.992 1 98.38 13 GLN B C 1
ATOM 2980 O O . GLN B 1 13 ? -20.656 -16.078 -8.047 1 98.38 13 GLN B O 1
ATOM 2985 N N . GLN B 1 14 ? -22.5 -17 -8.961 1 98.56 14 GLN B N 1
ATOM 2986 C CA . GLN B 1 14 ? -23.344 -16.719 -7.805 1 98.56 14 GLN B CA 1
ATOM 2987 C C . GLN B 1 14 ? -22.891 -17.516 -6.582 1 98.56 14 GLN B C 1
ATOM 2989 O O . GLN B 1 14 ? -22.891 -17 -5.465 1 98.56 14 GLN B O 1
ATOM 2994 N N . ALA B 1 15 ? -22.594 -18.766 -6.797 1 98.44 15 ALA B N 1
ATOM 2995 C CA . ALA B 1 15 ? -22.109 -19.594 -5.699 1 98.44 15 ALA B CA 1
ATOM 2996 C C . ALA B 1 15 ? -20.844 -19 -5.078 1 98.44 15 ALA B C 1
ATOM 2998 O O . ALA B 1 15 ? -20.703 -18.969 -3.854 1 98.44 15 ALA B O 1
ATOM 2999 N N . ALA B 1 16 ? -19.938 -18.609 -5.938 1 98.81 16 ALA B N 1
ATOM 3000 C CA . ALA B 1 16 ? -18.703 -17.984 -5.461 1 98.81 16 ALA B CA 1
ATOM 3001 C C . ALA B 1 16 ? -18.984 -16.672 -4.73 1 98.81 16 ALA B C 1
ATOM 3003 O O . ALA B 1 16 ? -18.375 -16.391 -3.697 1 98.81 16 ALA B O 1
ATOM 3004 N N . LYS B 1 17 ? -19.875 -15.898 -5.293 1 98.75 17 LYS B N 1
ATOM 3005 C CA . LYS B 1 17 ? -20.266 -14.633 -4.668 1 98.75 17 LYS B CA 1
ATOM 3006 C C . LYS B 1 17 ? -20.844 -14.867 -3.281 1 98.75 17 LYS B C 1
ATOM 3008 O O . LYS B 1 17 ? -20.469 -14.195 -2.32 1 98.75 17 LYS B O 1
ATOM 3013 N N . ASP B 1 18 ? -21.734 -15.82 -3.199 1 98.75 18 ASP B N 1
ATOM 3014 C CA . ASP B 1 18 ? -22.375 -16.141 -1.924 1 98.75 18 ASP B CA 1
ATOM 3015 C C . ASP B 1 18 ? -21.344 -16.609 -0.902 1 98.75 18 ASP B C 1
ATOM 3017 O O . ASP B 1 18 ? -21.375 -16.203 0.258 1 98.75 18 ASP B O 1
ATOM 3021 N N . PHE B 1 19 ? -20.531 -17.469 -1.3 1 98.81 19 PHE B N 1
ATOM 3022 C CA . PHE B 1 19 ? -19.469 -17.969 -0.421 1 98.81 19 PHE B CA 1
ATOM 3023 C C . PHE B 1 19 ? -18.594 -16.828 0.076 1 98.81 19 PHE B C 1
ATOM 3025 O O . PHE B 1 19 ? -18.281 -16.766 1.266 1 98.81 19 PHE B O 1
ATOM 3032 N N . ALA B 1 20 ? -18.141 -15.945 -0.85 1 98.88 20 ALA B N 1
ATOM 3033 C CA . ALA B 1 20 ? -17.266 -14.82 -0.489 1 98.88 20 ALA B CA 1
ATOM 3034 C C . ALA B 1 20 ? -17.938 -13.93 0.552 1 98.88 20 ALA B C 1
ATOM 3036 O O . ALA B 1 20 ? -17.297 -13.531 1.536 1 98.88 20 ALA B O 1
ATOM 3037 N N . GLN B 1 21 ? -19.203 -13.648 0.403 1 98.62 21 GLN B N 1
ATOM 3038 C CA . GLN B 1 21 ? -19.938 -12.734 1.267 1 98.62 21 GLN B CA 1
ATOM 3039 C C . GLN B 1 21 ? -20.234 -13.367 2.621 1 98.62 21 GLN B C 1
ATOM 3041 O O . GLN B 1 21 ? -20.172 -12.703 3.654 1 98.62 21 GLN B O 1
ATOM 3046 N N . THR B 1 22 ? -20.484 -14.68 2.65 1 98.5 22 THR B N 1
ATOM 3047 C CA . THR B 1 22 ? -21 -15.305 3.863 1 98.5 22 THR B CA 1
ATOM 3048 C C . THR B 1 22 ? -19.875 -15.945 4.66 1 98.5 22 THR B C 1
ATOM 3050 O O . THR B 1 22 ? -19.922 -16.016 5.891 1 98.5 22 THR B O 1
ATOM 3053 N N . GLU B 1 23 ? -18.844 -16.406 3.934 1 98.62 23 GLU B N 1
ATOM 3054 C CA . GLU B 1 23 ? -17.828 -17.188 4.621 1 98.62 23 GLU B CA 1
ATOM 3055 C C . GLU B 1 23 ? -16.5 -16.438 4.707 1 98.62 23 GLU B C 1
ATOM 3057 O O . GLU B 1 23 ? -15.758 -16.578 5.676 1 98.62 23 GLU B O 1
ATOM 3062 N N . LEU B 1 24 ? -16.219 -15.641 3.713 1 98.81 24 LEU B N 1
ATOM 3063 C CA . LEU B 1 24 ? -14.906 -14.992 3.674 1 98.81 24 LEU B CA 1
ATOM 3064 C C . LEU B 1 24 ? -14.969 -13.602 4.305 1 98.81 24 LEU B C 1
ATOM 3066 O O . LEU B 1 24 ? -14.07 -13.211 5.047 1 98.81 24 LEU B O 1
ATOM 3070 N N . LEU B 1 25 ? -15.984 -12.828 3.979 1 98.69 25 LEU B N 1
ATOM 3071 C CA . LEU B 1 25 ? -16.078 -11.445 4.434 1 98.69 25 LEU B CA 1
ATOM 3072 C C . LEU B 1 25 ? -16.016 -11.367 5.953 1 98.69 25 LEU B C 1
ATOM 3074 O O . LEU B 1 25 ? -15.234 -10.578 6.504 1 98.69 25 LEU B O 1
ATOM 3078 N N . PRO B 1 26 ? -16.859 -12.219 6.684 1 98.19 26 PRO B N 1
ATOM 3079 C CA . PRO B 1 26 ? -16.688 -12.18 8.141 1 98.19 26 PRO B CA 1
ATOM 3080 C C . PRO B 1 26 ? -15.289 -12.578 8.586 1 98.19 26 PRO B C 1
ATOM 3082 O O . PRO B 1 26 ? -14.797 -13.648 8.211 1 98.19 26 PRO B O 1
ATOM 3085 N N . GLY B 1 27 ? -14.609 -11.734 9.273 1 97.94 27 GLY B N 1
ATOM 3086 C CA . GLY B 1 27 ? -13.32 -12.047 9.875 1 97.94 27 GLY B CA 1
ATOM 3087 C C . GLY B 1 27 ? -12.148 -11.742 8.961 1 97.94 27 GLY B C 1
ATOM 3088 O O . GLY B 1 27 ? -10.992 -11.969 9.336 1 97.94 27 GLY B O 1
ATOM 3089 N N . VAL B 1 28 ? -12.43 -11.281 7.73 1 98.56 28 VAL B N 1
ATOM 3090 C CA . VAL B 1 28 ? -11.352 -11.078 6.762 1 98.56 28 VAL B CA 1
ATOM 3091 C C . VAL B 1 28 ? -10.359 -10.047 7.293 1 98.56 28 VAL B C 1
ATOM 3093 O O . VAL B 1 28 ? -9.148 -10.18 7.09 1 98.56 28 VAL B O 1
ATOM 3096 N N . ILE B 1 29 ? -10.758 -8.984 7.992 1 98.06 29 ILE B N 1
ATOM 3097 C CA . ILE B 1 29 ? -9.883 -7.957 8.555 1 98.06 29 ILE B CA 1
ATOM 3098 C C . ILE B 1 29 ? -9.008 -8.562 9.648 1 98.06 29 ILE B C 1
ATOM 3100 O O . ILE B 1 29 ? -7.805 -8.305 9.711 1 98.06 29 ILE B O 1
ATOM 3104 N N . GLU B 1 30 ? -9.594 -9.375 10.508 1 97.94 30 GLU B N 1
ATOM 3105 C CA . GLU B 1 30 ? -8.844 -10.039 11.57 1 97.94 30 GLU B CA 1
ATOM 3106 C C . GLU B 1 30 ? -7.785 -10.977 10.992 1 97.94 30 GLU B C 1
ATOM 3108 O O . GLU B 1 30 ? -6.656 -11.016 11.484 1 97.94 30 GLU B O 1
ATOM 3113 N N . ARG B 1 31 ? -8.18 -11.758 9.977 1 98.5 31 ARG B N 1
ATOM 3114 C CA . ARG B 1 31 ? -7.227 -12.656 9.336 1 98.5 31 ARG B CA 1
ATOM 3115 C C . ARG B 1 31 ? -6.066 -11.875 8.727 1 98.5 31 ARG B C 1
ATOM 3117 O O . ARG B 1 31 ? -4.918 -12.312 8.773 1 98.5 31 ARG B O 1
ATOM 3124 N N . ASP B 1 32 ? -6.332 -10.742 8.148 1 98.19 32 ASP B N 1
ATOM 3125 C CA . ASP B 1 32 ? -5.281 -9.891 7.602 1 98.19 32 ASP B CA 1
ATOM 3126 C C . ASP B 1 32 ? -4.383 -9.344 8.711 1 98.19 32 ASP B C 1
ATOM 3128 O O . ASP B 1 32 ? -3.158 -9.438 8.625 1 98.19 32 ASP B O 1
ATOM 3132 N N . GLU B 1 33 ? -4.992 -8.742 9.734 1 97 33 GLU B N 1
ATOM 3133 C CA . GLU B 1 33 ? -4.27 -8.094 10.82 1 97 33 GLU B CA 1
ATOM 3134 C C . GLU B 1 33 ? -3.305 -9.062 11.5 1 97 33 GLU B C 1
ATOM 3136 O O . GLU B 1 33 ? -2.193 -8.68 11.875 1 97 33 GLU B O 1
ATOM 3141 N N . HIS B 1 34 ? -3.721 -10.367 11.602 1 97.44 34 HIS B N 1
ATOM 3142 C CA . HIS B 1 34 ? -2.926 -11.312 12.367 1 97.44 34 HIS B CA 1
ATOM 3143 C C . HIS B 1 34 ? -2.289 -12.359 11.461 1 97.44 34 HIS B C 1
ATOM 3145 O O . HIS B 1 34 ? -1.761 -13.367 11.938 1 97.44 34 HIS B O 1
ATOM 3151 N N . SER B 1 35 ? -2.377 -12.164 10.156 1 98 35 SER B N 1
ATOM 3152 C CA . SER B 1 35 ? -1.778 -13.062 9.172 1 98 35 SER B CA 1
ATOM 3153 C C . SER B 1 35 ? -2.209 -14.508 9.406 1 98 35 SER B C 1
ATOM 3155 O O . SER B 1 35 ? -1.369 -15.406 9.469 1 98 35 SER B O 1
ATOM 3157 N N . ILE B 1 36 ? -3.516 -14.711 9.547 1 98.38 36 ILE B N 1
ATOM 3158 C CA . ILE B 1 36 ? -4.059 -16.031 9.852 1 98.38 36 ILE B CA 1
ATOM 3159 C C . ILE B 1 36 ? -4.469 -16.734 8.555 1 98.38 36 ILE B C 1
ATOM 3161 O O . ILE B 1 36 ? -5.258 -16.203 7.777 1 98.38 36 ILE B O 1
ATOM 3165 N N . PHE B 1 37 ? -3.941 -17.922 8.328 1 98.75 37 PHE B N 1
ATOM 3166 C CA . PHE B 1 37 ? -4.352 -18.75 7.199 1 98.75 37 PHE B CA 1
ATOM 3167 C C . PHE B 1 37 ? -5.82 -19.141 7.32 1 98.75 37 PHE B C 1
ATOM 3169 O O . PHE B 1 37 ? -6.262 -19.609 8.375 1 98.75 37 PHE B O 1
ATOM 3176 N N . PRO B 1 38 ? -6.562 -18.953 6.277 1 98.62 38 PRO B N 1
ATOM 3177 C CA . PRO B 1 38 ? -8 -19.234 6.359 1 98.62 38 PRO B CA 1
ATOM 3178 C C . PRO B 1 38 ? -8.328 -20.719 6.168 1 98.62 38 PRO B C 1
ATOM 3180 O O . PRO B 1 38 ? -9.086 -21.062 5.266 1 98.62 38 PRO B O 1
ATOM 3183 N N . ALA B 1 39 ? -7.906 -21.562 7.031 1 98.38 39 ALA B N 1
ATOM 3184 C CA . ALA B 1 39 ? -8.016 -23.016 6.922 1 98.38 39 ALA B CA 1
ATOM 3185 C C . ALA B 1 39 ? -9.469 -23.453 6.852 1 98.38 39 ALA B C 1
ATOM 3187 O O . ALA B 1 39 ? -9.828 -24.328 6.055 1 98.38 39 ALA B O 1
ATOM 3188 N N . GLU B 1 40 ? -10.297 -22.859 7.715 1 98.38 40 GLU B N 1
ATOM 3189 C CA . GLU B 1 40 ? -11.719 -23.203 7.719 1 98.38 40 GLU B CA 1
ATOM 3190 C C . GLU B 1 40 ? -12.383 -22.844 6.391 1 98.38 40 GLU B C 1
ATOM 3192 O O . GLU B 1 40 ? -13.148 -23.641 5.84 1 98.38 40 GLU B O 1
ATOM 3197 N N . GLN B 1 41 ? -12.086 -21.656 5.926 1 98.75 41 GLN B N 1
ATOM 3198 C CA . GLN B 1 41 ? -12.672 -21.203 4.668 1 98.75 41 GLN B CA 1
ATOM 3199 C C . GLN B 1 41 ? -12.164 -22.047 3.494 1 98.75 41 GLN B C 1
ATOM 3201 O O . GLN B 1 41 ? -12.914 -22.312 2.553 1 98.75 41 GLN B O 1
ATOM 3206 N N . VAL B 1 42 ? -10.891 -22.453 3.488 1 98.69 42 VAL B N 1
ATOM 3207 C CA . VAL B 1 42 ? -10.328 -23.297 2.434 1 98.69 42 VAL B CA 1
ATOM 3208 C C . VAL B 1 42 ? -11.047 -24.641 2.406 1 98.69 42 VAL B C 1
ATOM 3210 O O . VAL B 1 42 ? -11.352 -25.172 1.334 1 98.69 42 VAL B O 1
ATOM 3213 N N . LYS B 1 43 ? -11.328 -25.188 3.57 1 98.44 43 LYS B N 1
ATOM 3214 C CA . LYS B 1 43 ? -12.086 -26.438 3.652 1 98.44 43 LYS B CA 1
ATOM 3215 C C . LYS B 1 43 ? -13.469 -26.281 3.035 1 98.44 43 LYS B C 1
ATOM 3217 O O . LYS B 1 43 ? -13.938 -27.156 2.312 1 98.44 43 LYS B O 1
ATOM 3222 N N . LYS B 1 44 ? -14.07 -25.203 3.344 1 98.69 44 LYS B N 1
ATOM 3223 C CA . LYS B 1 44 ? -15.398 -24.938 2.795 1 98.69 44 LYS B CA 1
ATOM 3224 C C . LYS B 1 44 ? -15.336 -24.734 1.283 1 98.69 44 LYS B C 1
ATOM 3226 O O . LYS B 1 44 ? -16.266 -25.109 0.565 1 98.69 44 LYS B O 1
ATOM 3231 N N . MET B 1 45 ? -14.305 -24.094 0.776 1 98.62 45 MET B N 1
ATOM 3232 C CA . MET B 1 45 ? -14.086 -23.969 -0.663 1 98.62 45 MET B CA 1
ATOM 3233 C C . MET B 1 45 ? -13.984 -25.344 -1.314 1 98.62 45 MET B C 1
ATOM 3235 O O . MET B 1 45 ? -14.508 -25.562 -2.408 1 98.62 45 MET B O 1
ATOM 3239 N N . ALA B 1 46 ? -13.312 -26.25 -0.634 1 98.44 46 ALA B N 1
ATOM 3240 C CA . ALA B 1 46 ? -13.172 -27.609 -1.13 1 98.44 46 ALA B CA 1
ATOM 3241 C C . ALA B 1 46 ? -14.531 -28.297 -1.271 1 98.44 46 ALA B C 1
ATOM 3243 O O . ALA B 1 46 ? -14.797 -28.953 -2.273 1 98.44 46 ALA B O 1
ATOM 3244 N N . GLU B 1 47 ? -15.352 -28.078 -0.278 1 97.94 47 GLU B N 1
ATOM 3245 C CA . GLU B 1 47 ? -16.688 -28.656 -0.276 1 97.94 47 GLU B CA 1
ATOM 3246 C C . GLU B 1 47 ? -17.516 -28.156 -1.456 1 97.94 47 GLU B C 1
ATOM 3248 O O . GLU B 1 47 ? -18.375 -28.875 -1.964 1 97.94 47 GLU B O 1
ATOM 3253 N N . LEU B 1 48 ? -17.156 -26.969 -1.895 1 98.06 48 LEU B N 1
ATOM 3254 C CA . LEU B 1 48 ? -17.891 -26.375 -3.006 1 98.06 48 LEU B CA 1
ATOM 3255 C C . LEU B 1 48 ? -17.25 -26.75 -4.34 1 98.06 48 LEU B C 1
ATOM 3257 O O . LEU B 1 48 ? -17.734 -26.344 -5.398 1 98.06 48 LEU B O 1
ATOM 3261 N N . GLY B 1 49 ? -16.125 -27.469 -4.309 1 98.25 49 GLY B N 1
ATOM 3262 C CA . GLY B 1 49 ? -15.43 -27.891 -5.52 1 98.25 49 GLY B CA 1
ATOM 3263 C C . GLY B 1 49 ? -14.508 -26.828 -6.082 1 98.25 49 GLY B C 1
ATOM 3264 O O . GLY B 1 49 ? -14.086 -26.906 -7.234 1 98.25 49 GLY B O 1
ATOM 3265 N N . PHE B 1 50 ? -14.156 -25.781 -5.305 1 98.75 50 PHE B N 1
ATOM 3266 C CA . PHE B 1 50 ? -13.406 -24.625 -5.805 1 98.75 50 PHE B CA 1
ATOM 3267 C C . PHE B 1 50 ? -11.914 -24.922 -5.832 1 98.75 50 PHE B C 1
ATOM 3269 O O . PHE B 1 50 ? -11.133 -24.141 -6.383 1 98.75 50 PHE B O 1
ATOM 3276 N N . LEU B 1 51 ? -11.469 -26.094 -5.328 1 98.62 51 LEU B N 1
ATOM 3277 C CA . LEU B 1 51 ? -10.031 -26.359 -5.266 1 98.62 51 LEU B CA 1
ATOM 3278 C C . LEU B 1 51 ? -9.602 -27.266 -6.414 1 98.62 51 LEU B C 1
ATOM 3280 O O . LEU B 1 51 ? -8.406 -27.438 -6.66 1 98.62 51 LEU B O 1
ATOM 3284 N N . GLY B 1 52 ? -10.453 -27.891 -7.148 1 98.5 52 GLY B N 1
ATOM 3285 C CA . GLY B 1 52 ? -10.25 -28.672 -8.359 1 98.5 52 GLY B CA 1
ATOM 3286 C C . GLY B 1 52 ? -11.297 -28.391 -9.43 1 98.5 52 GLY B C 1
ATOM 3287 O O . GLY B 1 52 ? -11.906 -29.312 -9.961 1 98.5 52 GLY B O 1
ATOM 3288 N N . MET B 1 53 ? -11.484 -27.094 -9.688 1 98.38 53 MET B N 1
ATOM 3289 C CA . MET B 1 53 ? -12.617 -26.641 -10.484 1 98.38 53 MET B CA 1
ATOM 3290 C C . MET B 1 53 ? -12.57 -27.219 -11.891 1 98.38 53 MET B C 1
ATOM 3292 O O . MET B 1 53 ? -13.594 -27.609 -12.445 1 98.38 53 MET B O 1
ATOM 3296 N N . MET B 1 54 ? -11.391 -27.25 -12.516 1 97.75 54 MET B N 1
ATOM 3297 C CA . MET B 1 54 ? -11.289 -27.578 -13.93 1 97.75 54 MET B CA 1
ATOM 3298 C C . MET B 1 54 ? -10.82 -29.031 -14.117 1 97.75 54 MET B C 1
ATOM 3300 O O . MET B 1 54 ? -10.711 -29.5 -15.242 1 97.75 54 MET B O 1
ATOM 3304 N N . VAL B 1 55 ? -10.523 -29.719 -13.039 1 98.69 55 VAL B N 1
ATOM 3305 C CA . VAL B 1 55 ? -10.047 -31.109 -13.094 1 98.69 55 VAL B CA 1
ATOM 3306 C C . VAL B 1 55 ? -11.195 -32.031 -13.5 1 98.69 55 VAL B C 1
ATOM 3308 O O . VAL B 1 55 ? -12.328 -31.859 -13.047 1 98.69 55 VAL B O 1
ATOM 3311 N N . ASP B 1 56 ? -10.906 -33.031 -14.312 1 98.44 56 ASP B N 1
ATOM 3312 C CA . ASP B 1 56 ? -11.883 -34.031 -14.75 1 98.44 56 ASP B CA 1
ATOM 3313 C C . ASP B 1 56 ? -12.539 -34.719 -13.555 1 98.44 56 ASP B C 1
ATOM 3315 O O . ASP B 1 56 ? -11.867 -35.094 -12.594 1 98.44 56 ASP B O 1
ATOM 3319 N N . PRO B 1 57 ? -13.82 -34.875 -13.617 1 98.31 57 PRO B N 1
ATOM 3320 C CA . PRO B 1 57 ? -14.531 -35.5 -12.508 1 98.31 57 PRO B CA 1
ATOM 3321 C C . PRO B 1 57 ? -13.992 -36.906 -12.195 1 98.31 57 PRO B C 1
ATOM 3323 O O . PRO B 1 57 ? -14.094 -37.375 -11.055 1 98.31 57 PRO B O 1
ATOM 3326 N N . LYS B 1 58 ? -13.43 -37.562 -13.156 1 98.25 58 LYS B N 1
ATOM 3327 C CA . LYS B 1 58 ? -12.852 -38.875 -12.914 1 98.25 58 LYS B CA 1
ATOM 3328 C C . LYS B 1 58 ? -11.734 -38.812 -11.875 1 98.25 58 LYS B C 1
ATOM 3330 O O . LYS B 1 58 ? -11.438 -39.812 -11.211 1 98.25 58 LYS B O 1
ATOM 3335 N N . TYR B 1 59 ? -11.164 -37.656 -11.711 1 98.56 59 TYR B N 1
ATOM 3336 C CA . TYR B 1 59 ? -10.125 -37.469 -10.703 1 98.56 59 TYR B CA 1
ATOM 3337 C C . TYR B 1 59 ? -10.648 -36.656 -9.523 1 98.56 59 TYR B C 1
ATOM 3339 O O . TYR B 1 59 ? -9.867 -36.156 -8.727 1 98.56 59 TYR B O 1
ATOM 3347 N N . GLY B 1 60 ? -11.984 -36.469 -9.445 1 97.81 60 GLY B N 1
ATOM 3348 C CA . GLY B 1 60 ? -12.586 -35.844 -8.289 1 97.81 60 GLY B CA 1
ATOM 3349 C C . GLY B 1 60 ? -12.789 -34.344 -8.461 1 97.81 60 GLY B C 1
ATOM 3350 O O . GLY B 1 60 ? -13.18 -33.656 -7.516 1 97.81 60 GLY B O 1
ATOM 3351 N N . GLY B 1 61 ? -12.5 -33.781 -9.625 1 98.31 61 GLY B N 1
ATOM 3352 C CA . GLY B 1 61 ? -12.703 -32.375 -9.867 1 98.31 61 GLY B CA 1
ATOM 3353 C C . GLY B 1 61 ? -14.125 -32.031 -10.258 1 98.31 61 GLY B C 1
ATOM 3354 O O . GLY B 1 61 ? -14.992 -32.906 -10.281 1 98.31 61 GLY B O 1
ATOM 3355 N N . ALA B 1 62 ? -14.359 -30.75 -10.453 1 97.75 62 ALA B N 1
ATOM 3356 C CA . ALA B 1 62 ? -15.711 -30.281 -10.766 1 97.75 62 ALA B CA 1
ATOM 3357 C C . ALA B 1 62 ? -15.961 -30.297 -12.266 1 97.75 62 ALA B C 1
ATOM 3359 O O . ALA B 1 62 ? -17.109 -30.219 -12.711 1 97.75 62 ALA B O 1
ATOM 3360 N N . GLY B 1 63 ? -14.93 -30.391 -13.086 1 97.81 63 GLY B N 1
ATOM 3361 C CA . GLY B 1 63 ? -15.062 -30.5 -14.523 1 97.81 63 GLY B CA 1
ATOM 3362 C C . GLY B 1 63 ? -15.539 -29.219 -15.18 1 97.81 63 GLY B C 1
ATOM 3363 O O . GLY B 1 63 ? -16.141 -29.25 -16.266 1 97.81 63 GLY B O 1
ATOM 3364 N N . LEU B 1 64 ? -15.352 -28.078 -14.555 1 97.81 64 LEU B N 1
ATOM 3365 C CA . LEU B 1 64 ? -15.797 -26.797 -15.078 1 97.81 64 LEU B CA 1
ATOM 3366 C C . LEU B 1 64 ? -14.797 -26.234 -16.078 1 97.81 64 LEU B C 1
ATOM 3368 O O . LEU B 1 64 ? -13.648 -26.688 -16.141 1 97.81 64 LEU B O 1
ATOM 3372 N N . ASP B 1 65 ? -15.234 -25.312 -16.859 1 97.69 65 ASP B N 1
ATOM 3373 C CA . ASP B 1 65 ? -14.352 -24.688 -17.844 1 97.69 65 ASP B CA 1
ATOM 3374 C C . ASP B 1 65 ? -13.594 -23.516 -17.25 1 97.69 65 ASP B C 1
ATOM 3376 O O . ASP B 1 65 ? -13.797 -23.172 -16.078 1 97.69 65 ASP B O 1
ATOM 3380 N N . SER B 1 66 ? -12.68 -22.938 -18.031 1 97.81 66 SER B N 1
ATOM 3381 C CA . SER B 1 66 ? -11.82 -21.859 -17.547 1 97.81 66 SER B CA 1
ATOM 3382 C C . SER B 1 66 ? -12.617 -20.562 -17.328 1 97.81 66 SER B C 1
ATOM 3384 O O . SER B 1 66 ? -12.258 -19.75 -16.484 1 97.81 66 SER B O 1
ATOM 3386 N N . VAL B 1 67 ? -13.664 -20.297 -18.062 1 98.19 67 VAL B N 1
ATOM 3387 C CA . VAL B 1 67 ? -14.516 -19.141 -17.859 1 98.19 67 VAL B CA 1
ATOM 3388 C C . VAL B 1 67 ? -15.133 -19.188 -16.469 1 98.19 67 VAL B C 1
ATOM 3390 O O . VAL B 1 67 ? -15.125 -18.188 -15.742 1 98.19 67 VAL B O 1
ATOM 3393 N N . SER B 1 68 ? -15.648 -20.406 -16.078 1 98.56 68 SER B N 1
ATOM 3394 C CA . SER B 1 68 ? -16.172 -20.594 -14.734 1 98.56 68 SER B CA 1
ATOM 3395 C C . SER B 1 68 ? -15.109 -20.281 -13.688 1 98.56 68 SER B C 1
ATOM 3397 O O . SER B 1 68 ? -15.398 -19.688 -12.648 1 98.56 68 SER B O 1
ATOM 3399 N N . TYR B 1 69 ? -13.938 -20.734 -13.969 1 98.56 69 TYR B N 1
ATOM 3400 C CA . TYR B 1 69 ? -12.805 -20.516 -13.07 1 98.56 69 TYR B CA 1
ATOM 3401 C C . TYR B 1 69 ? -12.539 -19.031 -12.891 1 98.56 69 TYR B C 1
ATOM 3403 O O . TYR B 1 69 ? -12.367 -18.547 -11.766 1 98.56 69 TYR B O 1
ATOM 3411 N N . VAL B 1 70 ? -12.523 -18.234 -13.977 1 98.69 70 VAL B N 1
ATOM 3412 C CA . VAL B 1 70 ? -12.289 -16.797 -13.945 1 98.69 70 VAL B CA 1
ATOM 3413 C C . VAL B 1 70 ? -13.383 -16.125 -13.117 1 98.69 70 VAL B C 1
ATOM 3415 O O . VAL B 1 70 ? -13.094 -15.273 -12.273 1 98.69 70 VAL B O 1
ATOM 3418 N N . LEU B 1 71 ? -14.602 -16.5 -13.336 1 98.69 71 LEU B N 1
ATOM 3419 C CA . LEU B 1 71 ? -15.742 -15.906 -12.648 1 98.69 71 LEU B CA 1
ATOM 3420 C C . LEU B 1 71 ? -15.688 -16.172 -11.156 1 98.69 71 LEU B C 1
ATOM 3422 O O . LEU B 1 71 ? -15.938 -15.281 -10.344 1 98.69 71 LEU B O 1
ATOM 3426 N N . ALA B 1 72 ? -15.367 -17.391 -10.789 1 98.88 72 ALA B N 1
ATOM 3427 C CA . ALA B 1 72 ? -15.273 -17.75 -9.375 1 98.88 72 ALA B CA 1
ATOM 3428 C C . ALA B 1 72 ? -14.125 -17 -8.695 1 98.88 72 ALA B C 1
ATOM 3430 O O . ALA B 1 72 ? -14.289 -16.469 -7.598 1 98.88 72 ALA B O 1
ATOM 3431 N N . MET B 1 73 ? -13.008 -16.953 -9.336 1 98.81 73 MET B N 1
ATOM 3432 C CA . MET B 1 73 ? -11.836 -16.266 -8.805 1 98.81 73 MET B CA 1
ATOM 3433 C C . MET B 1 73 ? -12.133 -14.797 -8.57 1 98.81 73 MET B C 1
ATOM 3435 O O . MET B 1 73 ? -11.719 -14.234 -7.551 1 98.81 73 MET B O 1
ATOM 3439 N N . GLU B 1 74 ? -12.766 -14.188 -9.547 1 98.81 74 GLU B N 1
ATOM 3440 C CA . GLU B 1 74 ? -13.094 -12.766 -9.406 1 98.81 74 GLU B CA 1
ATOM 3441 C C . GLU B 1 74 ? -13.945 -12.516 -8.164 1 98.81 74 GLU B C 1
ATOM 3443 O O . GLU B 1 74 ? -13.633 -11.641 -7.359 1 98.81 74 GLU B O 1
ATOM 3448 N N . GLU B 1 75 ? -14.992 -13.32 -7.965 1 98.88 75 GLU B N 1
ATOM 3449 C CA . GLU B 1 75 ? -15.898 -13.117 -6.836 1 98.88 75 GLU B CA 1
ATOM 3450 C C . GLU B 1 75 ? -15.18 -13.359 -5.508 1 98.88 75 GLU B C 1
ATOM 3452 O O . GLU B 1 75 ? -15.383 -12.617 -4.547 1 98.88 75 GLU B O 1
ATOM 3457 N N . ILE B 1 76 ? -14.359 -14.391 -5.449 1 98.94 76 ILE B N 1
ATOM 3458 C CA . ILE B 1 76 ? -13.617 -14.703 -4.23 1 98.94 76 ILE B CA 1
ATOM 3459 C C . ILE B 1 76 ? -12.656 -13.562 -3.904 1 98.94 76 ILE B C 1
ATOM 3461 O O . ILE B 1 76 ? -12.586 -13.109 -2.76 1 98.94 76 ILE B O 1
ATOM 3465 N N . ALA B 1 77 ? -11.984 -13.031 -4.918 1 98.94 77 ALA B N 1
ATOM 3466 C CA . ALA B 1 77 ? -10.938 -12.031 -4.734 1 98.94 77 ALA B CA 1
ATOM 3467 C C . ALA B 1 77 ? -11.539 -10.656 -4.449 1 98.94 77 ALA B C 1
ATOM 3469 O O . ALA B 1 77 ? -10.859 -9.766 -3.939 1 98.94 77 ALA B O 1
ATOM 3470 N N . LYS B 1 78 ? -12.828 -10.477 -4.762 1 98.81 78 LYS B N 1
ATOM 3471 C CA . LYS B 1 78 ? -13.492 -9.234 -4.371 1 98.81 78 LYS B CA 1
ATOM 3472 C C . LYS B 1 78 ? -13.438 -9.031 -2.861 1 98.81 78 LYS B C 1
ATOM 3474 O O . LYS B 1 78 ? -13.43 -7.895 -2.383 1 98.81 78 LYS B O 1
ATOM 3479 N N . ILE B 1 79 ? -13.375 -10.141 -2.172 1 98.81 79 ILE B N 1
ATOM 3480 C CA . ILE B 1 79 ? -13.484 -10.07 -0.72 1 98.81 79 ILE B CA 1
ATOM 3481 C C . ILE B 1 79 ? -12.148 -10.445 -0.082 1 98.81 79 ILE B C 1
ATOM 3483 O O . ILE B 1 79 ? -11.672 -9.758 0.829 1 98.81 79 ILE B O 1
ATOM 3487 N N . ASP B 1 80 ? -11.516 -11.516 -0.554 1 98.88 80 ASP B N 1
ATOM 3488 C CA . ASP B 1 80 ? -10.336 -12.07 0.109 1 98.88 80 ASP B CA 1
ATOM 3489 C C . ASP B 1 80 ? -9.312 -12.555 -0.91 1 98.88 80 ASP B C 1
ATOM 3491 O O . ASP B 1 80 ? -9.352 -13.719 -1.332 1 98.88 80 ASP B O 1
ATOM 3495 N N . ALA B 1 81 ? -8.32 -11.75 -1.143 1 98.81 81 ALA B N 1
ATOM 3496 C CA . ALA B 1 81 ? -7.285 -12.047 -2.129 1 98.81 81 ALA B CA 1
ATOM 3497 C C . ALA B 1 81 ? -6.383 -13.18 -1.651 1 98.81 81 ALA B C 1
ATOM 3499 O O . ALA B 1 81 ? -5.797 -13.906 -2.463 1 98.81 81 ALA B O 1
ATOM 3500 N N . SER B 1 82 ? -6.273 -13.391 -0.331 1 98.88 82 SER B N 1
ATOM 3501 C CA . SER B 1 82 ? -5.5 -14.5 0.215 1 98.88 82 SER B CA 1
ATOM 3502 C C . SER B 1 82 ? -6.137 -15.844 -0.124 1 98.88 82 SER B C 1
ATOM 3504 O O . SER B 1 82 ? -5.461 -16.75 -0.597 1 98.88 82 SER B O 1
ATOM 3506 N N . ALA B 1 83 ? -7.418 -15.914 0.106 1 98.88 83 ALA B N 1
ATOM 3507 C CA . ALA B 1 83 ? -8.133 -17.141 -0.25 1 98.88 83 ALA B CA 1
ATOM 3508 C C . ALA B 1 83 ? -8.055 -17.406 -1.751 1 98.88 83 ALA B C 1
ATOM 3510 O O . ALA B 1 83 ? -7.91 -18.547 -2.178 1 98.88 83 ALA B O 1
ATOM 3511 N N . ALA B 1 84 ? -8.109 -16.359 -2.486 1 98.88 84 ALA B N 1
ATOM 3512 C CA . ALA B 1 84 ? -8.078 -16.484 -3.941 1 98.88 84 ALA B CA 1
ATOM 3513 C C . ALA B 1 84 ? -6.754 -17.062 -4.418 1 98.88 84 ALA B C 1
ATOM 3515 O O . ALA B 1 84 ? -6.719 -17.891 -5.328 1 98.88 84 ALA B O 1
ATOM 3516 N N . VAL B 1 85 ? -5.621 -16.609 -3.84 1 98.81 85 VAL B N 1
ATOM 3517 C CA . VAL B 1 85 ? -4.336 -17.094 -4.332 1 98.81 85 VAL B CA 1
ATOM 3518 C C . VAL B 1 85 ? -4.129 -18.547 -3.893 1 98.81 85 VAL B C 1
ATOM 3520 O O . VAL B 1 85 ? -3.531 -19.344 -4.621 1 98.81 85 VAL B O 1
ATOM 3523 N N . ILE B 1 86 ? -4.652 -18.922 -2.746 1 98.81 86 ILE B N 1
ATOM 3524 C CA . ILE B 1 86 ? -4.609 -20.328 -2.318 1 98.81 86 ILE B CA 1
ATOM 3525 C C . ILE B 1 86 ? -5.34 -21.188 -3.336 1 98.81 86 ILE B C 1
ATOM 3527 O O . ILE B 1 86 ? -4.809 -22.219 -3.783 1 98.81 86 ILE B O 1
ATOM 3531 N N . MET B 1 87 ? -6.5 -20.719 -3.709 1 98.62 87 MET B N 1
ATOM 3532 C CA . MET B 1 87 ? -7.344 -21.359 -4.711 1 98.62 87 MET B CA 1
ATOM 3533 C C . MET B 1 87 ? -6.629 -21.422 -6.059 1 98.62 87 MET B C 1
ATOM 3535 O O . MET B 1 87 ? -6.625 -22.469 -6.707 1 98.62 87 MET B O 1
ATOM 3539 N N . SER B 1 88 ? -5.992 -20.375 -6.43 1 98.56 88 SER B N 1
ATOM 3540 C CA . SER B 1 88 ? -5.328 -20.281 -7.727 1 98.56 88 SER B CA 1
ATOM 3541 C C . SER B 1 88 ? -4.148 -21.234 -7.824 1 98.56 88 SER B C 1
ATOM 3543 O O . SER B 1 88 ? -4.035 -22 -8.789 1 98.56 88 SER B O 1
ATOM 3545 N N . VAL B 1 89 ? -3.297 -21.234 -6.82 1 98.5 89 VAL B N 1
ATOM 3546 C CA . VAL B 1 89 ? -2.104 -22.062 -6.828 1 98.5 89 VAL B CA 1
ATOM 3547 C C . VAL B 1 89 ? -2.508 -23.531 -6.91 1 98.5 89 VAL B C 1
ATOM 3549 O O . VAL B 1 89 ? -1.968 -24.297 -7.727 1 98.5 89 VAL B O 1
ATOM 3552 N N . ASN B 1 90 ? -3.467 -23.906 -6.164 1 98.75 90 ASN B N 1
ATOM 3553 C CA . ASN B 1 90 ? -3.879 -25.312 -6.145 1 98.75 90 ASN B CA 1
ATOM 3554 C C . ASN B 1 90 ? -4.473 -25.734 -7.484 1 98.75 90 ASN B C 1
ATOM 3556 O O . ASN B 1 90 ? -4.16 -26.812 -7.992 1 98.75 90 ASN B O 1
ATOM 3560 N N . ASN B 1 91 ? -5.27 -24.891 -8.062 1 98.5 91 ASN B N 1
ATOM 3561 C CA . ASN B 1 91 ? -5.941 -25.234 -9.312 1 98.5 91 ASN B CA 1
ATOM 3562 C C . ASN B 1 91 ? -4.98 -25.188 -10.492 1 98.5 91 ASN B C 1
ATOM 3564 O O . ASN B 1 91 ? -4.84 -26.172 -11.227 1 98.5 91 ASN B O 1
ATOM 3568 N N . SER B 1 92 ? -4.285 -24.062 -10.625 1 97.12 92 SER B N 1
ATOM 3569 C CA . SER B 1 92 ? -3.65 -23.75 -11.898 1 97.12 92 SER B CA 1
ATOM 3570 C C . SER B 1 92 ? -2.213 -24.266 -11.938 1 97.12 92 SER B C 1
ATOM 3572 O O . SER B 1 92 ? -1.71 -24.625 -13 1 97.12 92 SER B O 1
ATOM 3574 N N . LEU B 1 93 ? -1.53 -24.25 -10.82 1 97.75 93 LEU B N 1
ATOM 3575 C CA . LEU B 1 93 ? -0.119 -24.625 -10.836 1 97.75 93 LEU B CA 1
ATOM 3576 C C . LEU B 1 93 ? 0.06 -26.078 -10.445 1 97.75 93 LEU B C 1
ATOM 3578 O O . LEU B 1 93 ? 0.981 -26.75 -10.93 1 97.75 93 LEU B O 1
ATOM 3582 N N . VAL B 1 94 ? -0.874 -26.562 -9.617 1 98.69 94 VAL B N 1
ATOM 3583 C CA . VAL B 1 94 ? -0.675 -27.906 -9.07 1 98.69 94 VAL B CA 1
ATOM 3584 C C . VAL B 1 94 ? -1.584 -28.891 -9.797 1 98.69 94 VAL B C 1
ATOM 3586 O O . VAL B 1 94 ? -1.111 -29.719 -10.586 1 98.69 94 VAL B O 1
ATOM 3589 N N . CYS B 1 95 ? -2.855 -28.734 -9.672 1 98.75 95 CYS B N 1
ATOM 3590 C CA . CYS B 1 95 ? -3.799 -29.672 -10.25 1 98.75 95 CYS B CA 1
ATOM 3591 C C . CYS B 1 95 ? -3.67 -29.719 -11.766 1 98.75 95 CYS B C 1
ATOM 3593 O O . CYS B 1 95 ? -3.648 -30.797 -12.367 1 98.75 95 CYS B O 1
ATOM 3595 N N . ALA B 1 96 ? -3.6 -28.578 -12.391 1 97.94 96 ALA B N 1
ATOM 3596 C CA . ALA B 1 96 ? -3.529 -28.531 -13.852 1 97.94 96 ALA B CA 1
ATOM 3597 C C . ALA B 1 96 ? -2.285 -29.25 -14.367 1 97.94 96 ALA B C 1
ATOM 3599 O O . ALA B 1 96 ? -2.348 -29.984 -15.352 1 97.94 96 ALA B O 1
ATOM 3600 N N . GLY B 1 97 ? -1.169 -29.031 -13.711 1 98 97 GLY B N 1
ATOM 3601 C CA . GLY B 1 97 ? 0.063 -29.688 -14.109 1 98 97 GLY B CA 1
ATOM 3602 C C . GLY B 1 97 ? 0.008 -31.203 -13.953 1 98 97 GLY B C 1
ATOM 3603 O O . GLY B 1 97 ? 0.408 -31.938 -14.852 1 98 97 GLY B O 1
ATOM 3604 N N . LEU B 1 98 ? -0.488 -31.656 -12.828 1 98.75 98 LEU B N 1
ATOM 3605 C CA . LEU B 1 98 ? -0.589 -33.094 -12.578 1 98.75 98 LEU B CA 1
ATOM 3606 C C . LEU B 1 98 ? -1.559 -33.75 -13.555 1 98.75 98 LEU B C 1
ATOM 3608 O O . LEU B 1 98 ? -1.28 -34.812 -14.086 1 98.75 98 LEU B O 1
ATOM 3612 N N . GLU B 1 99 ? -2.623 -33.094 -13.766 1 98.56 99 GLU B N 1
ATOM 3613 C CA . GLU B 1 99 ? -3.619 -33.688 -14.656 1 98.56 99 GLU B CA 1
ATOM 3614 C C . GLU B 1 99 ? -3.062 -33.844 -16.062 1 98.56 99 GLU B C 1
ATOM 3616 O O . GLU B 1 99 ? -3.311 -34.875 -16.719 1 98.56 99 GLU B O 1
ATOM 3621 N N . LYS B 1 100 ? -2.363 -32.875 -16.516 1 97.44 100 LYS B N 1
ATOM 3622 C CA . LYS B 1 100 ? -1.911 -32.875 -17.906 1 97.44 100 LYS B CA 1
ATOM 3623 C C . LYS B 1 100 ? -0.689 -33.781 -18.094 1 97.44 100 LYS B C 1
ATOM 3625 O O . LYS B 1 100 ? -0.549 -34.438 -19.109 1 97.44 100 LYS B O 1
ATOM 3630 N N . PHE B 1 101 ? 0.245 -33.875 -17.078 1 98.31 101 PHE B N 1
ATOM 3631 C CA . PHE B 1 101 ? 1.569 -34.406 -17.406 1 98.31 101 PHE B CA 1
ATOM 3632 C C . PHE B 1 101 ? 1.919 -35.594 -16.516 1 98.31 101 PHE B C 1
ATOM 3634 O O . PHE B 1 101 ? 2.865 -36.312 -16.797 1 98.31 101 PHE B O 1
ATOM 3641 N N . ALA B 1 102 ? 1.178 -35.844 -15.438 1 98.5 102 ALA B N 1
ATOM 3642 C CA . ALA B 1 102 ? 1.527 -36.906 -14.508 1 98.5 102 ALA B CA 1
ATOM 3643 C C . ALA B 1 102 ? 1.045 -38.25 -15.023 1 98.5 102 ALA B C 1
ATOM 3645 O O . ALA B 1 102 ? 0.171 -38.312 -15.891 1 98.5 102 ALA B O 1
ATOM 3646 N N . SER B 1 103 ? 1.646 -39.312 -14.57 1 98.31 103 SER B N 1
ATOM 3647 C CA . SER B 1 103 ? 1.172 -40.656 -14.875 1 98.31 103 SER B CA 1
ATOM 3648 C C . SER B 1 103 ? -0.157 -40.938 -14.18 1 98.31 103 SER B C 1
ATOM 3650 O O . SER B 1 103 ? -0.544 -40.25 -13.25 1 98.31 103 SER B O 1
ATOM 3652 N N . GLU B 1 104 ? -0.796 -42 -14.641 1 98.44 104 GLU B N 1
ATOM 3653 C CA . GLU B 1 104 ? -2.07 -42.375 -14.031 1 98.44 104 GLU B CA 1
ATOM 3654 C C . GLU B 1 104 ? -1.896 -42.719 -12.555 1 98.44 104 GLU B C 1
ATOM 3656 O O . GLU B 1 104 ? -2.746 -42.375 -11.727 1 98.44 104 GLU B O 1
ATOM 3661 N N . GLU B 1 105 ? -0.837 -43.375 -12.234 1 98.44 105 GLU B N 1
ATOM 3662 C CA . GLU B 1 105 ? -0.548 -43.688 -10.844 1 98.44 105 GLU B CA 1
ATOM 3663 C C . GLU B 1 105 ? -0.349 -42.438 -10.016 1 98.44 105 GLU B C 1
ATOM 3665 O O . GLU B 1 105 ? -0.857 -42.344 -8.891 1 98.44 105 GLU B O 1
ATOM 3670 N N . GLN B 1 106 ? 0.37 -41.5 -10.516 1 98.69 106 GLN B N 1
ATOM 3671 C CA . GLN B 1 106 ? 0.589 -40.219 -9.844 1 98.69 106 GLN B CA 1
ATOM 3672 C C . GLN B 1 106 ? -0.723 -39.469 -9.664 1 98.69 106 GLN B C 1
ATOM 3674 O O . GLN B 1 106 ? -0.954 -38.844 -8.617 1 98.69 106 GLN B O 1
ATOM 3679 N N . LYS B 1 107 ? -1.544 -39.469 -10.672 1 98.81 107 LYS B N 1
ATOM 3680 C CA . LYS B 1 107 ? -2.826 -38.75 -10.602 1 98.81 107 LYS B CA 1
ATOM 3681 C C . LYS B 1 107 ? -3.709 -39.344 -9.5 1 98.81 107 LYS B C 1
ATOM 3683 O O . LYS B 1 107 ? -4.273 -38.594 -8.695 1 98.81 107 LYS B O 1
ATOM 3688 N N . MET B 1 108 ? -3.777 -40.625 -9.477 1 98.69 108 MET B N 1
ATOM 3689 C CA . MET B 1 108 ? -4.609 -41.25 -8.461 1 98.69 108 MET B CA 1
ATOM 3690 C C . MET B 1 108 ? -4.078 -40.969 -7.066 1 98.69 108 MET B C 1
ATOM 3692 O O . MET B 1 108 ? -4.855 -40.719 -6.141 1 98.69 108 MET B O 1
ATOM 3696 N N . LYS B 1 109 ? -2.855 -40.938 -6.902 1 98.62 109 LYS B N 1
ATOM 3697 C CA . LYS B 1 109 ? -2.236 -40.781 -5.59 1 98.62 109 LYS B CA 1
ATOM 3698 C C . LYS B 1 109 ? -2.242 -39.344 -5.145 1 98.62 109 LYS B C 1
ATOM 3700 O O . LYS B 1 109 ? -2.422 -39.031 -3.959 1 98.62 109 LYS B O 1
ATOM 3705 N N . TYR B 1 110 ? -1.997 -38.438 -6.062 1 98.81 110 TYR B N 1
ATOM 3706 C CA . TYR B 1 110 ? -1.742 -37.062 -5.652 1 98.81 110 TYR B CA 1
ATOM 3707 C C . TYR B 1 110 ? -2.816 -36.125 -6.191 1 98.81 110 TYR B C 1
ATOM 3709 O O . TYR B 1 110 ? -3.297 -35.25 -5.477 1 98.81 110 TYR B O 1
ATOM 3717 N N . LEU B 1 111 ? -3.244 -36.219 -7.426 1 98.88 111 LEU B N 1
ATOM 3718 C CA . LEU B 1 111 ? -4.203 -35.281 -8.016 1 98.88 111 LEU B CA 1
ATOM 3719 C C . LEU B 1 111 ? -5.566 -35.438 -7.344 1 98.88 111 LEU B C 1
ATOM 3721 O O . LEU B 1 111 ? -6.234 -34.438 -7.074 1 98.88 111 LEU B O 1
ATOM 3725 N N . VAL B 1 112 ? -5.98 -36.625 -7.109 1 98.81 112 VAL B N 1
ATOM 3726 C CA . VAL B 1 112 ? -7.328 -36.906 -6.609 1 98.81 112 VAL B CA 1
ATOM 3727 C C . VAL B 1 112 ? -7.531 -36.188 -5.273 1 98.81 112 VAL B C 1
ATOM 3729 O O . VAL B 1 112 ? -8.477 -35.406 -5.117 1 98.81 112 VAL B O 1
ATOM 3732 N N . PRO B 1 113 ? -6.652 -36.344 -4.262 1 98.81 113 PRO B N 1
ATOM 3733 C CA . PRO B 1 113 ? -6.875 -35.625 -3.01 1 98.81 113 PRO B CA 1
ATOM 3734 C C . PRO B 1 113 ? -6.762 -34.125 -3.176 1 98.81 113 PRO B C 1
ATOM 3736 O O . PRO B 1 113 ? -7.438 -33.344 -2.471 1 98.81 113 PRO B O 1
ATOM 3739 N N . LEU B 1 114 ? -5.934 -33.656 -4.059 1 98.88 114 LEU B N 1
ATOM 3740 C CA . LEU B 1 114 ? -5.777 -32.25 -4.32 1 98.88 114 LEU B CA 1
ATOM 3741 C C . LEU B 1 114 ? -7.039 -31.656 -4.957 1 98.88 114 LEU B C 1
ATOM 3743 O O . LEU B 1 114 ? 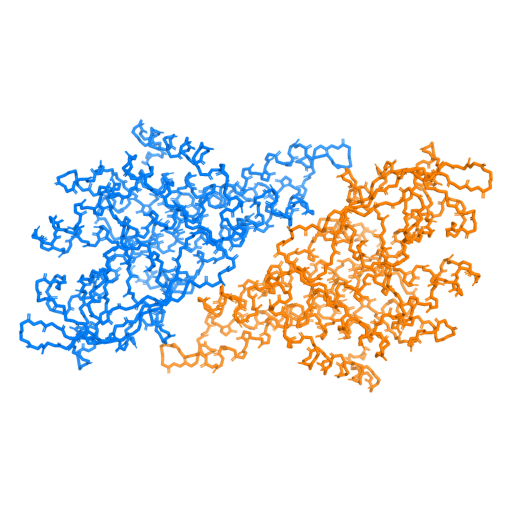-7.52 -30.594 -4.547 1 98.88 114 LEU B O 1
ATOM 3747 N N . ALA B 1 115 ? -7.578 -32.375 -5.926 1 98.75 115 ALA B N 1
ATOM 3748 C CA . ALA B 1 115 ? -8.766 -31.922 -6.648 1 98.75 115 ALA B CA 1
ATOM 3749 C C . ALA B 1 115 ? -9.992 -31.906 -5.734 1 98.75 115 ALA B C 1
ATOM 3751 O O . ALA B 1 115 ? -10.828 -31.016 -5.828 1 98.75 115 ALA B O 1
ATOM 3752 N N . LYS B 1 116 ? -10.023 -32.875 -4.863 1 98.31 116 LYS B N 1
ATOM 3753 C CA . LYS B 1 116 ? -11.133 -32.969 -3.92 1 98.31 116 LYS B CA 1
ATOM 3754 C C . LYS B 1 116 ? -10.992 -31.938 -2.795 1 98.31 116 LYS B C 1
ATOM 3756 O O . LYS B 1 116 ? -11.961 -31.656 -2.086 1 98.31 116 LYS B O 1
ATOM 3761 N N . GLY B 1 117 ? -9.836 -31.469 -2.648 1 98.31 117 GLY B N 1
ATOM 3762 C CA . GLY B 1 117 ? -9.578 -30.469 -1.623 1 98.31 117 GLY B CA 1
ATOM 3763 C C . GLY B 1 117 ? -9.32 -31.078 -0.255 1 98.31 117 GLY B C 1
ATOM 3764 O O . GLY B 1 117 ? -9.461 -30.406 0.765 1 98.31 117 GLY B O 1
ATOM 3765 N N . ASP B 1 118 ? -9 -32.375 -0.236 1 98.44 118 ASP B N 1
ATOM 3766 C CA . ASP B 1 118 ? -8.586 -33 1.02 1 98.44 118 ASP B CA 1
ATOM 3767 C C . ASP B 1 118 ? -7.273 -32.375 1.517 1 98.44 118 ASP B C 1
ATOM 3769 O O . ASP B 1 118 ? -7.039 -32.312 2.725 1 98.44 118 ASP B O 1
ATOM 3773 N N . VAL B 1 119 ? -6.414 -32.062 0.625 1 98.56 119 VAL B N 1
ATOM 3774 C CA . VAL B 1 119 ? -5.164 -31.328 0.855 1 98.56 119 VAL B CA 1
ATOM 3775 C C . VAL B 1 119 ? -4.961 -30.281 -0.234 1 98.56 119 VAL B C 1
ATOM 3777 O O . VAL B 1 119 ? -5.711 -30.234 -1.211 1 98.56 119 VAL B O 1
ATOM 3780 N N . ILE B 1 120 ? -4.016 -29.359 -0.006 1 98.75 120 ILE B N 1
ATOM 3781 C CA . ILE B 1 120 ? -3.662 -28.422 -1.058 1 98.75 120 ILE B CA 1
ATOM 3782 C C . ILE B 1 120 ? -2.186 -28.562 -1.411 1 98.75 120 ILE B C 1
ATOM 3784 O O . ILE B 1 120 ? -1.438 -29.25 -0.707 1 98.75 120 ILE B O 1
ATOM 3788 N N . GLY B 1 121 ? -1.854 -28.031 -2.52 1 98.88 121 GLY B N 1
ATOM 3789 C CA . GLY B 1 121 ? -0.495 -28.172 -3.016 1 98.88 121 GLY B CA 1
ATOM 3790 C C . GLY B 1 121 ? 0.223 -26.844 -3.197 1 98.88 121 GLY B C 1
ATOM 3791 O O . GLY B 1 121 ? -0.383 -25.781 -3.059 1 98.88 121 GLY B O 1
ATOM 3792 N N . ALA B 1 122 ? 1.528 -26.938 -3.396 1 98.88 122 ALA B N 1
ATOM 3793 C CA . ALA B 1 122 ? 2.396 -25.797 -3.666 1 98.88 122 ALA B CA 1
ATOM 3794 C C . ALA B 1 122 ? 3.283 -26.062 -4.879 1 98.88 122 ALA B C 1
ATOM 3796 O O . ALA B 1 122 ? 3.596 -27.203 -5.191 1 98.88 122 ALA B O 1
ATOM 3797 N N . PHE B 1 123 ? 3.582 -25.047 -5.602 1 98.69 123 PHE B N 1
ATOM 3798 C CA . PHE B 1 123 ? 4.488 -25.062 -6.742 1 98.69 123 PHE B CA 1
ATOM 3799 C C . PHE B 1 123 ? 5.805 -24.375 -6.398 1 98.69 123 PHE B C 1
ATOM 3801 O O . PHE B 1 123 ? 5.812 -23.203 -6.004 1 98.69 123 PHE B O 1
ATOM 3808 N N . CYS B 1 124 ? 6.914 -25.094 -6.531 1 98.56 124 CYS B N 1
ATOM 3809 C CA . CYS B 1 124 ? 8.195 -24.656 -6 1 98.56 124 CYS B CA 1
ATOM 3810 C C . CYS B 1 124 ? 9.203 -24.438 -7.121 1 98.56 124 CYS B C 1
ATOM 3812 O O . CYS B 1 124 ? 9.992 -25.344 -7.438 1 98.56 124 CYS B O 1
ATOM 3814 N N . LEU B 1 125 ? 9.281 -23.203 -7.598 1 97.5 125 LEU B N 1
ATOM 3815 C CA . LEU B 1 125 ? 10.18 -22.859 -8.695 1 97.5 125 LEU B CA 1
ATOM 3816 C C . LEU B 1 125 ? 11.242 -21.859 -8.25 1 97.5 125 LEU B C 1
ATOM 3818 O O . LEU B 1 125 ? 12.438 -22.125 -8.391 1 97.5 125 LEU B O 1
ATOM 3822 N N . SER B 1 126 ? 10.789 -20.781 -7.637 1 96.56 126 SER B N 1
ATOM 3823 C CA . SER B 1 126 ? 11.648 -19.641 -7.328 1 96.56 126 SER B CA 1
ATOM 3824 C C . SER B 1 126 ? 12.664 -19.984 -6.246 1 96.56 126 SER B C 1
ATOM 3826 O O . SER B 1 126 ? 12.367 -20.766 -5.34 1 96.56 126 SER B O 1
ATOM 3828 N N . GLU B 1 127 ? 13.828 -19.469 -6.383 1 96.94 127 GLU B N 1
ATOM 3829 C CA . GLU B 1 127 ? 14.922 -19.547 -5.418 1 96.94 127 GLU B CA 1
ATOM 3830 C C . GLU B 1 127 ? 15.43 -18.156 -5.039 1 96.94 127 GLU B C 1
ATOM 3832 O O . GLU B 1 127 ? 15.086 -17.172 -5.688 1 96.94 127 GLU B O 1
ATOM 3837 N N . PRO B 1 128 ? 16.172 -18.094 -4 1 91.62 128 PRO B N 1
ATOM 3838 C CA . PRO B 1 128 ? 16.656 -16.781 -3.578 1 91.62 128 PRO B CA 1
ATOM 3839 C C . PRO B 1 128 ? 17.344 -16 -4.707 1 91.62 128 PRO B C 1
ATOM 3841 O O . PRO B 1 128 ? 17.109 -14.797 -4.859 1 91.62 128 PRO B O 1
ATOM 3844 N N . GLU B 1 129 ? 18.062 -16.672 -5.527 1 89.5 129 GLU B N 1
ATOM 3845 C CA . GLU B 1 129 ? 18.797 -15.977 -6.57 1 89.5 129 GLU B CA 1
ATOM 3846 C C . GLU B 1 129 ? 18.172 -16.203 -7.941 1 89.5 129 GLU B C 1
ATOM 3848 O O . GLU B 1 129 ? 18.734 -15.789 -8.961 1 89.5 129 GLU B O 1
ATOM 3853 N N . ALA B 1 130 ? 17.031 -16.922 -7.945 1 91.31 130 ALA B N 1
ATOM 3854 C CA . ALA B 1 130 ? 16.391 -17.234 -9.219 1 91.31 130 ALA B CA 1
ATOM 3855 C C . ALA B 1 130 ? 14.883 -17.031 -9.141 1 91.31 130 ALA B C 1
ATOM 3857 O O . ALA B 1 130 ? 14.156 -17.875 -8.633 1 91.31 130 ALA B O 1
ATOM 3858 N N . GLY B 1 131 ? 14.484 -15.906 -9.68 1 91.81 131 GLY B N 1
ATOM 3859 C CA . GLY B 1 131 ? 13.078 -15.602 -9.867 1 91.81 131 GLY B CA 1
ATOM 3860 C C . GLY B 1 131 ? 12.633 -15.695 -11.312 1 91.81 131 GLY B C 1
ATOM 3861 O O . GLY B 1 131 ? 12.484 -16.797 -11.852 1 91.81 131 GLY B O 1
ATOM 3862 N N . SER B 1 132 ? 12.602 -14.531 -11.961 1 87.5 132 SER B N 1
ATOM 3863 C CA . SER B 1 132 ? 12.266 -14.484 -13.375 1 87.5 132 SER B CA 1
ATOM 3864 C C . SER B 1 132 ? 13.25 -15.297 -14.211 1 87.5 132 SER B C 1
ATOM 3866 O O . SER B 1 132 ? 12.875 -15.906 -15.211 1 87.5 132 SER B O 1
ATOM 3868 N N . ASP B 1 133 ? 14.461 -15.305 -13.797 1 89.19 133 ASP B N 1
ATOM 3869 C CA . ASP B 1 133 ? 15.484 -16.125 -14.438 1 89.19 133 ASP B CA 1
ATOM 3870 C C . ASP B 1 133 ? 15.5 -17.531 -13.859 1 89.19 133 ASP B C 1
ATOM 3872 O O . ASP B 1 133 ? 16.5 -17.969 -13.281 1 89.19 133 ASP B O 1
ATOM 3876 N N . ALA B 1 134 ? 14.539 -18.312 -14.164 1 86 134 ALA B N 1
ATOM 3877 C CA . ALA B 1 134 ? 14.281 -19.594 -13.5 1 86 134 ALA B CA 1
ATOM 3878 C C . ALA B 1 134 ? 15.305 -20.641 -13.922 1 86 134 ALA B C 1
ATOM 3880 O O . ALA B 1 134 ? 15.523 -21.625 -13.211 1 86 134 ALA B O 1
ATOM 3881 N N . THR B 1 135 ? 15.914 -20.438 -15.031 1 85.81 135 THR B N 1
ATOM 3882 C CA . THR B 1 135 ? 16.891 -21.422 -15.516 1 85.81 135 THR B CA 1
ATOM 3883 C C . THR B 1 135 ? 18.172 -21.375 -14.688 1 85.81 135 THR B C 1
ATOM 3885 O O . THR B 1 135 ? 19 -22.281 -14.766 1 85.81 135 THR B O 1
ATOM 3888 N N . SER B 1 136 ? 18.328 -20.344 -13.914 1 87.31 136 SER B N 1
ATOM 3889 C CA . SER B 1 136 ? 19.516 -20.188 -13.094 1 87.31 136 SER B CA 1
ATOM 3890 C C . SER B 1 136 ? 19.344 -20.859 -11.734 1 87.31 136 SER B C 1
ATOM 3892 O O . SER B 1 136 ? 20.125 -20.609 -10.812 1 87.31 136 SER B O 1
ATOM 3894 N N . GLN B 1 137 ? 18.406 -21.719 -11.648 1 92.19 137 GLN B N 1
ATOM 3895 C CA . GLN B 1 137 ? 18.141 -22.375 -10.375 1 92.19 137 GLN B CA 1
ATOM 3896 C C . GLN B 1 137 ? 19.297 -23.266 -9.953 1 92.19 137 GLN B C 1
ATOM 3898 O O . GLN B 1 137 ? 20 -23.828 -10.805 1 92.19 137 GLN B O 1
ATOM 3903 N N . LYS B 1 138 ? 19.438 -23.453 -8.602 1 94.62 138 LYS B N 1
ATOM 3904 C CA . LYS B 1 138 ? 20.578 -24.172 -8.047 1 94.62 138 LYS B CA 1
ATOM 3905 C C . LYS B 1 138 ? 20.141 -25.438 -7.324 1 94.62 138 LYS B C 1
ATOM 3907 O O . LYS B 1 138 ? 20.953 -26.312 -7.016 1 94.62 138 LYS B O 1
ATOM 3912 N N . THR B 1 139 ? 18.859 -25.562 -7.074 1 97.88 139 THR B N 1
ATOM 3913 C CA . THR B 1 139 ? 18.359 -26.797 -6.48 1 97.88 139 THR B CA 1
ATOM 3914 C C . THR B 1 139 ? 18.656 -28 -7.383 1 97.88 139 THR B C 1
ATOM 3916 O O . THR B 1 139 ? 18.406 -27.938 -8.586 1 97.88 139 THR B O 1
ATOM 3919 N N . THR B 1 140 ? 19.188 -29.078 -6.75 1 98.12 140 THR B N 1
ATOM 3920 C CA . THR B 1 140 ? 19.594 -30.234 -7.547 1 98.12 140 THR B CA 1
ATOM 3921 C C . THR B 1 140 ? 18.844 -31.484 -7.094 1 98.12 140 THR B C 1
ATOM 3923 O O . THR B 1 140 ? 18.422 -31.578 -5.941 1 98.12 140 THR B O 1
ATOM 3926 N N . ALA B 1 141 ? 18.594 -32.375 -7.996 1 98.44 141 ALA B N 1
ATOM 3927 C CA . ALA B 1 141 ? 18.125 -33.75 -7.762 1 98.44 141 ALA B CA 1
ATOM 3928 C C . ALA B 1 141 ? 19 -34.75 -8.477 1 98.44 141 ALA B C 1
ATOM 3930 O O . ALA B 1 141 ? 18.766 -35.094 -9.641 1 98.44 141 ALA B O 1
ATOM 3931 N N . ILE B 1 142 ? 19.922 -35.25 -7.734 1 97.56 142 ILE B N 1
ATOM 3932 C CA . ILE B 1 142 ? 20.922 -36.156 -8.336 1 97.56 142 ILE B CA 1
ATOM 3933 C C . ILE B 1 142 ? 20.391 -37.562 -8.383 1 97.56 142 ILE B C 1
ATOM 3935 O O . ILE B 1 142 ? 19.891 -38.094 -7.379 1 97.56 142 ILE B O 1
ATOM 3939 N N . ASP B 1 143 ? 20.5 -38.25 -9.547 1 97.44 143 ASP B N 1
ATOM 3940 C CA . ASP B 1 143 ? 20.047 -39.625 -9.719 1 97.44 143 ASP B CA 1
ATOM 3941 C C . ASP B 1 143 ? 20.969 -40.594 -8.969 1 97.44 143 ASP B C 1
ATOM 3943 O O . ASP B 1 143 ? 22.156 -40.719 -9.289 1 97.44 143 ASP B O 1
ATOM 3947 N N . LYS B 1 144 ? 20.391 -41.344 -8.047 1 97.19 144 LYS B N 1
ATOM 3948 C CA . LYS B 1 144 ? 21.141 -42.281 -7.246 1 97.19 144 LYS B CA 1
ATOM 3949 C C . LYS B 1 144 ? 20.703 -43.719 -7.551 1 97.19 144 LYS B C 1
ATOM 3951 O O . LYS B 1 144 ? 20.969 -44.625 -6.762 1 97.19 144 LYS B O 1
ATOM 3956 N N . GLY B 1 145 ? 20.031 -43.938 -8.617 1 94.88 145 GLY B N 1
ATOM 3957 C CA . GLY B 1 145 ? 19.562 -45.25 -9.008 1 94.88 145 GLY B CA 1
ATOM 3958 C C . GLY B 1 145 ? 18.125 -45.531 -8.602 1 94.88 145 GLY B C 1
ATOM 3959 O O . GLY B 1 145 ? 17.203 -45.344 -9.406 1 94.88 145 GLY B O 1
ATOM 3960 N N . ASP B 1 146 ? 17.859 -45.688 -7.305 1 94.75 146 ASP B N 1
ATOM 3961 C CA . ASP B 1 146 ? 16.531 -46.031 -6.824 1 94.75 146 ASP B CA 1
ATOM 3962 C C . ASP B 1 146 ? 15.734 -44.781 -6.445 1 94.75 146 ASP B C 1
ATOM 3964 O O . ASP B 1 146 ? 14.508 -44.844 -6.32 1 94.75 146 ASP B O 1
ATOM 3968 N N . TYR B 1 147 ? 16.484 -43.75 -6.227 1 97.94 147 TYR B N 1
ATOM 3969 C CA . TYR B 1 147 ? 15.859 -42.5 -5.848 1 97.94 147 TYR B CA 1
ATOM 3970 C C . TYR B 1 147 ? 16.672 -41.312 -6.348 1 97.94 147 TYR B C 1
ATOM 3972 O O . TYR B 1 147 ? 17.781 -41.469 -6.863 1 97.94 147 TYR B O 1
ATOM 3980 N N . TYR B 1 148 ? 16.094 -40.094 -6.367 1 98.44 148 TYR B N 1
ATOM 3981 C CA . TYR B 1 148 ? 16.828 -38.844 -6.539 1 98.44 148 TYR B CA 1
ATOM 3982 C C . TYR B 1 148 ? 17.172 -38.219 -5.195 1 98.44 148 TYR B C 1
ATOM 3984 O O . TYR B 1 148 ? 16.359 -38.281 -4.262 1 98.44 148 TYR B O 1
ATOM 3992 N N . LEU B 1 149 ? 18.344 -37.688 -5.102 1 98.75 149 LEU B N 1
ATOM 3993 C CA . LEU B 1 149 ? 18.75 -36.938 -3.91 1 98.75 149 LEU B CA 1
ATOM 3994 C C . LEU B 1 149 ? 18.578 -35.438 -4.121 1 98.75 149 LEU B C 1
ATOM 3996 O O . LEU B 1 149 ? 19.344 -34.812 -4.848 1 98.75 149 LEU B O 1
ATOM 4000 N N . LEU B 1 150 ? 17.578 -34.938 -3.426 1 98.81 150 LEU B N 1
ATOM 4001 C CA . LEU B 1 150 ? 17.156 -33.562 -3.621 1 98.81 150 LEU B CA 1
ATOM 4002 C C . LEU B 1 150 ? 17.812 -32.656 -2.586 1 98.81 150 LEU B C 1
ATOM 4004 O O . LEU B 1 150 ? 17.719 -32.906 -1.383 1 98.81 150 LEU B O 1
ATOM 4008 N N . ASN B 1 151 ? 18.531 -31.609 -3.018 1 98.81 151 ASN B N 1
ATOM 4009 C CA . ASN B 1 151 ? 19.172 -30.594 -2.184 1 98.81 151 ASN B CA 1
ATOM 4010 C C . ASN B 1 151 ? 18.938 -29.188 -2.725 1 98.81 151 ASN B C 1
ATOM 4012 O O . ASN B 1 151 ? 19.047 -28.953 -3.932 1 98.81 151 ASN B O 1
ATOM 4016 N N . GLY B 1 152 ? 18.594 -28.328 -1.846 1 98.44 152 GLY B N 1
ATOM 4017 C CA . GLY B 1 152 ? 18.469 -26.938 -2.273 1 98.44 152 GLY B CA 1
ATOM 4018 C C . GLY B 1 152 ? 17.453 -26.156 -1.459 1 98.44 152 GLY B C 1
ATOM 4019 O O . GLY B 1 152 ? 17.062 -26.578 -0.368 1 98.44 152 GLY B O 1
ATOM 4020 N N . THR B 1 153 ? 17.172 -24.922 -1.923 1 98.5 153 THR B N 1
ATOM 4021 C CA . THR B 1 153 ? 16.234 -24.016 -1.264 1 98.5 153 THR B CA 1
ATOM 4022 C C . THR B 1 153 ? 15.305 -23.359 -2.283 1 98.5 153 THR B C 1
ATOM 4024 O O . THR B 1 153 ? 15.758 -22.875 -3.32 1 98.5 153 THR B O 1
ATOM 4027 N N . LYS B 1 154 ? 14.062 -23.516 -2.061 1 98.56 154 LYS B N 1
ATOM 4028 C CA . LYS B 1 154 ? 13.055 -22.75 -2.785 1 98.56 154 LYS B CA 1
ATOM 4029 C C . LYS B 1 154 ? 12.523 -21.609 -1.932 1 98.56 154 LYS B C 1
ATOM 4031 O O . LYS B 1 154 ? 12.461 -21.703 -0.705 1 98.56 154 LYS B O 1
ATOM 4036 N N . ASN B 1 155 ? 12.18 -20.484 -2.641 1 97.81 155 ASN B N 1
ATOM 4037 C CA . ASN B 1 155 ? 11.781 -19.266 -1.937 1 97.81 155 ASN B CA 1
ATOM 4038 C C . ASN B 1 155 ? 10.484 -18.703 -2.494 1 97.81 155 ASN B C 1
ATOM 4040 O O . ASN B 1 155 ? 10.133 -18.953 -3.648 1 97.81 155 ASN B O 1
ATOM 4044 N N . TRP B 1 156 ? 9.719 -17.953 -1.572 1 98.12 156 TRP B N 1
ATOM 4045 C CA . TRP B 1 156 ? 8.461 -17.312 -1.919 1 98.12 156 TRP B CA 1
ATOM 4046 C C . TRP B 1 156 ? 7.406 -18.344 -2.299 1 98.12 156 TRP B C 1
ATOM 4048 O O . TRP B 1 156 ? 6.652 -18.141 -3.256 1 98.12 156 TRP B O 1
ATOM 4058 N N . ILE B 1 157 ? 7.387 -19.422 -1.644 1 98.69 157 ILE B N 1
ATOM 4059 C CA . ILE B 1 157 ? 6.473 -20.484 -2.053 1 98.69 157 ILE B CA 1
ATOM 4060 C C . ILE B 1 157 ? 5.117 -20.297 -1.378 1 98.69 157 ILE B C 1
ATOM 4062 O O . ILE B 1 157 ? 4.988 -20.484 -0.167 1 98.69 157 ILE B O 1
ATOM 4066 N N . THR B 1 158 ? 4.141 -19.875 -2.199 1 98.5 158 THR B N 1
ATOM 4067 C CA . THR B 1 158 ? 2.76 -19.781 -1.739 1 98.5 158 THR B CA 1
ATOM 4068 C C . THR B 1 158 ? 2.227 -21.141 -1.324 1 98.5 158 THR B C 1
ATOM 4070 O O . THR B 1 158 ? 2.514 -22.156 -1.975 1 98.5 158 THR B O 1
ATOM 4073 N N . ASN B 1 159 ? 1.441 -21.266 -0.278 1 98.62 159 ASN B N 1
ATOM 4074 C CA . ASN B 1 159 ? 0.936 -22.484 0.341 1 98.62 159 ASN B CA 1
ATOM 4075 C C . ASN B 1 159 ? 2.059 -23.297 0.983 1 98.62 159 ASN B C 1
ATOM 4077 O O . ASN B 1 159 ? 1.845 -24.438 1.405 1 98.62 159 ASN B O 1
ATOM 4081 N N . GLY B 1 160 ? 3.252 -22.781 1.078 1 98.5 160 GLY B N 1
ATOM 4082 C CA . GLY B 1 160 ? 4.434 -23.531 1.472 1 98.5 160 GLY B CA 1
ATOM 4083 C C . GLY B 1 160 ? 4.301 -24.188 2.83 1 98.5 160 GLY B C 1
ATOM 4084 O O . GLY B 1 160 ? 4.844 -25.266 3.059 1 98.5 160 GLY B O 1
ATOM 4085 N N . GLY B 1 161 ? 3.625 -23.562 3.742 1 98.19 161 GLY B N 1
ATOM 4086 C CA . GLY B 1 161 ? 3.432 -24.109 5.078 1 98.19 161 GLY B CA 1
ATOM 4087 C C . GLY B 1 161 ? 2.201 -24.984 5.191 1 98.19 161 GLY B C 1
ATOM 4088 O O . GLY B 1 161 ? 2.156 -25.891 6.027 1 98.19 161 GLY B O 1
ATOM 4089 N N . SER B 1 162 ? 1.236 -24.75 4.348 1 98.38 162 SER B N 1
ATOM 4090 C CA . SER B 1 162 ? -0.077 -25.359 4.504 1 98.38 162 SER B CA 1
ATOM 4091 C C . SER B 1 162 ? -0.273 -26.516 3.514 1 98.38 162 SER B C 1
ATOM 4093 O O . SER B 1 162 ? -1.186 -27.328 3.67 1 98.38 162 SER B O 1
ATOM 4095 N N . ALA B 1 163 ? 0.596 -26.641 2.541 1 98.75 163 ALA B N 1
ATOM 4096 C CA . ALA B 1 163 ? 0.483 -27.688 1.523 1 98.75 163 ALA B CA 1
ATOM 4097 C C . ALA B 1 163 ? 0.896 -29.047 2.084 1 98.75 163 ALA B C 1
ATOM 4099 O O . ALA B 1 163 ? 1.604 -29.125 3.09 1 98.75 163 ALA B O 1
ATOM 4100 N N . SER B 1 164 ? 0.409 -30.094 1.412 1 98.62 164 SER B N 1
ATOM 4101 C CA . SER B 1 164 ? 0.853 -31.453 1.679 1 98.62 164 SER B CA 1
ATOM 4102 C C . SER B 1 164 ? 1.698 -32 0.531 1 98.62 164 SER B C 1
ATOM 4104 O O . SER B 1 164 ? 2.467 -32.938 0.711 1 98.62 164 SER B O 1
ATOM 4106 N N . THR B 1 165 ? 1.429 -31.484 -0.598 1 98.81 165 THR B N 1
ATOM 4107 C CA . THR B 1 165 ? 2.088 -31.922 -1.824 1 98.81 165 THR B CA 1
ATOM 4108 C C . THR B 1 165 ? 2.811 -30.75 -2.492 1 98.81 165 THR B C 1
ATOM 4110 O O . THR B 1 165 ? 2.215 -29.703 -2.729 1 98.81 165 THR B O 1
ATOM 4113 N N . TYR B 1 166 ? 4.078 -30.953 -2.779 1 98.94 166 TYR B N 1
ATOM 4114 C CA . TYR B 1 166 ? 4.918 -29.922 -3.365 1 98.94 166 TYR B CA 1
ATOM 4115 C C . TYR B 1 166 ? 5.465 -30.359 -4.719 1 98.94 166 TYR B C 1
ATOM 4117 O O . TYR B 1 166 ? 6.047 -31.453 -4.836 1 98.94 166 TYR B O 1
ATOM 4125 N N . ILE B 1 167 ? 5.25 -29.578 -5.738 1 98.88 167 ILE B N 1
ATOM 4126 C CA . ILE B 1 167 ? 5.922 -29.797 -7.016 1 98.88 167 ILE B CA 1
ATOM 4127 C C . ILE B 1 167 ? 7.219 -28.984 -7.059 1 98.88 167 ILE B C 1
ATOM 4129 O O . ILE B 1 167 ? 7.191 -27.766 -7.207 1 98.88 167 ILE B O 1
ATOM 4133 N N . VAL B 1 168 ? 8.336 -29.672 -6.996 1 98.88 168 VAL B N 1
ATOM 4134 C CA . VAL B 1 168 ? 9.641 -29.031 -6.883 1 98.88 168 VAL B CA 1
ATOM 4135 C C . VAL B 1 168 ? 10.391 -29.141 -8.211 1 98.88 168 VAL B C 1
ATOM 4137 O O . VAL B 1 168 ? 10.578 -30.234 -8.734 1 98.88 168 VAL B O 1
ATOM 4140 N N . ILE B 1 169 ? 10.812 -28.031 -8.75 1 98.5 169 ILE B N 1
ATOM 4141 C CA . ILE B 1 169 ? 11.633 -28 -9.953 1 98.5 169 ILE B CA 1
ATOM 4142 C C . ILE B 1 169 ? 13.109 -28.016 -9.578 1 98.5 169 ILE B C 1
ATOM 4144 O O . ILE B 1 169 ? 13.57 -27.172 -8.805 1 98.5 169 ILE B O 1
ATOM 4148 N N . ALA B 1 170 ? 13.828 -28.938 -10.156 1 98.19 170 ALA B N 1
ATOM 4149 C CA . ALA B 1 170 ? 15.219 -29.094 -9.75 1 98.19 170 ALA B CA 1
ATOM 4150 C C . ALA B 1 170 ? 16.094 -29.516 -10.93 1 98.19 170 ALA B C 1
ATOM 4152 O O . ALA B 1 170 ? 15.617 -30.156 -11.859 1 98.19 170 ALA B O 1
ATOM 4153 N N . GLN B 1 171 ? 17.312 -29.156 -10.828 1 97.12 171 GLN B N 1
ATOM 4154 C CA . GLN B 1 171 ? 18.312 -29.5 -11.828 1 97.12 171 GLN B CA 1
ATOM 4155 C C . GLN B 1 171 ? 18.875 -30.891 -11.594 1 97.12 171 GLN B C 1
ATOM 4157 O O . GLN B 1 171 ? 19.422 -31.172 -10.523 1 97.12 171 GLN B O 1
ATOM 4162 N N . THR B 1 172 ? 18.781 -31.766 -12.594 1 96.94 172 THR B N 1
ATOM 4163 C CA . THR B 1 172 ? 19.281 -33.125 -12.484 1 96.94 172 THR B CA 1
ATOM 4164 C C . THR B 1 172 ? 20.578 -33.312 -13.273 1 96.94 172 THR B C 1
ATOM 4166 O O . THR B 1 172 ? 21.375 -34.188 -12.984 1 96.94 172 THR B O 1
ATOM 4169 N N . ASP B 1 173 ? 20.734 -32.469 -14.281 1 95 173 ASP B N 1
ATOM 4170 C CA . ASP B 1 173 ? 21.922 -32.5 -15.125 1 95 173 ASP B CA 1
ATOM 4171 C C . ASP B 1 173 ? 22.297 -31.078 -15.578 1 95 173 ASP B C 1
ATOM 4173 O O . ASP B 1 173 ? 21.828 -30.609 -16.625 1 95 173 ASP B O 1
ATOM 4177 N N . THR B 1 174 ? 23.203 -30.516 -14.922 1 90.75 174 THR B N 1
ATOM 4178 C CA . THR B 1 174 ? 23.547 -29.109 -15.141 1 90.75 174 THR B CA 1
ATOM 4179 C C . THR B 1 174 ? 24.125 -28.922 -16.547 1 90.75 174 THR B C 1
ATOM 4181 O O . THR B 1 174 ? 23.984 -27.844 -17.141 1 90.75 174 THR B O 1
ATOM 4184 N N . GLU B 1 175 ? 24.719 -29.875 -17.109 1 91.69 175 GLU B N 1
ATOM 4185 C CA . GLU B 1 175 ? 25.359 -29.766 -18.406 1 91.69 175 GLU B CA 1
ATOM 4186 C C . GLU B 1 175 ? 24.328 -29.641 -19.531 1 91.69 175 GLU B C 1
ATOM 4188 O O . GLU B 1 175 ? 24.641 -29.156 -20.609 1 91.69 175 GLU B O 1
ATOM 4193 N N . LYS B 1 176 ? 23.172 -30.016 -19.25 1 93.94 176 LYS B N 1
ATOM 4194 C CA . LYS B 1 176 ? 22.125 -30.016 -20.266 1 93.94 176 LYS B CA 1
ATOM 4195 C C . LYS B 1 176 ? 21.281 -28.75 -20.188 1 93.94 176 LYS B C 1
ATOM 4197 O O . LYS B 1 176 ? 20.281 -28.609 -20.906 1 93.94 176 LYS B O 1
ATOM 4202 N N . GLY B 1 177 ? 21.609 -27.844 -19.312 1 90.75 177 GLY B N 1
ATOM 4203 C CA . GLY B 1 177 ? 20.859 -26.609 -19.156 1 90.75 177 GLY B CA 1
ATOM 4204 C C . GLY B 1 177 ? 19.391 -26.844 -18.828 1 90.75 177 GLY B C 1
ATOM 4205 O O . GLY B 1 177 ? 19.078 -27.578 -17.891 1 90.75 177 GLY B O 1
ATOM 4206 N N . HIS B 1 178 ? 18.484 -26.188 -19.594 1 91.12 178 HIS B N 1
ATOM 4207 C CA . HIS B 1 178 ? 17.062 -26.312 -19.312 1 91.12 178 HIS B CA 1
ATOM 4208 C C . HIS B 1 178 ? 16.578 -27.734 -19.547 1 91.12 178 HIS B C 1
ATOM 4210 O O . HIS B 1 178 ? 15.602 -28.172 -18.938 1 91.12 178 HIS B O 1
ATOM 4216 N N . LYS B 1 179 ? 17.234 -28.594 -20.375 1 94.44 179 LYS B N 1
ATOM 4217 C CA . LYS B 1 179 ? 16.859 -29.969 -20.672 1 94.44 179 LYS B CA 1
ATOM 4218 C C . LYS B 1 179 ? 17.297 -30.906 -19.547 1 94.44 179 LYS B C 1
ATOM 4220 O O . LYS B 1 179 ? 16.969 -32.094 -19.562 1 94.44 179 LYS B O 1
ATOM 4225 N N . GLY B 1 180 ? 18 -30.359 -18.656 1 95.38 180 GLY B N 1
ATOM 4226 C CA . GLY B 1 180 ? 18.406 -31.141 -17.5 1 95.38 180 GLY B CA 1
ATOM 4227 C C . GLY B 1 180 ? 17.516 -30.906 -16.297 1 95.38 180 GLY B C 1
ATOM 4228 O O . GLY B 1 180 ? 17.734 -31.5 -15.234 1 95.38 180 GLY B O 1
ATOM 4229 N N . ILE B 1 181 ? 16.5 -30.062 -16.406 1 97.19 181 ILE B N 1
ATOM 4230 C CA . ILE B 1 181 ? 15.617 -29.719 -15.312 1 97.19 181 ILE B CA 1
ATOM 4231 C C . ILE B 1 181 ? 14.422 -30.672 -15.289 1 97.19 181 ILE B C 1
ATOM 4233 O O . ILE B 1 181 ? 13.875 -31.031 -16.328 1 97.19 181 ILE B O 1
ATOM 4237 N N . ASN B 1 182 ? 14.078 -31.172 -14.156 1 98.25 182 ASN B N 1
ATOM 4238 C CA . ASN B 1 182 ? 12.938 -32.062 -13.969 1 98.25 182 ASN B CA 1
ATOM 4239 C C . ASN B 1 182 ? 11.992 -31.562 -12.883 1 98.25 182 ASN B C 1
ATOM 4241 O O . ASN B 1 182 ? 12.359 -30.672 -12.109 1 98.25 182 ASN B O 1
ATOM 4245 N N . ALA B 1 183 ? 10.758 -32.031 -12.852 1 98.69 183 ALA B N 1
ATOM 4246 C CA . ALA B 1 183 ? 9.734 -31.719 -11.852 1 98.69 183 ALA B CA 1
ATOM 4247 C C . ALA B 1 183 ? 9.469 -32.938 -10.961 1 98.69 183 ALA B C 1
ATOM 4249 O O . ALA B 1 183 ? 9.305 -34.062 -11.461 1 98.69 183 ALA B O 1
ATOM 4250 N N . PHE B 1 184 ? 9.445 -32.688 -9.641 1 98.88 184 PHE B N 1
ATOM 4251 C CA . PHE B 1 184 ? 9.305 -33.781 -8.688 1 98.88 184 PHE B CA 1
ATOM 4252 C C . PHE B 1 184 ? 8.156 -33.531 -7.719 1 98.88 184 PHE B C 1
ATOM 4254 O O . PHE B 1 184 ? 7.957 -32.406 -7.277 1 98.88 184 PHE B O 1
ATOM 4261 N N . ILE B 1 185 ? 7.395 -34.594 -7.398 1 98.88 185 ILE B N 1
ATOM 4262 C CA . ILE B 1 185 ? 6.406 -34.531 -6.324 1 98.88 185 ILE B CA 1
ATOM 4263 C C . ILE B 1 185 ? 7.07 -34.844 -4.992 1 98.88 185 ILE B C 1
ATOM 4265 O O . ILE B 1 185 ? 7.66 -35.906 -4.832 1 98.88 185 ILE B O 1
ATOM 4269 N N . VAL B 1 186 ? 7.035 -33.938 -4.105 1 98.88 186 VAL B N 1
ATOM 4270 C CA . VAL B 1 186 ? 7.562 -34.094 -2.758 1 98.88 186 VAL B CA 1
ATOM 4271 C C . VAL B 1 186 ? 6.434 -33.969 -1.738 1 98.88 186 VAL B C 1
ATOM 4273 O O . VAL B 1 186 ? 5.527 -33.156 -1.908 1 98.88 186 VAL B O 1
ATOM 4276 N N . GLU B 1 187 ? 6.449 -34.781 -0.652 1 98.81 187 GLU B N 1
ATOM 4277 C CA . GLU B 1 187 ? 5.395 -34.75 0.359 1 98.81 187 GLU B CA 1
ATOM 4278 C C . GLU B 1 187 ? 5.875 -34.062 1.635 1 98.81 187 GLU B C 1
ATOM 4280 O O . GLU B 1 187 ? 7.043 -34.188 2.012 1 98.81 187 GLU B O 1
ATOM 4285 N N . LYS B 1 188 ? 4.949 -33.375 2.213 1 98.5 188 LYS B N 1
ATOM 4286 C CA . LYS B 1 188 ? 5.234 -32.781 3.51 1 98.5 188 LYS B CA 1
ATOM 4287 C C . LYS B 1 188 ? 5.703 -33.812 4.516 1 98.5 188 LYS B C 1
ATOM 4289 O O . LYS B 1 188 ? 5.133 -34.906 4.594 1 98.5 188 LYS B O 1
ATOM 4294 N N . GLY B 1 189 ? 6.793 -33.5 5.281 1 97.88 189 GLY B N 1
ATOM 4295 C CA . GLY B 1 189 ? 7.203 -34.344 6.387 1 97.88 189 GLY B CA 1
ATOM 4296 C C . GLY B 1 189 ? 8.305 -35.312 6.012 1 97.88 189 GLY B C 1
ATOM 4297 O O . GLY B 1 189 ? 8.859 -36 6.879 1 97.88 189 GLY B O 1
ATOM 4298 N N . TRP B 1 190 ? 8.578 -35.438 4.688 1 98.69 190 TRP B N 1
ATOM 4299 C CA . TRP B 1 190 ? 9.68 -36.312 4.301 1 98.69 190 TRP B CA 1
ATOM 4300 C C . TRP B 1 190 ? 10.969 -35.906 4.996 1 98.69 190 TRP B C 1
ATOM 4302 O O . TRP B 1 190 ? 11.195 -34.719 5.258 1 98.69 190 TRP B O 1
ATOM 4312 N N . GLU B 1 191 ? 11.812 -36.906 5.316 1 98.62 191 GLU B N 1
ATOM 4313 C CA . GLU B 1 191 ? 13.102 -36.656 5.961 1 98.62 191 GLU B CA 1
ATOM 4314 C C . GLU B 1 191 ? 13.953 -35.688 5.133 1 98.62 191 GLU B C 1
ATOM 4316 O O . GLU B 1 191 ? 14.078 -35.844 3.916 1 98.62 191 GLU B O 1
ATOM 4321 N N . GLY B 1 192 ? 14.477 -34.656 5.809 1 98.81 192 GLY B N 1
ATOM 4322 C CA . GLY B 1 192 ? 15.352 -33.719 5.152 1 98.81 192 GLY B CA 1
ATOM 4323 C C . GLY B 1 192 ? 14.617 -32.5 4.617 1 98.81 192 GLY B C 1
ATOM 4324 O O . GLY B 1 192 ? 15.234 -31.516 4.211 1 98.81 192 GLY B O 1
ATOM 4325 N N . PHE B 1 193 ? 13.305 -32.594 4.551 1 98.75 193 PHE B N 1
ATOM 4326 C CA . PHE B 1 193 ? 12.477 -31.484 4.074 1 98.75 193 PHE B CA 1
ATOM 4327 C C . PHE B 1 193 ? 12.008 -30.625 5.234 1 98.75 193 PHE B C 1
ATOM 4329 O O . PHE B 1 193 ? 11.375 -31.125 6.168 1 98.75 193 PHE B O 1
ATOM 4336 N N . SER B 1 194 ? 12.344 -29.281 5.172 1 98.69 194 SER B N 1
ATOM 4337 C CA . SER B 1 194 ? 11.922 -28.359 6.23 1 98.69 194 SER B CA 1
ATOM 4338 C C . SER B 1 194 ? 11.289 -27.109 5.652 1 98.69 194 SER B C 1
ATOM 4340 O O . SER B 1 194 ? 11.641 -26.672 4.551 1 98.69 194 SER B O 1
ATOM 4342 N N . ILE B 1 195 ? 10.391 -26.562 6.379 1 98.69 195 ILE B N 1
ATOM 4343 C CA . ILE 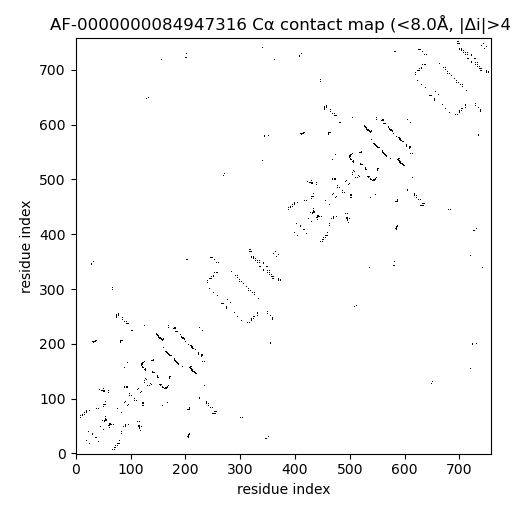B 1 195 ? 9.641 -25.359 6.016 1 98.69 195 ILE B CA 1
ATOM 4344 C C . ILE B 1 195 ? 10.117 -24.188 6.867 1 98.69 195 ILE B C 1
ATOM 4346 O O . ILE B 1 195 ? 10.102 -24.266 8.102 1 98.69 195 ILE B O 1
ATOM 4350 N N . GLY B 1 196 ? 10.562 -23.109 6.258 1 98.31 196 GLY B N 1
ATOM 4351 C CA . GLY B 1 196 ? 10.992 -21.922 6.961 1 98.31 196 GLY B CA 1
ATOM 4352 C C . GLY B 1 196 ? 9.844 -21.125 7.551 1 98.31 196 GLY B C 1
ATOM 4353 O O . GLY B 1 196 ? 8.68 -21.484 7.379 1 98.31 196 GLY B O 1
ATOM 4354 N N . PRO B 1 197 ? 10.164 -20.078 8.289 1 97.31 197 PRO B N 1
ATOM 4355 C CA . PRO B 1 197 ? 9.117 -19.234 8.875 1 97.31 197 PRO B CA 1
ATOM 4356 C C . PRO B 1 197 ? 8.258 -18.547 7.816 1 97.31 197 PRO B C 1
ATOM 4358 O O . PRO B 1 197 ? 8.711 -18.312 6.691 1 97.31 197 PRO B O 1
ATOM 4361 N N . LYS B 1 198 ? 6.996 -18.281 8.188 1 97.94 198 LYS B N 1
ATOM 4362 C CA . LYS B 1 198 ? 6.098 -17.516 7.324 1 97.94 198 LYS B CA 1
ATOM 4363 C C . LYS B 1 198 ? 6.66 -16.125 7.031 1 97.94 198 LYS B C 1
ATOM 4365 O O . LYS B 1 198 ? 7.121 -15.438 7.938 1 97.94 198 LYS B O 1
ATOM 4370 N N . GLU B 1 199 ? 6.676 -15.727 5.734 1 97.38 199 GLU B N 1
ATOM 4371 C CA . GLU B 1 199 ? 7.152 -14.414 5.324 1 97.38 199 GLU B CA 1
ATOM 4372 C C . GLU B 1 199 ? 6.254 -13.305 5.867 1 97.38 199 GLU B C 1
ATOM 4374 O O . GLU B 1 199 ? 5.031 -13.453 5.906 1 97.38 199 GLU B O 1
ATOM 4379 N N . LYS B 1 200 ? 6.793 -12.172 6.352 1 96.69 200 LYS B N 1
ATOM 4380 C CA . LYS B 1 200 ? 6.047 -10.977 6.754 1 96.69 200 LYS B CA 1
ATOM 4381 C C . LYS B 1 200 ? 5.742 -10.086 5.555 1 96.69 200 LYS B C 1
ATOM 4383 O O . LYS B 1 200 ? 6.449 -9.109 5.301 1 96.69 200 LYS B O 1
ATOM 4388 N N . LYS B 1 201 ? 4.621 -10.25 4.961 1 97.88 201 LYS B N 1
ATOM 4389 C CA . LYS B 1 201 ? 4.266 -9.609 3.695 1 97.88 201 LYS B CA 1
ATOM 4390 C C . LYS B 1 201 ? 3.428 -8.359 3.93 1 97.88 201 LYS B C 1
ATOM 4392 O O . LYS B 1 201 ? 2.709 -8.258 4.926 1 97.88 201 LYS B O 1
ATOM 4397 N N . MET B 1 202 ? 3.461 -7.457 2.947 1 97.38 202 MET B N 1
ATOM 4398 C CA . MET B 1 202 ? 2.678 -6.227 2.959 1 97.38 202 MET B CA 1
ATOM 4399 C C . MET B 1 202 ? 1.191 -6.527 2.795 1 97.38 202 MET B C 1
ATOM 4401 O O . MET B 1 202 ? 0.347 -5.848 3.381 1 97.38 202 MET B O 1
ATOM 4405 N N . GLY B 1 203 ? 0.874 -7.457 1.958 1 98.25 203 GLY B N 1
ATOM 4406 C CA . GLY B 1 203 ? -0.495 -7.832 1.643 1 98.25 203 GLY B CA 1
ATOM 4407 C C . GLY B 1 203 ? -0.681 -9.328 1.479 1 98.25 203 GLY B C 1
ATOM 4408 O O . GLY B 1 203 ? 0.261 -10.102 1.669 1 98.25 203 GLY B O 1
ATOM 4409 N N . ILE B 1 204 ? -1.971 -9.719 1.222 1 98.5 204 ILE B N 1
ATOM 4410 C CA . ILE B 1 204 ? -2.398 -11.109 1.17 1 98.5 204 ILE B CA 1
ATOM 4411 C C . ILE B 1 204 ? -1.847 -11.867 2.377 1 98.5 204 ILE B C 1
ATOM 4413 O O . ILE B 1 204 ? -1.293 -12.953 2.234 1 98.5 204 ILE B O 1
ATOM 4417 N N . ARG B 1 205 ? -1.964 -11.297 3.486 1 98.25 205 ARG B N 1
ATOM 4418 C CA . ARG B 1 205 ? -1.305 -11.766 4.703 1 98.25 205 ARG B CA 1
ATOM 4419 C C . ARG B 1 205 ? -1.921 -13.078 5.188 1 98.25 205 ARG B C 1
ATOM 4421 O O . ARG B 1 205 ? -1.281 -13.836 5.922 1 98.25 205 ARG B O 1
ATOM 4428 N N . GLY B 1 206 ? -3.164 -13.344 4.766 1 98.38 206 GLY B N 1
ATOM 4429 C CA . GLY B 1 206 ? -3.795 -14.602 5.141 1 98.38 206 GLY B CA 1
ATOM 4430 C C . GLY B 1 206 ? -3.186 -15.805 4.449 1 98.38 206 GLY B C 1
ATOM 4431 O O . GLY B 1 206 ? -3.236 -16.922 4.973 1 98.38 206 GLY B O 1
ATOM 4432 N N . SER B 1 207 ? -2.721 -15.609 3.227 1 98.44 207 SER B N 1
ATOM 4433 C CA . SER B 1 207 ? -2.002 -16.672 2.537 1 98.44 207 SER B CA 1
ATOM 4434 C C . SER B 1 207 ? -0.596 -16.859 3.1 1 98.44 207 SER B C 1
ATOM 4436 O O . SER B 1 207 ? 0.033 -15.883 3.523 1 98.44 207 SER B O 1
ATOM 4438 N N . ASP B 1 208 ? -0.115 -18.047 3.137 1 97.5 208 ASP B N 1
ATOM 4439 C CA . ASP B 1 208 ? 1.231 -18.219 3.674 1 97.5 208 ASP B CA 1
ATOM 4440 C C . ASP B 1 208 ? 2.25 -18.422 2.553 1 97.5 208 ASP B C 1
ATOM 4442 O O . ASP B 1 208 ? 1.939 -19.016 1.52 1 97.5 208 ASP B O 1
ATOM 4446 N N . THR B 1 209 ? 3.348 -17.859 2.674 1 98.44 209 THR B N 1
ATOM 4447 C CA . THR B 1 209 ? 4.516 -17.906 1.8 1 98.44 209 THR B CA 1
ATOM 4448 C C . THR B 1 209 ? 5.773 -18.234 2.6 1 98.44 209 THR B C 1
ATOM 4450 O O . THR B 1 209 ? 6.02 -17.625 3.648 1 98.44 209 THR B O 1
ATOM 4453 N N . HIS B 1 210 ? 6.547 -19.234 2.113 1 98.56 210 HIS B N 1
ATOM 4454 C CA . HIS B 1 210 ? 7.691 -19.703 2.883 1 98.56 210 HIS B CA 1
ATOM 4455 C C . HIS B 1 210 ? 8.883 -20 1.976 1 98.56 210 HIS B C 1
ATOM 4457 O O . HIS B 1 210 ? 8.719 -20.156 0.765 1 98.56 210 HIS B O 1
ATOM 4463 N N . SER B 1 211 ? 10.039 -19.969 2.625 1 98.5 211 SER B N 1
ATOM 4464 C CA . SER B 1 211 ? 11.18 -20.688 2.078 1 98.5 211 SER B CA 1
ATOM 4465 C C . SER B 1 211 ? 11.109 -22.172 2.438 1 98.5 211 SER B C 1
ATOM 4467 O O . SER B 1 211 ? 10.711 -22.531 3.549 1 98.5 211 SER B O 1
ATOM 4469 N N . LEU B 1 212 ? 11.477 -22.984 1.525 1 98.81 212 LEU B N 1
ATOM 4470 C CA . LEU B 1 212 ? 11.539 -24.422 1.723 1 98.81 212 LEU B CA 1
ATOM 4471 C C . LEU B 1 212 ? 12.961 -24.938 1.544 1 98.81 212 LEU B C 1
ATOM 4473 O O . LEU B 1 212 ? 13.625 -24.609 0.557 1 98.81 212 LEU B O 1
ATOM 4477 N N . MET B 1 213 ? 13.375 -25.719 2.48 1 98.81 213 MET B N 1
ATOM 4478 C CA . MET B 1 213 ? 14.734 -26.25 2.436 1 98.81 213 MET B CA 1
ATOM 4479 C C . MET B 1 213 ? 14.727 -27.766 2.266 1 98.81 213 MET B C 1
ATOM 4481 O O . MET B 1 213 ? 13.969 -28.469 2.938 1 98.81 213 MET B O 1
ATOM 4485 N N . PHE B 1 214 ? 15.562 -28.234 1.396 1 98.88 214 PHE B N 1
ATOM 4486 C CA . PHE B 1 214 ? 15.758 -29.656 1.132 1 98.88 214 PHE B CA 1
ATOM 4487 C C . PHE B 1 214 ? 17.203 -30.062 1.404 1 98.88 214 PHE B C 1
ATOM 4489 O O . PHE B 1 214 ? 18.125 -29.516 0.803 1 98.88 214 PHE B O 1
ATOM 4496 N N . SER B 1 215 ? 17.359 -30.984 2.33 1 98.81 215 SER B N 1
ATOM 4497 C CA . SER B 1 215 ? 18.656 -31.547 2.67 1 98.81 215 SER B CA 1
ATOM 4498 C C . SER B 1 215 ? 18.656 -33.062 2.539 1 98.81 215 SER B C 1
ATOM 4500 O O . SER B 1 215 ? 18.234 -33.75 3.457 1 98.81 215 SER B O 1
ATOM 4502 N N . ASP B 1 216 ? 19.172 -33.531 1.508 1 98.69 216 ASP B N 1
ATOM 4503 C CA . ASP B 1 216 ? 19.297 -34.938 1.205 1 98.69 216 ASP B CA 1
ATOM 4504 C C . ASP B 1 216 ? 17.938 -35.625 1.262 1 98.69 216 ASP B C 1
ATOM 4506 O O . ASP B 1 216 ? 17.781 -36.688 1.911 1 98.69 216 ASP B O 1
ATOM 4510 N N . VAL B 1 217 ? 16.953 -35.031 0.645 1 98.88 217 VAL B N 1
ATOM 4511 C CA . VAL B 1 217 ? 15.633 -35.656 0.57 1 98.88 217 VAL B CA 1
ATOM 4512 C C . VAL B 1 217 ? 15.625 -36.75 -0.494 1 98.88 217 VAL B C 1
ATOM 4514 O O . VAL B 1 217 ? 15.992 -36.5 -1.646 1 98.88 217 VAL B O 1
ATOM 4517 N N . LYS B 1 218 ? 15.211 -37.906 -0.149 1 98.81 218 LYS B N 1
ATOM 4518 C CA . LYS B 1 218 ? 15.133 -39.031 -1.093 1 98.81 218 LYS B CA 1
ATOM 4519 C C . LYS B 1 218 ? 13.789 -39.031 -1.818 1 98.81 218 LYS B C 1
ATOM 4521 O O . LYS B 1 218 ? 12.75 -39.312 -1.218 1 98.81 218 LYS B O 1
ATOM 4526 N N . VAL B 1 219 ? 13.828 -38.719 -3.041 1 98.81 219 VAL B N 1
ATOM 4527 C CA . VAL B 1 219 ? 12.625 -38.719 -3.867 1 98.81 219 VAL B CA 1
ATOM 4528 C C . VAL B 1 219 ? 12.547 -40 -4.699 1 98.81 219 VAL B C 1
ATOM 4530 O O . VAL B 1 219 ? 13.438 -40.25 -5.512 1 98.81 219 VAL B O 1
ATOM 4533 N N . PRO B 1 220 ? 11.516 -40.688 -4.574 1 98.44 220 PRO B N 1
ATOM 4534 C CA . PRO B 1 220 ? 11.383 -41.906 -5.395 1 98.44 220 PRO B CA 1
ATOM 4535 C C . PRO B 1 220 ? 11.352 -41.594 -6.891 1 98.44 220 PRO B C 1
ATOM 4537 O O . PRO B 1 220 ? 10.805 -40.562 -7.305 1 98.44 220 PRO B O 1
ATOM 4540 N N . LYS B 1 221 ? 11.828 -42.562 -7.703 1 97.62 221 LYS B N 1
ATOM 4541 C CA . LYS B 1 221 ? 11.883 -42.375 -9.148 1 97.62 221 LYS B CA 1
ATOM 4542 C C . LYS B 1 221 ? 10.492 -42.125 -9.727 1 97.62 221 LYS B C 1
ATOM 4544 O O . LYS B 1 221 ? 10.336 -41.344 -10.672 1 97.62 221 LYS B O 1
ATOM 4549 N N . GLU B 1 222 ? 9.523 -42.781 -9.141 1 97.56 222 GLU B N 1
ATOM 4550 C CA . GLU B 1 222 ? 8.156 -42.688 -9.633 1 97.56 222 GLU B CA 1
ATOM 4551 C C . GLU B 1 222 ? 7.551 -41.312 -9.375 1 97.56 222 GLU B C 1
ATOM 4553 O O . GLU B 1 222 ? 6.496 -40.969 -9.922 1 97.56 222 GLU B O 1
ATOM 4558 N N . ASN B 1 223 ? 8.258 -40.469 -8.641 1 98.56 223 ASN B N 1
ATOM 4559 C CA . ASN B 1 223 ? 7.734 -39.156 -8.297 1 98.56 223 ASN B CA 1
ATOM 4560 C C . ASN B 1 223 ? 8.227 -38.094 -9.273 1 98.56 223 ASN B C 1
ATOM 4562 O O . ASN B 1 223 ? 7.883 -36.906 -9.141 1 98.56 223 ASN B O 1
ATOM 4566 N N . ARG B 1 224 ? 8.984 -38.469 -10.219 1 98.56 224 ARG B N 1
ATOM 4567 C CA . ARG B 1 224 ? 9.289 -37.531 -11.297 1 98.56 224 ARG B CA 1
ATOM 4568 C C . ARG B 1 224 ? 8.109 -37.375 -12.25 1 98.56 224 ARG B C 1
ATOM 4570 O O . ARG B 1 224 ? 7.531 -38.375 -12.68 1 98.56 224 ARG B O 1
ATOM 4577 N N . ILE B 1 225 ? 7.777 -36.188 -12.539 1 98.56 225 ILE B N 1
ATOM 4578 C CA . ILE B 1 225 ? 6.66 -35.938 -13.445 1 98.56 225 ILE B CA 1
ATOM 4579 C C . ILE B 1 225 ? 7.168 -35.906 -14.891 1 98.56 225 ILE B C 1
ATOM 4581 O O . ILE B 1 225 ? 8.062 -35.125 -15.219 1 98.56 225 ILE B O 1
ATOM 4585 N N . GLY B 1 226 ? 6.578 -36.719 -15.766 1 97.25 226 GLY B N 1
ATOM 4586 C CA . GLY B 1 226 ? 6.938 -36.719 -17.172 1 97.25 226 GLY B CA 1
ATOM 4587 C C . GLY B 1 226 ? 8.289 -37.344 -17.453 1 97.25 226 GLY B C 1
ATOM 4588 O O . GLY B 1 226 ? 8.852 -38.031 -16.594 1 97.25 226 GLY B O 1
ATOM 4589 N N . GLU B 1 227 ? 8.773 -37.125 -18.672 1 96.75 227 GLU B N 1
ATOM 4590 C CA . GLU B 1 227 ? 10.047 -37.688 -19.094 1 96.75 227 GLU B CA 1
ATOM 4591 C C . GLU B 1 227 ? 11.219 -36.906 -18.531 1 96.75 227 GLU B C 1
ATOM 4593 O O . GLU B 1 227 ? 11.062 -35.75 -18.125 1 96.75 227 GLU B O 1
ATOM 4598 N N . ASP B 1 228 ? 12.359 -37.625 -18.453 1 96.62 228 ASP B N 1
ATOM 4599 C CA . ASP B 1 228 ? 13.578 -36.969 -18 1 96.62 228 ASP B CA 1
ATOM 4600 C C . ASP B 1 228 ? 13.867 -35.719 -18.828 1 96.62 228 ASP B C 1
ATOM 4602 O O . ASP B 1 228 ? 13.883 -35.781 -20.062 1 96.62 228 ASP B O 1
ATOM 4606 N N . GLY B 1 229 ? 14.055 -34.656 -18.156 1 96.38 229 GLY B N 1
ATOM 4607 C CA . GLY B 1 229 ? 14.359 -33.406 -18.828 1 96.38 229 GLY B CA 1
ATOM 4608 C C . GLY B 1 229 ? 13.133 -32.594 -19.141 1 96.38 229 GLY B C 1
ATOM 4609 O O . GLY B 1 229 ? 13.234 -31.516 -19.734 1 96.38 229 GLY B O 1
ATOM 4610 N N . PHE B 1 230 ? 12 -32.969 -18.625 1 96.94 230 PHE B N 1
ATOM 4611 C CA . PHE B 1 230 ? 10.742 -32.312 -19.016 1 96.94 230 PHE B CA 1
ATOM 4612 C C . PHE B 1 230 ? 10.367 -31.219 -18.031 1 96.94 230 PHE B C 1
ATOM 4614 O O . PHE B 1 230 ? 9.391 -30.5 -18.234 1 96.94 230 PHE B O 1
ATOM 4621 N N . GLY B 1 231 ? 11.102 -31.031 -17 1 96.38 231 GLY B N 1
ATOM 4622 C CA . GLY B 1 231 ? 10.734 -30.188 -15.867 1 96.38 231 GLY B CA 1
ATOM 4623 C C . GLY B 1 231 ? 10.555 -28.734 -16.234 1 96.38 231 GLY B C 1
ATOM 4624 O O . GLY B 1 231 ? 9.641 -28.078 -15.742 1 96.38 231 GLY B O 1
ATOM 4625 N N . PHE B 1 232 ? 11.422 -28.203 -17.047 1 94.25 232 PHE B N 1
ATOM 4626 C CA . PHE B 1 232 ? 11.312 -26.797 -17.422 1 94.25 232 PHE B CA 1
ATOM 4627 C C . PHE B 1 232 ? 10.078 -26.578 -18.297 1 94.25 232 PHE B C 1
ATOM 4629 O O . PHE B 1 232 ? 9.367 -25.594 -18.109 1 94.25 232 PHE B O 1
ATOM 4636 N N . ASN B 1 233 ? 9.844 -27.438 -19.219 1 95.06 233 ASN B N 1
ATOM 4637 C CA . ASN B 1 233 ? 8.641 -27.359 -20.031 1 95.06 233 ASN B CA 1
ATOM 4638 C C . ASN B 1 233 ? 7.379 -27.469 -19.172 1 95.06 233 ASN B C 1
ATOM 4640 O O . ASN B 1 233 ? 6.391 -26.766 -19.422 1 95.06 233 ASN B O 1
ATOM 4644 N N . PHE B 1 234 ? 7.438 -28.359 -18.25 1 96.44 234 PHE B N 1
ATOM 4645 C CA . PHE B 1 234 ? 6.352 -28.484 -17.297 1 96.44 234 PHE B CA 1
ATOM 4646 C C . PHE B 1 234 ? 6.074 -27.141 -16.609 1 96.44 234 PHE B C 1
ATOM 4648 O O . PHE B 1 234 ? 4.93 -26.688 -16.578 1 96.44 234 PHE B O 1
ATOM 4655 N N . ALA B 1 235 ? 7.141 -26.531 -16.078 1 95.81 235 ALA B N 1
ATOM 4656 C CA . ALA B 1 235 ? 7.02 -25.266 -15.352 1 95.81 235 ALA B CA 1
ATOM 4657 C C . ALA B 1 235 ? 6.438 -24.172 -16.25 1 95.81 235 ALA B C 1
ATOM 4659 O O . ALA B 1 235 ? 5.547 -23.438 -15.828 1 95.81 235 ALA B O 1
ATOM 4660 N N . MET B 1 236 ? 6.859 -24.047 -17.453 1 91.56 236 MET B N 1
ATOM 4661 C CA . MET B 1 236 ? 6.379 -23.016 -18.359 1 91.56 236 MET B CA 1
ATOM 4662 C C . MET B 1 236 ? 4.91 -23.234 -18.703 1 91.56 236 MET B C 1
ATOM 4664 O O . MET B 1 236 ? 4.137 -22.281 -18.797 1 91.56 236 MET B O 1
ATOM 4668 N N . ALA B 1 237 ? 4.586 -24.484 -18.859 1 93.25 237 ALA B N 1
ATOM 4669 C CA . ALA B 1 237 ? 3.207 -24.812 -19.219 1 93.25 237 ALA B CA 1
ATOM 4670 C C . ALA B 1 237 ? 2.242 -24.422 -18.094 1 93.25 237 ALA B C 1
ATOM 4672 O O . ALA B 1 237 ? 1.187 -23.844 -18.359 1 93.25 237 ALA B O 1
ATOM 4673 N N . VAL B 1 238 ? 2.584 -24.75 -16.891 1 94.44 238 VAL B N 1
ATOM 4674 C CA . VAL B 1 238 ? 1.649 -24.469 -15.805 1 94.44 238 VAL B CA 1
ATOM 4675 C C . VAL B 1 238 ? 1.621 -22.984 -15.508 1 94.44 238 VAL B C 1
ATOM 4677 O O . VAL B 1 238 ? 0.585 -22.438 -15.117 1 94.44 238 VAL B O 1
ATOM 4680 N N . LEU B 1 239 ? 2.719 -22.25 -15.711 1 93.69 239 LEU B N 1
ATOM 4681 C CA . LEU B 1 239 ? 2.752 -20.812 -15.484 1 93.69 239 LEU B CA 1
ATOM 4682 C C . LEU B 1 239 ? 1.864 -20.078 -16.484 1 93.69 239 LEU B C 1
ATOM 4684 O O . LEU B 1 239 ? 1.264 -19.062 -16.156 1 93.69 239 LEU B O 1
ATOM 4688 N N . ASN B 1 240 ? 1.744 -20.594 -17.656 1 90.44 240 ASN B N 1
ATOM 4689 C CA . ASN B 1 240 ? 0.828 -20.016 -18.625 1 90.44 240 ASN B CA 1
ATOM 4690 C C . ASN B 1 240 ? -0.615 -20.047 -18.141 1 90.44 240 ASN B C 1
ATOM 4692 O O . ASN B 1 240 ? -1.337 -19.062 -18.25 1 90.44 240 ASN B O 1
ATOM 4696 N N . GLY B 1 241 ? -0.99 -21.188 -17.641 1 91.25 241 GLY B N 1
ATOM 4697 C CA . GLY B 1 241 ? -2.318 -21.281 -17.047 1 91.25 241 GLY B CA 1
ATOM 4698 C C . GLY B 1 241 ? -2.475 -20.453 -15.789 1 91.25 241 GLY B C 1
ATOM 4699 O O . GLY B 1 241 ? -3.553 -19.922 -15.523 1 91.25 241 GLY B O 1
ATOM 4700 N N . GLY B 1 242 ? -1.403 -20.359 -15.016 1 95.56 242 GLY B N 1
ATOM 4701 C CA . GLY B 1 242 ? -1.392 -19.594 -13.781 1 95.56 242 GLY B CA 1
ATOM 4702 C C . GLY B 1 242 ? -1.658 -18.125 -13.992 1 95.56 242 GLY B C 1
ATOM 4703 O O . GLY B 1 242 ? -2.26 -17.469 -13.133 1 95.56 242 GLY B O 1
ATOM 4704 N N . ARG B 1 243 ? -1.266 -17.609 -15.156 1 96.44 243 ARG B N 1
ATOM 4705 C CA . ARG B 1 243 ? -1.447 -16.203 -15.469 1 96.44 243 ARG B CA 1
ATOM 4706 C C . ARG B 1 243 ? -2.926 -15.828 -15.484 1 96.44 243 ARG B C 1
ATOM 4708 O O . ARG B 1 243 ? -3.303 -14.742 -15.039 1 96.44 243 ARG B O 1
ATOM 4715 N N . ILE B 1 244 ? -3.75 -16.734 -15.977 1 97.44 244 ILE B N 1
ATOM 4716 C CA . ILE B 1 244 ? -5.188 -16.484 -16 1 97.44 244 ILE B CA 1
ATOM 4717 C C . ILE B 1 244 ? -5.715 -16.391 -14.57 1 97.44 244 ILE B C 1
ATOM 4719 O O . ILE B 1 244 ? -6.543 -15.531 -14.258 1 97.44 244 ILE B O 1
ATOM 4723 N N . GLY B 1 245 ? -5.258 -17.266 -13.711 1 98.19 245 GLY B N 1
ATOM 4724 C CA . GLY B 1 245 ? -5.652 -17.234 -12.312 1 98.19 245 GLY B CA 1
ATOM 4725 C C . GLY B 1 245 ? -5.27 -15.938 -11.617 1 98.19 245 GLY B C 1
ATOM 4726 O O . GLY B 1 245 ? -6.109 -15.305 -10.969 1 98.19 245 GLY B O 1
ATOM 4727 N N . ILE B 1 246 ? -4.039 -15.516 -11.789 1 98.69 246 ILE B N 1
ATOM 4728 C CA . ILE B 1 246 ? -3.555 -14.312 -11.125 1 98.69 246 ILE B CA 1
ATOM 4729 C C . ILE B 1 246 ? -4.238 -13.086 -11.719 1 98.69 246 ILE B C 1
ATOM 4731 O O . ILE B 1 246 ? -4.555 -12.133 -11.008 1 98.69 246 ILE B O 1
ATOM 4735 N N . ALA B 1 247 ? -4.426 -13.094 -13.055 1 98.81 247 ALA B N 1
ATOM 4736 C CA . ALA B 1 247 ? -5.18 -12.016 -13.688 1 98.81 247 ALA B CA 1
ATOM 4737 C C . ALA B 1 247 ? -6.582 -11.906 -13.094 1 98.81 247 ALA B C 1
ATOM 4739 O O . ALA B 1 247 ? -7.07 -10.797 -12.844 1 98.81 247 ALA B O 1
ATOM 4740 N N . SER B 1 248 ? -7.188 -13.016 -12.867 1 98.88 248 SER B N 1
ATOM 4741 C CA . SER B 1 248 ? -8.531 -13.047 -12.312 1 98.88 248 SER B CA 1
ATOM 4742 C C . SER B 1 248 ? -8.539 -12.562 -10.867 1 98.88 248 SER B C 1
ATOM 4744 O O . SER B 1 248 ? -9.492 -11.898 -10.43 1 98.88 248 SER B O 1
ATOM 4746 N N . GLN B 1 249 ? -7.531 -12.969 -10.117 1 98.88 249 GLN B N 1
ATOM 4747 C CA . GLN B 1 249 ? -7.379 -12.445 -8.766 1 98.88 249 GLN B CA 1
ATOM 4748 C C . GLN B 1 249 ? -7.293 -10.922 -8.773 1 98.88 249 GLN B C 1
ATOM 4750 O O . GLN B 1 249 ? -7.969 -10.258 -7.988 1 98.88 249 GLN B O 1
ATOM 4755 N N . ALA B 1 250 ? -6.422 -10.383 -9.664 1 98.94 250 ALA B N 1
ATOM 4756 C CA . ALA B 1 250 ? -6.258 -8.938 -9.797 1 98.94 250 ALA B CA 1
ATOM 4757 C C . ALA B 1 250 ? -7.574 -8.266 -10.172 1 98.94 250 ALA B C 1
ATOM 4759 O O . ALA B 1 250 ? -7.934 -7.23 -9.602 1 98.94 250 ALA B O 1
ATOM 4760 N N . LEU B 1 251 ? -8.281 -8.891 -11.117 1 98.88 251 LEU B N 1
ATOM 4761 C CA . LEU B 1 251 ? -9.586 -8.406 -11.539 1 98.88 251 LEU B CA 1
ATOM 4762 C C . LEU B 1 251 ? -10.555 -8.344 -10.359 1 98.88 251 LEU B C 1
ATOM 4764 O O . LEU B 1 251 ? -11.281 -7.363 -10.195 1 98.88 251 LEU B O 1
ATOM 4768 N N . GLY B 1 252 ? -10.562 -9.352 -9.555 1 98.94 252 GLY B N 1
ATOM 4769 C CA . GLY B 1 252 ? -11.43 -9.375 -8.391 1 98.94 252 GLY B CA 1
ATOM 4770 C C . GLY B 1 252 ? -11.094 -8.312 -7.367 1 98.94 252 GLY B C 1
ATOM 4771 O O . GLY B 1 252 ? -11.984 -7.66 -6.824 1 98.94 252 GLY B O 1
ATOM 4772 N N . ILE B 1 253 ? -9.797 -8.133 -7.082 1 98.94 253 ILE B N 1
ATOM 4773 C CA . ILE B 1 253 ? -9.359 -7.082 -6.168 1 98.94 253 ILE B CA 1
ATOM 4774 C C . ILE B 1 253 ? -9.852 -5.727 -6.664 1 98.94 253 ILE B C 1
ATOM 4776 O O . ILE B 1 253 ? -10.422 -4.945 -5.898 1 98.94 253 ILE B O 1
ATOM 4780 N N . ALA B 1 254 ? -9.641 -5.477 -7.969 1 98.94 254 ALA B N 1
ATOM 4781 C CA . ALA B 1 254 ? -10.07 -4.219 -8.57 1 98.94 254 ALA B CA 1
ATOM 4782 C C . ALA B 1 254 ? -11.586 -4.047 -8.469 1 98.94 254 ALA B C 1
ATOM 4784 O O . ALA B 1 254 ? -12.07 -2.998 -8.039 1 98.94 254 ALA B O 1
ATOM 4785 N N . SER B 1 255 ? -12.312 -5.105 -8.859 1 98.81 255 SER B N 1
ATOM 4786 C CA . SER B 1 255 ? -13.773 -5.051 -8.891 1 98.81 255 SER B CA 1
ATOM 4787 C C . SER B 1 255 ? -14.344 -4.844 -7.488 1 98.81 255 SER B C 1
ATOM 4789 O O . SER B 1 255 ? -15.266 -4.051 -7.301 1 98.81 255 SER B O 1
ATOM 4791 N N . GLY B 1 256 ? -13.812 -5.559 -6.531 1 98.88 256 GLY B N 1
ATOM 4792 C CA . GLY B 1 256 ? -14.258 -5.391 -5.156 1 98.88 256 GLY B CA 1
ATOM 4793 C C . GLY B 1 256 ? -14.008 -3.998 -4.617 1 98.88 256 GLY B C 1
ATOM 4794 O O . GLY B 1 256 ? -14.891 -3.4 -3.992 1 98.88 256 GLY B O 1
ATOM 4795 N N . ALA B 1 257 ? -12.82 -3.479 -4.82 1 98.94 257 ALA B N 1
ATOM 4796 C CA . ALA B 1 257 ? -12.477 -2.137 -4.363 1 98.94 257 ALA B CA 1
ATOM 4797 C C . ALA B 1 257 ? -13.375 -1.087 -5.004 1 98.94 257 ALA B C 1
ATOM 4799 O O . ALA B 1 257 ? -13.812 -0.143 -4.344 1 98.94 257 ALA B O 1
ATOM 4800 N N . TYR B 1 258 ? -13.617 -1.292 -6.293 1 98.88 258 TYR B N 1
ATOM 4801 C CA . TYR B 1 258 ? -14.5 -0.394 -7.031 1 98.88 258 TYR B CA 1
ATOM 4802 C C . TYR B 1 258 ? -15.906 -0.4 -6.438 1 98.88 258 TYR B C 1
ATOM 4804 O O . TYR B 1 258 ? -16.516 0.657 -6.246 1 98.88 258 TYR B O 1
ATOM 4812 N N . GLU B 1 259 ? -16.391 -1.543 -6.18 1 98.75 259 GLU B N 1
ATOM 4813 C CA . GLU B 1 259 ? -17.734 -1.652 -5.633 1 98.75 259 GLU B CA 1
ATOM 4814 C C . GLU B 1 259 ? -17.844 -0.958 -4.277 1 98.75 259 GLU B C 1
ATOM 4816 O O . GLU B 1 259 ? -18.828 -0.275 -4 1 98.75 259 GLU B O 1
ATOM 4821 N N . LEU B 1 260 ? -16.875 -1.144 -3.432 1 98.69 260 LEU B N 1
ATOM 4822 C CA . LEU B 1 260 ? -16.844 -0.468 -2.139 1 98.69 260 LEU B CA 1
ATOM 4823 C C . LEU B 1 260 ? -16.781 1.046 -2.316 1 98.69 260 LEU B C 1
ATOM 4825 O O . LEU B 1 260 ? -17.5 1.783 -1.631 1 98.69 260 LEU B O 1
ATOM 4829 N N . ALA B 1 261 ? -15.945 1.51 -3.215 1 98.81 261 ALA B N 1
ATOM 4830 C CA . ALA B 1 261 ? -15.781 2.941 -3.459 1 98.81 261 ALA B CA 1
ATOM 4831 C C . ALA B 1 261 ? -17.062 3.547 -4.023 1 98.81 261 ALA B C 1
ATOM 4833 O O . ALA B 1 261 ? -17.453 4.656 -3.643 1 98.81 261 ALA B O 1
ATOM 4834 N N . LEU B 1 262 ? -17.641 2.824 -4.973 1 98.56 262 LEU B N 1
ATOM 4835 C CA . LEU B 1 262 ? -18.906 3.283 -5.551 1 98.56 262 LEU B CA 1
ATOM 4836 C C . LEU B 1 262 ? -19.969 3.428 -4.48 1 98.56 262 LEU B C 1
ATOM 4838 O O . LEU B 1 262 ? -20.656 4.457 -4.402 1 98.56 262 LEU B O 1
ATOM 4842 N N . LYS B 1 263 ? -20.125 2.377 -3.672 1 98.5 263 LYS B N 1
ATOM 4843 C CA . LYS B 1 263 ? -21.109 2.426 -2.588 1 98.5 263 LYS B CA 1
ATOM 4844 C C . LYS B 1 263 ? -20.828 3.588 -1.643 1 98.5 263 LYS B C 1
ATOM 4846 O O . LYS B 1 263 ? -21.719 4.363 -1.312 1 98.5 263 LYS B O 1
ATOM 4851 N N . TYR B 1 264 ? -19.625 3.729 -1.195 1 98.25 264 TYR B N 1
ATOM 4852 C CA . TYR B 1 264 ? -19.203 4.785 -0.276 1 98.25 264 TYR B CA 1
ATOM 4853 C C . TYR B 1 264 ? -19.5 6.16 -0.864 1 98.25 264 TYR B C 1
ATOM 4855 O O . TYR B 1 264 ? -19.953 7.062 -0.158 1 98.25 264 TYR B O 1
ATOM 4863 N N . SER B 1 265 ? -19.219 6.367 -2.129 1 98.06 265 SER B N 1
ATOM 4864 C CA . SER B 1 265 ? -19.359 7.66 -2.789 1 98.06 265 SER B CA 1
ATOM 4865 C C . SER B 1 265 ? -20.812 8.109 -2.832 1 98.06 265 SER B C 1
ATOM 4867 O O . SER B 1 265 ? -21.109 9.305 -2.92 1 98.06 265 SER B O 1
ATOM 4869 N N . GLN B 1 266 ? -21.688 7.109 -2.797 1 97.75 266 GLN B N 1
ATOM 4870 C CA . GLN B 1 266 ? -23.125 7.418 -2.82 1 97.75 266 GLN B CA 1
ATOM 4871 C C . GLN B 1 266 ? -23.625 7.758 -1.424 1 97.75 266 GLN B C 1
ATOM 4873 O O . GLN B 1 266 ? -24.672 8.406 -1.278 1 97.75 266 GLN B O 1
ATOM 4878 N N . GLU B 1 267 ? -22.906 7.355 -0.392 1 96.94 267 GLU B N 1
ATOM 4879 C CA . GLU B 1 267 ? -23.328 7.539 0.993 1 96.94 267 GLU B CA 1
ATOM 4880 C C . GLU B 1 267 ? -22.656 8.75 1.619 1 96.94 267 GLU B C 1
ATOM 4882 O O . GLU B 1 267 ? -23.281 9.508 2.359 1 96.94 267 GLU B O 1
ATOM 4887 N N . ARG B 1 268 ? -21.406 8.922 1.407 1 96.12 268 ARG B N 1
ATOM 4888 C CA . ARG B 1 268 ? -20.641 10.023 1.983 1 96.12 268 ARG B CA 1
ATOM 4889 C C . ARG B 1 268 ? -21.078 11.359 1.402 1 96.12 268 ARG B C 1
ATOM 4891 O O . ARG B 1 268 ? -21.125 11.531 0.182 1 96.12 268 ARG B O 1
ATOM 4898 N N . VAL B 1 269 ? -21.406 12.289 2.297 1 95.44 269 VAL B N 1
ATOM 4899 C CA . VAL B 1 269 ? -21.828 13.625 1.873 1 95.44 269 VAL B CA 1
ATOM 4900 C C . VAL B 1 269 ? -20.719 14.633 2.195 1 95.44 269 VAL B C 1
ATOM 4902 O O . VAL B 1 269 ? -20.172 14.633 3.299 1 95.44 269 VAL B O 1
ATOM 4905 N N . ALA B 1 270 ? -20.312 15.414 1.264 1 92.38 270 ALA B N 1
ATOM 4906 C CA . ALA B 1 270 ? -19.438 16.578 1.392 1 92.38 270 ALA B CA 1
ATOM 4907 C C . ALA B 1 270 ? -19.906 17.719 0.486 1 92.38 270 ALA B C 1
ATOM 4909 O O . ALA B 1 270 ? -20.359 17.469 -0.642 1 92.38 270 ALA B O 1
ATOM 4910 N N . PHE B 1 271 ? -19.766 18.953 1.04 1 93.75 271 PHE B N 1
ATOM 4911 C CA . PHE B 1 271 ? -20.25 20.141 0.331 1 93.75 271 PHE B CA 1
ATOM 4912 C C . PHE B 1 271 ? -21.703 19.969 -0.065 1 93.75 271 PHE B C 1
ATOM 4914 O O . PHE B 1 271 ? -22.078 20.234 -1.211 1 93.75 271 PHE B O 1
ATOM 4921 N N . LYS B 1 272 ? -22.5 19.328 0.776 1 92.19 272 LYS B N 1
ATOM 4922 C CA . LYS B 1 272 ? -23.953 19.297 0.819 1 92.19 272 LYS B CA 1
ATOM 4923 C C . LYS B 1 272 ? -24.516 18.297 -0.186 1 92.19 272 LYS B C 1
ATOM 4925 O O . LYS B 1 272 ? -25.719 18.328 -0.492 1 92.19 272 LYS B O 1
ATOM 4930 N N . LYS B 1 273 ? -23.719 17.422 -0.712 1 95.12 273 LYS B N 1
ATOM 4931 C CA . LYS B 1 273 ? -24.203 16.375 -1.604 1 95.12 273 LYS B CA 1
ATOM 4932 C C . LYS B 1 273 ? -23.344 15.125 -1.521 1 95.12 273 LYS B C 1
ATOM 4934 O O . LYS B 1 273 ? -22.203 15.188 -1.059 1 95.12 273 LYS B O 1
ATOM 4939 N N . PRO B 1 274 ? -23.953 13.969 -1.975 1 96.81 274 PRO B N 1
ATOM 4940 C CA . PRO B 1 274 ? -23.094 12.789 -2.074 1 96.81 274 PRO B CA 1
ATOM 4941 C C . PRO B 1 274 ? -21.859 13.023 -2.934 1 96.81 274 PRO B C 1
ATOM 4943 O O . PRO B 1 274 ? -21.938 13.695 -3.967 1 96.81 274 PRO B O 1
ATOM 4946 N N . ILE B 1 275 ? -20.75 12.531 -2.461 1 97 275 ILE B N 1
ATOM 4947 C CA . ILE B 1 275 ? -19.516 12.875 -3.16 1 97 275 ILE B CA 1
ATOM 4948 C C . ILE B 1 275 ? -19.547 12.305 -4.574 1 97 275 ILE B C 1
ATOM 4950 O O . ILE B 1 275 ? -18.844 12.797 -5.465 1 97 275 ILE B O 1
ATOM 4954 N N . PHE B 1 276 ? -20.391 11.289 -4.926 1 96.94 276 PHE B N 1
ATOM 4955 C CA . PHE B 1 276 ? -20.594 10.75 -6.266 1 96.94 276 PHE B CA 1
ATOM 4956 C C . PHE B 1 276 ? -21 11.844 -7.238 1 96.94 276 PHE B C 1
ATOM 4958 O O . PHE B 1 276 ? -20.703 11.766 -8.43 1 96.94 276 PHE B O 1
ATOM 4965 N N . GLN B 1 277 ? -21.656 12.82 -6.727 1 96.75 277 GLN B N 1
ATOM 4966 C CA . GLN B 1 277 ? -22.219 13.867 -7.578 1 96.75 277 GLN B CA 1
ATOM 4967 C C . GLN B 1 277 ? -21.172 14.922 -7.918 1 96.75 277 GLN B C 1
ATOM 4969 O O . GLN B 1 277 ? -21.406 15.781 -8.766 1 96.75 277 GLN B O 1
ATOM 4974 N N . HIS B 1 278 ? -20.031 14.945 -7.281 1 96 278 HIS B N 1
ATOM 4975 C CA . HIS B 1 278 ? -18.922 15.789 -7.707 1 96 278 HIS B CA 1
ATOM 4976 C C . HIS B 1 278 ? -18.203 15.195 -8.922 1 96 278 HIS B C 1
ATOM 4978 O O . HIS B 1 278 ? -17.828 14.023 -8.906 1 96 278 HIS B O 1
ATOM 4984 N N . GLN B 1 279 ? -17.922 15.961 -9.938 1 94.38 279 GLN B N 1
ATOM 4985 C CA . GLN B 1 279 ? -17.375 15.492 -11.203 1 94.38 279 GLN B CA 1
ATOM 4986 C C . GLN B 1 279 ? -16.031 14.789 -10.992 1 94.38 279 GLN B C 1
ATOM 4988 O O . GLN B 1 279 ? -15.734 13.797 -11.656 1 94.38 279 GLN B O 1
ATOM 4993 N N . ALA B 1 280 ? -15.227 15.336 -10.109 1 94.69 280 ALA B N 1
ATOM 4994 C CA . ALA B 1 280 ? -13.906 14.758 -9.859 1 94.69 280 ALA B CA 1
ATOM 4995 C C . ALA B 1 280 ? -14.023 13.297 -9.422 1 94.69 280 ALA B C 1
ATOM 4997 O O . ALA B 1 280 ? -13.234 12.453 -9.852 1 94.69 280 ALA B O 1
ATOM 4998 N N . ILE B 1 281 ? -14.984 13.016 -8.562 1 96.94 281 ILE B N 1
ATOM 4999 C CA . ILE B 1 281 ? -15.18 11.664 -8.047 1 96.94 281 ILE B CA 1
ATOM 5000 C C . ILE B 1 281 ? -15.883 10.805 -9.102 1 96.94 281 ILE B C 1
ATOM 5002 O O . ILE B 1 281 ? -15.508 9.656 -9.328 1 96.94 281 ILE B O 1
ATOM 5006 N N . ALA B 1 282 ? -16.859 11.367 -9.789 1 96 282 ALA B N 1
ATOM 5007 C CA . ALA B 1 282 ? -17.609 10.656 -10.828 1 96 282 ALA B CA 1
ATOM 5008 C C . ALA B 1 282 ? -16.672 10.188 -11.945 1 96 282 ALA B C 1
ATOM 5010 O O . ALA B 1 282 ? -16.812 9.07 -12.445 1 96 282 ALA B O 1
ATOM 5011 N N . PHE B 1 283 ? -15.711 11.008 -12.336 1 95.44 283 PHE B N 1
ATOM 5012 C CA . PHE B 1 283 ? -14.789 10.664 -13.414 1 95.44 283 PHE B CA 1
ATOM 5013 C C . PHE B 1 283 ? -13.836 9.555 -12.977 1 95.44 283 PHE B C 1
ATOM 5015 O O . PHE B 1 283 ? -13.523 8.656 -13.766 1 95.44 283 PHE B O 1
ATOM 5022 N N . LYS B 1 284 ? -13.352 9.656 -11.695 1 97.38 284 LYS B N 1
ATOM 5023 C CA . LYS B 1 284 ? -12.547 8.562 -11.172 1 97.38 284 LYS B CA 1
ATOM 5024 C C . LYS B 1 284 ? -13.281 7.23 -11.289 1 97.38 284 LYS B C 1
ATOM 5026 O O . LYS B 1 284 ? -12.711 6.23 -11.727 1 97.38 284 LYS B O 1
ATOM 5031 N N . LEU B 1 285 ? -14.547 7.223 -10.914 1 98.19 285 LEU B N 1
ATOM 5032 C CA . LEU B 1 285 ? -15.352 6.004 -10.914 1 98.19 285 LEU B CA 1
ATOM 5033 C C . LEU B 1 285 ? -15.602 5.512 -12.336 1 98.19 285 LEU B C 1
ATOM 5035 O O . LEU B 1 285 ? -15.586 4.309 -12.586 1 98.19 285 LEU B O 1
ATOM 5039 N N . ALA B 1 286 ? -15.805 6.41 -13.273 1 98.25 286 ALA B N 1
ATOM 5040 C CA . ALA B 1 286 ? -15.992 6.047 -14.672 1 98.25 286 ALA B CA 1
ATOM 5041 C C . ALA B 1 286 ? -14.734 5.387 -15.242 1 98.25 286 ALA B C 1
ATOM 5043 O O . ALA B 1 286 ? -14.828 4.375 -15.945 1 98.25 286 ALA B O 1
ATOM 5044 N N . ASP B 1 287 ? -13.594 5.973 -14.906 1 97.75 287 ASP B N 1
ATOM 5045 C CA . ASP B 1 287 ? -12.32 5.414 -15.359 1 97.75 287 ASP B CA 1
ATOM 5046 C C . ASP B 1 287 ? -12.086 4.027 -14.758 1 97.75 287 ASP B C 1
ATOM 5048 O O . ASP B 1 287 ? -11.664 3.107 -15.461 1 97.75 287 ASP B O 1
ATOM 5052 N N . MET B 1 288 ? -12.352 3.902 -13.492 1 98.44 288 MET B N 1
ATOM 5053 C CA . MET B 1 288 ? -12.203 2.623 -12.805 1 98.44 288 MET B CA 1
ATOM 5054 C C . MET B 1 288 ? -13.086 1.556 -13.445 1 98.44 288 MET B C 1
ATOM 5056 O O . MET B 1 288 ? -12.609 0.463 -13.766 1 98.44 288 MET B O 1
ATOM 5060 N N . ALA B 1 289 ? -14.328 1.875 -13.68 1 98.5 289 ALA B N 1
ATOM 5061 C CA . ALA B 1 289 ? -15.273 0.94 -14.281 1 98.5 289 ALA B CA 1
ATOM 5062 C C . ALA B 1 289 ? -14.812 0.505 -15.664 1 98.5 289 ALA B C 1
ATOM 5064 O O . ALA B 1 289 ? -14.914 -0.671 -16.016 1 98.5 289 ALA B O 1
ATOM 5065 N N . THR B 1 290 ? -14.312 1.479 -16.438 1 98.62 290 THR B N 1
ATOM 5066 C CA . THR B 1 290 ? -13.852 1.206 -17.797 1 98.62 290 THR B CA 1
ATOM 5067 C C . THR B 1 290 ? -12.648 0.271 -17.781 1 98.62 290 THR B C 1
ATOM 5069 O O . THR B 1 290 ? -12.602 -0.706 -18.531 1 98.62 290 THR B O 1
ATOM 5072 N N . GLN B 1 291 ? -11.695 0.519 -16.875 1 98.5 291 GLN B N 1
ATOM 5073 C CA . GLN B 1 291 ? -10.5 -0.308 -16.766 1 98.5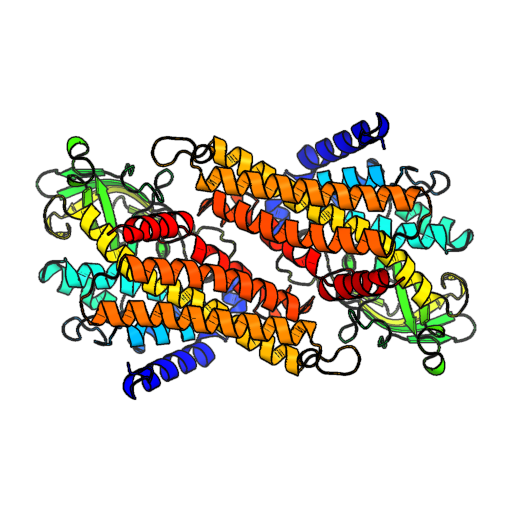 291 GLN B CA 1
ATOM 5074 C C . GLN B 1 291 ? -10.852 -1.721 -16.297 1 98.5 291 GLN B C 1
ATOM 5076 O O . GLN B 1 291 ? -10.297 -2.699 -16.812 1 98.5 291 GLN B O 1
ATOM 5081 N N . ILE B 1 292 ? -11.766 -1.827 -15.383 1 98.75 292 ILE B N 1
ATOM 5082 C CA . ILE B 1 292 ? -12.172 -3.121 -14.852 1 98.75 292 ILE B CA 1
ATOM 5083 C C . ILE B 1 292 ? -12.859 -3.936 -15.945 1 98.75 292 ILE B C 1
ATOM 5085 O O . ILE B 1 292 ? -12.609 -5.133 -16.094 1 98.75 292 ILE B O 1
ATOM 5089 N N . THR B 1 293 ? -13.695 -3.244 -16.719 1 97.94 293 THR B N 1
ATOM 5090 C CA . THR B 1 293 ? -14.367 -3.924 -17.828 1 97.94 293 THR B CA 1
ATOM 5091 C C . THR B 1 293 ? -13.359 -4.434 -18.844 1 97.94 293 THR B C 1
ATOM 5093 O O . THR B 1 293 ? -13.453 -5.578 -19.297 1 97.94 293 THR B O 1
ATOM 5096 N N . ALA B 1 294 ? -12.375 -3.662 -19.172 1 98.06 294 ALA B N 1
ATOM 5097 C CA . ALA B 1 294 ? -11.328 -4.07 -20.109 1 98.06 294 ALA B CA 1
ATOM 5098 C C . ALA B 1 294 ? -10.539 -5.258 -19.562 1 98.06 294 ALA B C 1
ATOM 5100 O O . ALA B 1 294 ? -10.258 -6.211 -20.297 1 98.06 294 ALA B O 1
ATOM 5101 N N . ALA B 1 295 ? -10.211 -5.203 -18.297 1 98.69 295 ALA B N 1
ATOM 5102 C CA . ALA B 1 295 ? -9.492 -6.301 -17.656 1 98.69 295 ALA B CA 1
ATOM 5103 C C . ALA B 1 295 ? -10.305 -7.59 -17.688 1 98.69 295 ALA B C 1
ATOM 5105 O O . ALA B 1 295 ? -9.766 -8.664 -17.984 1 98.69 295 ALA B O 1
ATOM 5106 N N . ARG B 1 296 ? -11.594 -7.461 -17.406 1 98.25 296 ARG B N 1
ATOM 5107 C CA . ARG B 1 296 ? -12.477 -8.625 -17.422 1 98.25 296 ARG B CA 1
ATOM 5108 C C . ARG B 1 296 ? -12.523 -9.25 -18.812 1 98.25 296 ARG B C 1
ATOM 5110 O O . ARG B 1 296 ? -12.469 -10.477 -18.953 1 98.25 296 ARG B O 1
ATOM 5117 N N . MET B 1 297 ? -12.594 -8.453 -19.812 1 97.06 297 MET B N 1
ATOM 5118 C CA . MET B 1 297 ? -12.656 -8.953 -21.188 1 97.06 297 MET B CA 1
ATOM 5119 C C . MET B 1 297 ? -11.375 -9.688 -21.562 1 97.06 297 MET B C 1
ATOM 5121 O O . MET B 1 297 ? -11.414 -10.711 -22.25 1 97.06 297 MET B O 1
ATOM 5125 N N . LEU B 1 298 ? -10.234 -9.188 -21.125 1 97.88 298 LEU B N 1
ATOM 5126 C CA . LEU B 1 298 ? -8.961 -9.844 -21.422 1 97.88 298 LEU B CA 1
ATOM 5127 C C . LEU B 1 298 ? -8.867 -11.18 -20.688 1 97.88 298 LEU B C 1
ATOM 5129 O O . LEU B 1 298 ? -8.375 -12.156 -21.25 1 97.88 298 LEU B O 1
ATOM 5133 N N . CYS B 1 299 ? -9.328 -11.227 -19.406 1 98.31 299 CYS B N 1
ATOM 5134 C CA . CYS B 1 299 ? -9.32 -12.469 -18.641 1 98.31 299 CYS B CA 1
ATOM 5135 C C . CYS B 1 299 ? -10.211 -13.516 -19.312 1 98.31 299 CYS B C 1
ATOM 5137 O O . CYS B 1 299 ? -9.797 -14.664 -19.5 1 98.31 299 CYS B O 1
ATOM 5139 N N . LEU B 1 300 ? -11.391 -13.117 -19.719 1 97.69 300 LEU B N 1
ATOM 5140 C CA . LEU B 1 300 ? -12.344 -14.039 -20.328 1 97.69 300 LEU B CA 1
ATOM 5141 C C . LEU B 1 300 ? -11.859 -14.484 -21.703 1 97.69 300 LEU B C 1
ATOM 5143 O O . LEU B 1 300 ? -12.078 -15.625 -22.109 1 97.69 300 LEU B O 1
ATOM 5147 N N . LYS B 1 301 ? -11.242 -13.586 -22.438 1 96.69 301 LYS B N 1
ATOM 5148 C CA . LYS B 1 301 ? -10.664 -13.977 -23.719 1 96.69 301 LYS B CA 1
ATOM 5149 C C . LYS B 1 301 ? -9.641 -15.086 -23.547 1 96.69 301 LYS B C 1
ATOM 5151 O O . LYS B 1 301 ? -9.664 -16.078 -24.281 1 96.69 301 LYS B O 1
ATOM 5156 N N . ALA B 1 302 ? -8.711 -14.898 -22.625 1 97.62 302 ALA B N 1
ATOM 5157 C CA . ALA B 1 302 ? -7.684 -15.906 -22.375 1 97.62 302 ALA B CA 1
ATOM 5158 C C . ALA B 1 302 ? -8.305 -17.234 -21.938 1 97.62 302 ALA B C 1
ATOM 5160 O O . ALA B 1 302 ? -7.871 -18.297 -22.375 1 97.62 302 ALA B O 1
ATOM 5161 N N . ALA B 1 303 ? -9.328 -17.125 -21.109 1 97.5 303 ALA B N 1
ATOM 5162 C CA . ALA B 1 303 ? -10.016 -18.328 -20.625 1 97.5 303 ALA B CA 1
ATOM 5163 C C . ALA B 1 303 ? -10.68 -19.078 -21.781 1 97.5 303 ALA B C 1
ATOM 5165 O O . ALA B 1 303 ? -10.578 -20.297 -21.875 1 97.5 303 ALA B O 1
ATOM 5166 N N . CYS B 1 304 ? -11.383 -18.344 -22.641 1 97 304 CYS B N 1
ATOM 5167 C CA . CYS B 1 304 ? -12.062 -18.938 -23.781 1 97 304 CYS B CA 1
ATOM 5168 C C . CYS B 1 304 ? -11.062 -19.594 -24.734 1 97 304 CYS B C 1
ATOM 5170 O O . CYS B 1 304 ? -11.32 -20.672 -25.25 1 97 304 CYS B O 1
ATOM 5172 N N . GLU B 1 305 ? -9.969 -18.938 -24.953 1 97.19 305 GLU B N 1
ATOM 5173 C CA . GLU B 1 305 ? -8.938 -19.5 -25.812 1 97.19 305 GLU B CA 1
ATOM 5174 C C . GLU B 1 305 ? -8.352 -20.766 -25.203 1 97.19 305 GLU B C 1
ATOM 5176 O O . GLU B 1 305 ? -8.094 -21.734 -25.922 1 97.19 305 GLU B O 1
ATOM 5181 N N . LYS B 1 306 ? -8.125 -20.781 -23.938 1 96.56 306 LYS B N 1
ATOM 5182 C CA . LYS B 1 306 ? -7.641 -21.969 -23.25 1 96.56 306 LYS B CA 1
ATOM 5183 C C . LYS B 1 306 ? -8.609 -23.141 -23.438 1 96.56 306 LYS B C 1
ATOM 5185 O O . LYS B 1 306 ? -8.188 -24.25 -23.75 1 96.56 306 LYS B O 1
ATOM 5190 N N . ASP B 1 307 ? -9.875 -22.891 -23.234 1 96.06 307 ASP B N 1
ATOM 5191 C CA . ASP B 1 307 ? -10.898 -23.922 -23.359 1 96.06 307 ASP B CA 1
ATOM 5192 C C . ASP B 1 307 ? -10.969 -24.469 -24.797 1 96.06 307 ASP B C 1
ATOM 5194 O O . ASP B 1 307 ? -11.305 -25.625 -25.016 1 96.06 307 ASP B O 1
ATOM 5198 N N . ALA B 1 308 ? -10.617 -23.625 -25.703 1 96.38 308 ALA B N 1
ATOM 5199 C CA . ALA B 1 308 ? -10.633 -24.016 -27.109 1 96.38 308 ALA B CA 1
ATOM 5200 C C . ALA B 1 308 ? -9.336 -24.719 -27.5 1 96.38 308 ALA B C 1
ATOM 5202 O O . ALA B 1 308 ? -9.156 -25.125 -28.656 1 96.38 308 ALA B O 1
ATOM 5203 N N . GLY B 1 309 ? -8.383 -24.875 -26.594 1 95.12 309 GLY B N 1
ATOM 5204 C CA . GLY B 1 309 ? -7.133 -25.562 -26.844 1 95.12 309 GLY B CA 1
ATOM 5205 C C . GLY B 1 309 ? -6.117 -24.703 -27.578 1 95.12 309 GLY B C 1
ATOM 5206 O O . GLY B 1 309 ? -5.156 -25.219 -28.156 1 95.12 309 GLY B O 1
ATOM 5207 N N . GLN B 1 310 ? -6.32 -23.406 -27.562 1 94.88 310 GLN B N 1
ATOM 5208 C CA . GLN B 1 310 ? -5.41 -22.484 -28.25 1 94.88 310 GLN B CA 1
ATOM 5209 C C . GLN B 1 310 ? -4.234 -22.109 -27.344 1 94.88 310 GLN B C 1
ATOM 5211 O O . GLN B 1 310 ? -4.277 -22.328 -26.141 1 94.88 310 GLN B O 1
ATOM 5216 N N . ASP B 1 311 ? -3.178 -21.625 -27.969 1 93.94 311 ASP B N 1
ATOM 5217 C CA . ASP B 1 311 ? -2.053 -21.094 -27.219 1 93.94 311 ASP B CA 1
ATOM 5218 C C . ASP B 1 311 ? -2.449 -19.812 -26.469 1 93.94 311 ASP B C 1
ATOM 5220 O O . ASP B 1 311 ? -2.912 -18.859 -27.094 1 93.94 311 ASP B O 1
ATOM 5224 N N . ILE B 1 312 ? -2.262 -19.781 -25.203 1 95.56 312 ILE B N 1
ATOM 5225 C CA . ILE B 1 312 ? -2.744 -18.672 -24.406 1 95.56 312 ILE B CA 1
ATOM 5226 C C . ILE B 1 312 ? -1.558 -17.859 -23.859 1 95.56 312 ILE B C 1
ATOM 5228 O O . ILE B 1 312 ? -1.722 -17.016 -22.984 1 95.56 312 ILE B O 1
ATOM 5232 N N . SER B 1 313 ? -0.376 -18.141 -24.375 1 94.44 313 SER B N 1
ATOM 5233 C CA . SER B 1 313 ? 0.805 -17.438 -23.875 1 94.44 313 SER B CA 1
ATOM 5234 C C . SER B 1 313 ? 0.658 -15.93 -24.016 1 94.44 313 SER B C 1
ATOM 5236 O O . SER B 1 313 ? 0.939 -15.18 -23.078 1 94.44 313 SER B O 1
ATOM 5238 N N . HIS B 1 314 ? 0.175 -15.508 -25.156 1 94.56 314 HIS B N 1
ATOM 5239 C CA . HIS B 1 314 ? 0.062 -14.078 -25.438 1 94.56 314 HIS B CA 1
ATOM 5240 C C . HIS B 1 314 ? -1.135 -13.469 -24.719 1 94.56 314 HIS B C 1
ATOM 5242 O O . HIS B 1 314 ? -0.995 -12.461 -24.016 1 94.56 314 HIS B O 1
ATOM 5248 N N . SER B 1 315 ? -2.309 -14.062 -24.875 1 95.62 315 SER B N 1
ATOM 5249 C CA . SER B 1 315 ? -3.521 -13.523 -24.266 1 95.62 315 SER B CA 1
ATOM 5250 C C . SER B 1 315 ? -3.453 -13.578 -22.734 1 95.62 315 SER B C 1
ATOM 5252 O O . SER B 1 315 ? -3.918 -12.664 -22.062 1 95.62 315 SER B O 1
ATOM 5254 N N . GLY B 1 316 ? -2.885 -14.656 -22.188 1 97.38 316 GLY B N 1
ATOM 5255 C CA . GLY B 1 316 ? -2.695 -14.75 -20.75 1 97.38 316 GLY B CA 1
ATOM 5256 C C . GLY B 1 316 ? -1.787 -13.664 -20.203 1 97.38 316 GLY B C 1
ATOM 5257 O O . GLY B 1 316 ? -2.084 -13.07 -19.156 1 97.38 316 GLY B O 1
ATOM 5258 N N . ALA B 1 317 ? -0.697 -13.398 -20.906 1 97.75 317 ALA B N 1
ATOM 5259 C CA . ALA B 1 317 ? 0.24 -12.352 -20.5 1 97.75 317 ALA B CA 1
ATOM 5260 C C . ALA B 1 317 ? -0.422 -10.977 -20.531 1 97.75 317 ALA B C 1
ATOM 5262 O O . ALA B 1 317 ? -0.212 -10.164 -19.625 1 97.75 317 ALA B O 1
ATOM 5263 N N . MET B 1 318 ? -1.228 -10.672 -21.578 1 97.75 318 MET B N 1
ATOM 5264 C CA . MET B 1 318 ? -1.938 -9.406 -21.688 1 97.75 318 MET B CA 1
ATOM 5265 C C . MET B 1 318 ? -2.941 -9.242 -20.547 1 97.75 318 MET B C 1
ATOM 5267 O O . MET B 1 318 ? -3.062 -8.164 -19.969 1 97.75 318 MET B O 1
ATOM 5271 N N . ALA B 1 319 ? -3.652 -10.383 -20.266 1 98.44 319 ALA B N 1
ATOM 5272 C CA . ALA B 1 319 ? -4.641 -10.352 -19.188 1 98.44 319 ALA B CA 1
ATOM 5273 C C . ALA B 1 319 ? -3.982 -10.055 -17.844 1 98.44 319 ALA B C 1
ATOM 5275 O O . ALA B 1 319 ? -4.434 -9.18 -17.094 1 98.44 319 ALA B O 1
ATOM 5276 N N . LYS B 1 320 ? -2.953 -10.797 -17.562 1 98.62 320 LYS B N 1
ATOM 5277 C CA . LYS B 1 320 ? -2.264 -10.617 -16.281 1 98.62 320 LYS B CA 1
ATOM 5278 C C . LYS B 1 320 ? -1.689 -9.211 -16.156 1 98.62 320 LYS B C 1
ATOM 5280 O O . LYS B 1 320 ? -1.854 -8.555 -15.125 1 98.62 320 LYS B O 1
ATOM 5285 N N . LEU B 1 321 ? -0.979 -8.711 -17.219 1 98.56 321 LEU B N 1
ATOM 5286 C CA . LEU B 1 321 ? -0.383 -7.383 -17.203 1 98.56 321 LEU B CA 1
ATOM 5287 C C . LEU B 1 321 ? -1.443 -6.312 -16.969 1 98.56 321 LEU B C 1
ATOM 5289 O O . LEU B 1 321 ? -1.316 -5.508 -16.031 1 98.56 321 LEU B O 1
ATOM 5293 N N . PHE B 1 322 ? -2.521 -6.289 -17.703 1 98.62 322 PHE B N 1
ATOM 5294 C CA . PHE B 1 322 ? -3.521 -5.23 -17.672 1 98.62 322 PHE B CA 1
ATOM 5295 C C . PHE B 1 322 ? -4.344 -5.309 -16.391 1 98.62 322 PHE B C 1
ATOM 5297 O O . PHE B 1 322 ? -4.621 -4.285 -15.758 1 98.62 322 PHE B O 1
ATOM 5304 N N . ALA B 1 323 ? -4.742 -6.539 -16.016 1 98.88 323 ALA B N 1
ATOM 5305 C CA . ALA B 1 323 ? -5.562 -6.703 -14.828 1 98.88 323 ALA B CA 1
ATOM 5306 C C . ALA B 1 323 ? -4.797 -6.297 -13.57 1 98.88 323 ALA B C 1
ATOM 5308 O O . ALA B 1 323 ? -5.359 -5.672 -12.672 1 98.88 323 ALA B O 1
ATOM 5309 N N . SER B 1 324 ? -3.531 -6.719 -13.508 1 98.88 324 SER B N 1
ATOM 5310 C CA . SER B 1 324 ? -2.738 -6.383 -12.328 1 98.88 324 SER B CA 1
ATOM 5311 C C . SER B 1 324 ? -2.504 -4.879 -12.234 1 98.88 324 SER B C 1
ATOM 5313 O O . SER B 1 324 ? -2.582 -4.305 -11.141 1 98.88 324 SER B O 1
ATOM 5315 N N . GLU B 1 325 ? -2.178 -4.16 -13.32 1 98.62 325 GLU B N 1
ATOM 5316 C CA . GLU B 1 325 ? -2.043 -2.709 -13.32 1 98.62 325 GLU B CA 1
ATOM 5317 C C . GLU B 1 325 ? -3.363 -2.031 -12.969 1 98.62 325 GLU B C 1
ATOM 5319 O O . GLU B 1 325 ? -3.379 -1.035 -12.242 1 98.62 325 GLU B O 1
ATOM 5324 N N . THR B 1 326 ? -4.453 -2.596 -13.523 1 98.75 326 THR B N 1
ATOM 5325 C CA . THR B 1 326 ? -5.781 -2.094 -13.195 1 98.75 326 THR B CA 1
ATOM 5326 C C . THR B 1 326 ? -6.055 -2.221 -11.695 1 98.75 326 THR B C 1
ATOM 5328 O O . THR B 1 326 ? -6.555 -1.284 -11.07 1 98.75 326 THR B O 1
ATOM 5331 N N . ALA B 1 327 ? -5.723 -3.385 -11.148 1 98.94 327 ALA B N 1
ATOM 5332 C CA . ALA B 1 327 ? -5.941 -3.594 -9.719 1 98.94 327 ALA B CA 1
ATOM 5333 C C . ALA B 1 327 ? -5.199 -2.547 -8.891 1 98.94 327 ALA B C 1
ATOM 5335 O O . ALA B 1 327 ? -5.762 -1.979 -7.953 1 98.94 327 ALA B O 1
ATOM 5336 N N . MET B 1 328 ? -3.934 -2.264 -9.195 1 98.75 328 MET B N 1
ATOM 5337 C CA . MET B 1 328 ? -3.141 -1.281 -8.453 1 98.75 328 MET B CA 1
ATOM 5338 C C . MET B 1 328 ? -3.748 0.112 -8.586 1 98.75 328 MET B C 1
ATOM 5340 O O . MET B 1 328 ? -3.971 0.789 -7.578 1 98.75 328 MET B O 1
ATOM 5344 N N . ASN B 1 329 ? -4.078 0.509 -9.805 1 98.44 329 ASN B N 1
ATOM 5345 C CA . ASN B 1 329 ? -4.648 1.83 -10.047 1 98.44 329 ASN B CA 1
ATOM 5346 C C . ASN B 1 329 ? -5.988 2.004 -9.336 1 98.44 329 ASN B C 1
ATOM 5348 O O . ASN B 1 329 ? -6.215 3.018 -8.672 1 98.44 329 ASN B O 1
ATOM 5352 N N . VAL B 1 330 ? -6.836 1.017 -9.5 1 98.81 330 VAL B N 1
ATOM 5353 C CA . VAL B 1 330 ? -8.195 1.101 -8.984 1 98.81 330 VAL B CA 1
ATOM 5354 C C . VAL B 1 330 ? -8.172 1.128 -7.457 1 98.81 330 VAL B C 1
ATOM 5356 O O . VAL B 1 330 ? -8.93 1.874 -6.832 1 98.81 330 VAL B O 1
ATOM 5359 N N . THR B 1 331 ? -7.336 0.327 -6.867 1 98.88 331 THR B N 1
ATOM 5360 C CA . THR B 1 331 ? -7.32 0.276 -5.41 1 98.88 331 THR B CA 1
ATOM 5361 C C . THR B 1 331 ? -6.746 1.563 -4.828 1 98.88 331 THR B C 1
ATOM 5363 O O . THR B 1 331 ? -7.184 2.025 -3.771 1 98.88 331 THR B O 1
ATOM 5366 N N . ILE B 1 332 ? -5.754 2.191 -5.461 1 98.69 332 ILE B N 1
ATOM 5367 C CA . ILE B 1 332 ? -5.25 3.494 -5.039 1 98.69 332 ILE B CA 1
ATOM 5368 C C . ILE B 1 332 ? -6.391 4.512 -5.031 1 98.69 332 ILE B C 1
ATOM 5370 O O . ILE B 1 332 ? -6.566 5.25 -4.059 1 98.69 332 ILE B O 1
ATOM 5374 N N . GLU B 1 333 ? -7.176 4.52 -6.07 1 98.69 333 GLU B N 1
ATOM 5375 C CA . GLU B 1 333 ? -8.273 5.473 -6.188 1 98.69 333 GLU B CA 1
ATOM 5376 C C . GLU B 1 333 ? -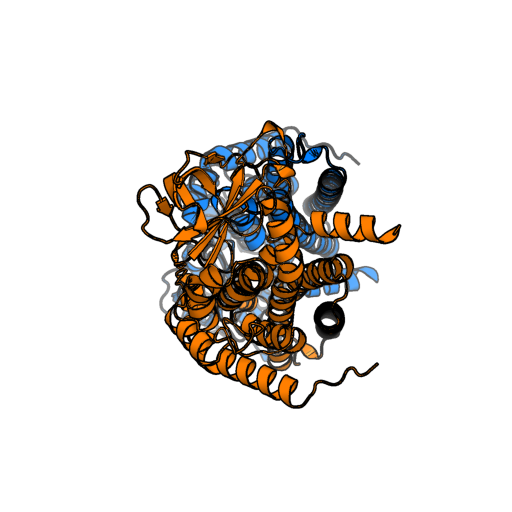9.391 5.145 -5.203 1 98.69 333 GLU B C 1
ATOM 5378 O O . GLU B 1 333 ? -10.062 6.047 -4.695 1 98.69 333 GLU B O 1
ATOM 5383 N N . ALA B 1 334 ? -9.609 3.811 -4.984 1 98.88 334 ALA B N 1
ATOM 5384 C CA . ALA B 1 334 ? -10.617 3.436 -3.998 1 98.88 334 ALA B CA 1
ATOM 5385 C C . ALA B 1 334 ? -10.273 3.99 -2.619 1 98.88 334 ALA B C 1
ATOM 5387 O O . ALA B 1 334 ? -11.141 4.516 -1.917 1 98.88 334 ALA B O 1
ATOM 5388 N N . VAL B 1 335 ? -9 3.887 -2.219 1 98.81 335 VAL B N 1
ATOM 5389 C CA . VAL B 1 335 ? -8.555 4.48 -0.963 1 98.81 335 VAL B CA 1
ATOM 5390 C C . VAL B 1 335 ? -8.766 5.992 -0.998 1 98.81 335 VAL B C 1
ATOM 5392 O O . VAL B 1 335 ? -9.25 6.578 -0.026 1 98.81 335 VAL B O 1
ATOM 5395 N N . GLN B 1 336 ? -8.461 6.602 -2.125 1 98.62 336 GLN B N 1
ATOM 5396 C CA . GLN B 1 336 ? -8.578 8.047 -2.289 1 98.62 336 GLN B CA 1
ATOM 5397 C C . GLN B 1 336 ? -10.016 8.508 -2.113 1 98.62 336 GLN B C 1
ATOM 5399 O O . GLN B 1 336 ? -10.281 9.492 -1.419 1 98.62 336 GLN B O 1
ATOM 5404 N N . ILE B 1 337 ? -10.922 7.809 -2.697 1 98.38 337 ILE B N 1
ATOM 5405 C CA . ILE B 1 337 ? -12.336 8.164 -2.66 1 98.38 337 ILE B CA 1
ATOM 5406 C C . ILE B 1 337 ? -12.852 8.078 -1.227 1 98.38 337 ILE B C 1
ATOM 5408 O O . ILE B 1 337 ? -13.68 8.891 -0.806 1 98.38 337 ILE B O 1
ATOM 5412 N N . HIS B 1 338 ? -12.312 7.148 -0.444 1 98.25 338 HIS B N 1
ATOM 5413 C CA . HIS B 1 338 ? -12.734 6.973 0.941 1 98.25 338 HIS B CA 1
ATOM 5414 C C . HIS B 1 338 ? -12.078 8 1.854 1 98.25 338 HIS B C 1
ATOM 5416 O O . HIS B 1 338 ? -12.492 8.172 3.004 1 98.25 338 HIS B O 1
ATOM 5422 N N . GLY B 1 339 ? -11.055 8.75 1.382 1 96.88 339 GLY B N 1
ATOM 5423 C CA . GLY B 1 339 ? -10.359 9.703 2.227 1 96.88 339 GLY B CA 1
ATOM 5424 C C . GLY B 1 339 ? -9.68 9.062 3.422 1 96.88 339 GLY B C 1
ATOM 5425 O O . GLY B 1 339 ? -9.031 8.023 3.287 1 96.88 339 GLY B O 1
ATOM 5426 N N . GLY B 1 340 ? -9.68 9.703 4.586 1 96.44 340 GLY B N 1
ATOM 5427 C CA . GLY B 1 340 ? -9.094 9.148 5.797 1 96.44 340 GLY B CA 1
ATOM 5428 C C . GLY B 1 340 ? -9.625 7.773 6.145 1 96.44 340 GLY B C 1
ATOM 5429 O O . GLY B 1 340 ? -8.875 6.91 6.598 1 96.44 340 GLY B O 1
ATOM 5430 N N . ASN B 1 341 ? -10.938 7.555 5.906 1 97.06 341 ASN B N 1
ATOM 5431 C CA . ASN B 1 341 ? -11.555 6.258 6.18 1 97.06 341 ASN B CA 1
ATOM 5432 C C . ASN B 1 341 ? -10.938 5.156 5.324 1 97.06 341 ASN B C 1
ATOM 5434 O O . ASN B 1 341 ? -10.891 3.996 5.738 1 97.06 341 ASN B O 1
ATOM 5438 N N . GLY B 1 342 ? -10.469 5.516 4.141 1 98.25 342 GLY B N 1
ATOM 5439 C CA . GLY B 1 342 ? -9.859 4.543 3.246 1 98.25 342 GLY B CA 1
ATOM 5440 C C . GLY B 1 342 ? -8.477 4.109 3.688 1 98.25 342 GLY B C 1
ATOM 5441 O O . GLY B 1 342 ? -7.938 3.121 3.184 1 98.25 342 GLY B O 1
ATOM 5442 N N . TYR B 1 343 ? -7.91 4.871 4.59 1 98.31 343 TYR B N 1
ATOM 5443 C CA . TYR B 1 343 ? -6.531 4.656 5.008 1 98.31 343 TYR B CA 1
ATOM 5444 C C . TYR B 1 343 ? -6.473 3.822 6.281 1 98.31 343 TYR B C 1
ATOM 5446 O O . TYR B 1 343 ? -5.387 3.51 6.777 1 98.31 343 TYR B O 1
ATOM 5454 N N . VAL B 1 344 ? -7.641 3.455 6.859 1 97.12 344 VAL B N 1
ATOM 5455 C CA . VAL B 1 344 ? -7.699 2.613 8.055 1 97.12 344 VAL B CA 1
ATOM 5456 C C . VAL B 1 344 ? -8.367 1.283 7.711 1 97.12 344 VAL B C 1
ATOM 5458 O O . VAL B 1 344 ? -9.016 1.153 6.668 1 97.12 344 VAL B O 1
ATOM 5461 N N . SER B 1 345 ? -8.25 0.277 8.555 1 95.19 345 SER B N 1
ATOM 5462 C CA . SER B 1 345 ? -8.516 -1.119 8.219 1 95.19 345 SER B CA 1
ATOM 5463 C C . SER B 1 345 ? -10.016 -1.384 8.109 1 95.19 345 SER B C 1
ATOM 5465 O O . SER B 1 345 ? -10.445 -2.266 7.363 1 95.19 345 SER B O 1
ATOM 5467 N N . GLU B 1 346 ? -10.781 -0.527 8.656 1 93.62 346 GLU B N 1
ATOM 5468 C CA . GLU B 1 346 ? -12.203 -0.826 8.859 1 93.62 346 GLU B CA 1
ATOM 5469 C C . GLU B 1 346 ? -12.945 -0.847 7.527 1 93.62 346 GLU B C 1
ATOM 5471 O O . GLU B 1 346 ? -13.945 -1.562 7.379 1 93.62 346 GLU B O 1
ATOM 5476 N N . TYR B 1 347 ? -12.438 -0.149 6.566 1 95.38 347 TYR B N 1
ATOM 5477 C CA . TYR B 1 347 ? -13.195 0.008 5.332 1 95.38 347 TYR B CA 1
ATOM 5478 C C . TYR B 1 347 ? -12.672 -0.919 4.242 1 95.38 347 TYR B C 1
ATOM 5480 O O . TYR B 1 347 ? -13.133 -0.865 3.1 1 95.38 347 TYR B O 1
ATOM 5488 N N . HIS B 1 348 ? -11.766 -1.714 4.461 1 97.06 348 HIS B N 1
ATOM 5489 C CA . HIS B 1 348 ? -11.312 -2.852 3.67 1 97.06 348 HIS B CA 1
ATOM 5490 C C . HIS B 1 348 ? -10.398 -2.402 2.535 1 97.06 348 HIS B C 1
ATOM 5492 O O . HIS B 1 348 ? -9.531 -3.158 2.098 1 97.06 348 HIS B O 1
ATOM 5498 N N . VAL B 1 349 ? -10.539 -1.156 2.033 1 98.62 349 VAL B N 1
ATOM 5499 C CA . VAL B 1 349 ? -9.93 -0.799 0.758 1 98.62 349 VAL B CA 1
ATOM 5500 C C . VAL B 1 349 ? -8.414 -0.666 0.931 1 98.62 349 VAL B C 1
ATOM 5502 O O . VAL B 1 349 ? -7.652 -0.925 -0.002 1 98.62 349 VAL B O 1
ATOM 5505 N N . GLU B 1 350 ? -7.945 -0.248 2.129 1 98.62 350 GLU B N 1
ATOM 5506 C CA . GLU B 1 350 ? -6.5 -0.171 2.332 1 98.62 350 GLU B CA 1
ATOM 5507 C C . GLU B 1 350 ? -5.852 -1.546 2.205 1 98.62 350 GLU B C 1
ATOM 5509 O O . GLU B 1 350 ? -4.777 -1.68 1.614 1 98.62 350 GLU B O 1
ATOM 5514 N N . ARG B 1 351 ? -6.461 -2.615 2.762 1 98.44 351 ARG B N 1
ATOM 5515 C CA . ARG B 1 351 ? -5.98 -3.984 2.607 1 98.44 351 ARG B CA 1
ATOM 5516 C C . ARG B 1 351 ? -5.953 -4.395 1.14 1 98.44 351 ARG B C 1
ATOM 5518 O O . ARG B 1 351 ? -5.008 -5.043 0.686 1 98.44 351 ARG B O 1
ATOM 5525 N N . MET B 1 352 ? -6.988 -4.023 0.427 1 98.81 352 MET B N 1
ATOM 5526 C CA . MET B 1 352 ? -7.09 -4.375 -0.987 1 98.81 352 MET B CA 1
ATOM 5527 C C . MET B 1 352 ? -5.992 -3.693 -1.799 1 98.81 352 MET B C 1
ATOM 5529 O O . MET B 1 352 ? -5.477 -4.27 -2.756 1 98.81 352 MET B O 1
ATOM 5533 N N . MET B 1 353 ? -5.629 -2.465 -1.412 1 98.88 353 MET B N 1
ATOM 5534 C CA . MET B 1 353 ? -4.531 -1.767 -2.074 1 98.88 353 MET B CA 1
ATOM 5535 C C . MET B 1 353 ? -3.205 -2.486 -1.841 1 98.88 353 MET B C 1
ATOM 5537 O O . MET B 1 353 ? -2.42 -2.67 -2.773 1 98.88 353 MET B O 1
ATOM 5541 N N . ARG B 1 354 ? -2.93 -2.904 -0.651 1 98.75 354 ARG B N 1
ATOM 5542 C CA . ARG B 1 354 ? -1.725 -3.668 -0.343 1 98.75 354 ARG B CA 1
ATOM 5543 C C . ARG B 1 354 ? -1.71 -4.996 -1.093 1 98.75 354 ARG B C 1
ATOM 5545 O O . ARG B 1 354 ? -0.668 -5.414 -1.603 1 98.75 354 ARG B O 1
ATOM 5552 N N . ASP B 1 355 ? -2.879 -5.637 -1.182 1 98.88 355 ASP B N 1
ATOM 5553 C CA . ASP B 1 355 ? -3.002 -6.934 -1.839 1 98.88 355 ASP B CA 1
ATOM 5554 C C . ASP B 1 355 ? -2.742 -6.816 -3.34 1 98.88 355 ASP B C 1
ATOM 5556 O O . ASP B 1 355 ? -2.217 -7.746 -3.957 1 98.88 355 ASP B O 1
ATOM 5560 N N . ALA B 1 356 ? -3.098 -5.715 -3.918 1 98.88 356 ALA B N 1
ATOM 5561 C CA . ALA B 1 356 ? -3.062 -5.547 -5.367 1 98.88 356 ALA B CA 1
ATOM 5562 C C . ALA B 1 356 ? -1.631 -5.617 -5.895 1 98.88 356 ALA B C 1
ATOM 5564 O O . ALA B 1 356 ? -1.389 -6.145 -6.984 1 98.88 356 ALA B O 1
ATOM 5565 N N . LYS B 1 357 ? -0.704 -5.16 -5.117 1 98.81 357 LYS B N 1
ATOM 5566 C CA . LYS B 1 357 ? 0.649 -4.926 -5.613 1 98.81 357 LYS B CA 1
ATOM 5567 C C . LYS B 1 357 ? 1.323 -6.234 -6.016 1 98.81 357 LYS B C 1
ATOM 5569 O O . LYS B 1 357 ? 2.035 -6.289 -7.02 1 98.81 357 LYS B O 1
ATOM 5574 N N . ILE B 1 358 ? 1.077 -7.25 -5.297 1 98.75 358 ILE B N 1
ATOM 5575 C CA . ILE B 1 358 ? 1.787 -8.5 -5.531 1 98.75 358 ILE B CA 1
ATOM 5576 C C . ILE B 1 358 ? 1.385 -9.07 -6.891 1 98.75 358 ILE B C 1
ATOM 5578 O O . ILE B 1 358 ? 2.145 -9.82 -7.504 1 98.75 358 ILE B O 1
ATOM 5582 N N . THR B 1 359 ? 0.222 -8.727 -7.418 1 98.75 359 THR B N 1
ATOM 5583 C CA . THR B 1 359 ? -0.261 -9.281 -8.68 1 98.75 359 THR B CA 1
ATOM 5584 C C . THR B 1 359 ? 0.581 -8.781 -9.844 1 98.75 359 THR B C 1
ATOM 5586 O O . THR B 1 359 ? 0.557 -9.367 -10.93 1 98.75 359 THR B O 1
ATOM 5589 N N . GLN B 1 360 ? 1.336 -7.754 -9.641 1 98.56 360 GLN B N 1
ATOM 5590 C CA . GLN B 1 360 ? 2.244 -7.242 -10.656 1 98.56 360 GLN B CA 1
ATOM 5591 C C . GLN B 1 360 ? 3.604 -7.934 -10.578 1 98.56 360 GLN B C 1
ATOM 5593 O O . GLN B 1 360 ? 4.48 -7.68 -11.414 1 98.56 360 GLN B O 1
ATOM 5598 N N . ILE B 1 361 ? 3.756 -8.836 -9.586 1 98.12 361 ILE B N 1
ATOM 5599 C CA . ILE B 1 361 ? 5.094 -9.352 -9.312 1 98.12 361 ILE B CA 1
ATOM 5600 C C . ILE B 1 361 ? 5.109 -10.867 -9.492 1 98.12 361 ILE B C 1
ATOM 5602 O O . ILE B 1 361 ? 5.863 -11.391 -10.32 1 98.12 361 ILE B O 1
ATOM 5606 N N . TYR B 1 362 ? 4.215 -11.578 -8.75 1 95.81 362 TYR B N 1
ATOM 5607 C CA . TYR B 1 362 ? 4.375 -13.031 -8.734 1 95.81 362 TYR B CA 1
ATOM 5608 C C . TYR B 1 362 ? 3.785 -13.656 -9.992 1 95.81 362 TYR B C 1
ATOM 5610 O O . TYR B 1 362 ? 3.053 -13 -10.734 1 95.81 362 TYR B O 1
ATOM 5618 N N . GLU B 1 363 ? 4.312 -14.922 -10.344 1 94.06 363 GLU B N 1
ATOM 5619 C CA . GLU B 1 363 ? 3.973 -15.703 -11.531 1 94.06 363 GLU B CA 1
ATOM 5620 C C . GLU B 1 363 ? 4.328 -14.953 -12.805 1 94.06 363 GLU B C 1
ATOM 5622 O O . GLU B 1 363 ? 3.592 -15.008 -13.797 1 94.06 363 GLU B O 1
ATOM 5627 N N . GLY B 1 364 ? 5.434 -14.211 -12.719 1 94.69 364 GLY B N 1
ATOM 5628 C CA . GLY B 1 364 ? 5.93 -13.367 -13.797 1 94.69 364 GLY B CA 1
ATOM 5629 C C . GLY B 1 364 ? 5.605 -11.898 -13.602 1 94.69 364 GLY B C 1
ATOM 5630 O O . GLY B 1 364 ? 4.441 -11.5 -13.641 1 94.69 364 GLY B O 1
ATOM 5631 N N . THR B 1 365 ? 6.656 -11.102 -13.43 1 96.69 365 THR B N 1
ATOM 5632 C CA . THR B 1 365 ? 6.488 -9.672 -13.203 1 96.69 365 THR B CA 1
ATOM 5633 C C . THR B 1 365 ? 5.887 -9 -14.438 1 96.69 365 THR B C 1
ATOM 5635 O O . THR B 1 365 ? 5.836 -9.594 -15.516 1 96.69 365 THR B O 1
ATOM 5638 N N . SER B 1 366 ? 5.391 -7.793 -14.234 1 97.38 366 SER B N 1
ATOM 5639 C CA . SER B 1 366 ? 4.891 -7 -15.352 1 97.38 366 SER B CA 1
ATOM 5640 C C . SER B 1 366 ? 5.934 -6.887 -16.469 1 97.38 366 SER B C 1
ATOM 5642 O O . SER B 1 366 ? 5.594 -6.898 -17.641 1 97.38 366 SER B O 1
ATOM 5644 N N . GLU B 1 367 ? 7.23 -6.762 -16.141 1 96.25 367 GLU B N 1
ATOM 5645 C CA . GLU B 1 367 ? 8.32 -6.703 -17.109 1 96.25 367 GLU B CA 1
ATOM 5646 C C . GLU B 1 367 ? 8.406 -7.988 -17.922 1 96.25 367 GLU B C 1
ATOM 5648 O O . GLU B 1 367 ? 8.594 -7.949 -19.141 1 96.25 367 GLU B O 1
ATOM 5653 N N . ILE B 1 368 ? 8.242 -9.125 -17.25 1 95.5 368 ILE B N 1
ATOM 5654 C CA . ILE B 1 368 ? 8.289 -10.406 -17.938 1 95.5 368 ILE B CA 1
ATOM 5655 C C . ILE B 1 368 ? 7.09 -10.539 -18.875 1 95.5 368 ILE B C 1
ATOM 5657 O O . ILE B 1 368 ? 7.219 -11.016 -20 1 95.5 368 ILE B O 1
ATOM 5661 N N . GLN B 1 369 ? 5.883 -10.125 -18.375 1 97.12 369 GLN B N 1
ATOM 5662 C CA . GLN B 1 369 ? 4.719 -10.148 -19.25 1 97.12 369 GLN B CA 1
ATOM 5663 C C . GLN B 1 369 ? 4.965 -9.328 -20.516 1 97.12 369 GLN B C 1
ATOM 5665 O O . GLN B 1 369 ? 4.59 -9.742 -21.609 1 97.12 369 GLN B O 1
ATOM 5670 N N . ARG B 1 370 ? 5.543 -8.133 -20.344 1 96.62 370 ARG B N 1
ATOM 5671 C CA . ARG B 1 370 ? 5.82 -7.273 -21.5 1 96.62 370 ARG B CA 1
ATOM 5672 C C . ARG B 1 370 ? 6.797 -7.945 -22.453 1 96.62 370 ARG B C 1
ATOM 5674 O O . ARG B 1 370 ? 6.68 -7.789 -23.672 1 96.62 370 ARG B O 1
ATOM 5681 N N . ILE B 1 371 ? 7.766 -8.664 -21.953 1 94.44 371 ILE B N 1
ATOM 5682 C CA . ILE B 1 371 ? 8.688 -9.414 -22.797 1 94.44 371 ILE B CA 1
ATOM 5683 C C . ILE B 1 371 ? 7.926 -10.477 -23.578 1 94.44 371 ILE B C 1
ATOM 5685 O O . ILE B 1 371 ? 8.102 -10.602 -24.797 1 94.44 371 ILE B O 1
ATOM 5689 N N . VAL B 1 372 ? 7.051 -11.242 -22.922 1 93.94 372 VAL B N 1
ATOM 5690 C CA . VAL B 1 372 ? 6.266 -12.281 -23.578 1 93.94 372 VAL B CA 1
ATOM 5691 C C . VAL B 1 372 ? 5.391 -11.664 -24.672 1 93.94 372 VAL B C 1
ATOM 5693 O O . VAL B 1 372 ? 5.332 -12.172 -25.781 1 93.94 372 VAL B O 1
ATOM 5696 N N . ILE B 1 373 ? 4.695 -10.586 -24.375 1 95.88 373 ILE B N 1
ATOM 5697 C CA . ILE B 1 373 ? 3.818 -9.898 -25.312 1 95.88 373 ILE B CA 1
ATOM 5698 C C . ILE B 1 373 ? 4.633 -9.398 -26.516 1 95.88 373 ILE B C 1
ATOM 5700 O O . ILE B 1 373 ? 4.234 -9.586 -27.656 1 95.88 373 ILE B O 1
ATOM 5704 N N . SER B 1 374 ? 5.805 -8.812 -26.281 1 95.75 374 SER B N 1
ATOM 5705 C CA . SER B 1 374 ? 6.641 -8.258 -27.328 1 95.75 374 SER B CA 1
ATOM 5706 C C . SER B 1 374 ? 7.102 -9.344 -28.297 1 95.75 374 SER B C 1
ATOM 5708 O O . SER B 1 374 ? 7.125 -9.133 -29.516 1 95.75 374 SER B O 1
ATOM 5710 N N . ARG B 1 375 ? 7.438 -10.453 -27.734 1 93.12 375 ARG B N 1
ATOM 5711 C CA . ARG B 1 375 ? 7.852 -11.578 -28.578 1 93.12 375 ARG B CA 1
ATOM 5712 C C . ARG B 1 375 ? 6.699 -12.062 -29.453 1 93.12 375 ARG B C 1
ATOM 5714 O O . ARG B 1 375 ? 6.914 -12.508 -30.578 1 93.12 375 ARG B O 1
ATOM 5721 N N . GLY B 1 376 ? 5.512 -11.953 -28.875 1 92.06 376 GLY B N 1
ATOM 5722 C CA . GLY B 1 376 ? 4.332 -12.414 -29.594 1 92.06 376 GLY B CA 1
ATOM 5723 C C . GLY B 1 376 ? 3.879 -11.445 -30.672 1 92.06 376 GLY B C 1
ATOM 5724 O O . GLY B 1 376 ? 3.062 -11.797 -31.531 1 92.06 376 GLY B O 1
ATOM 5725 N N . LEU B 1 377 ? 4.469 -10.219 -30.734 1 92.69 377 LEU B N 1
ATOM 5726 C CA . LEU B 1 377 ? 4.039 -9.203 -31.688 1 92.69 377 LEU B CA 1
ATOM 5727 C C . LEU B 1 377 ? 4.59 -9.508 -33.094 1 92.69 377 LEU B C 1
ATOM 5729 O O . LEU B 1 377 ? 4.062 -9.016 -34.094 1 92.69 377 LEU B O 1
ATOM 5733 N N . VAL B 1 378 ? 5.727 -10.172 -33.125 1 90.06 378 VAL B N 1
ATOM 5734 C CA . VAL B 1 378 ? 6.34 -10.438 -34.438 1 90.06 378 VAL B CA 1
ATOM 5735 C C . VAL B 1 378 ? 6.125 -11.906 -34.812 1 90.06 378 VAL B C 1
ATOM 5737 O O . VAL B 1 378 ? 6.656 -12.375 -35.812 1 90.06 378 VAL B O 1
ATOM 5740 N N . LYS B 1 379 ? 5.383 -12.562 -34.219 1 75.69 379 LYS B N 1
ATOM 5741 C CA . LYS B 1 379 ? 4.992 -13.898 -34.656 1 75.69 379 LYS B CA 1
ATOM 5742 C C . LYS B 1 379 ? 3.82 -13.844 -35.625 1 75.69 379 LYS B C 1
ATOM 5744 O O . LYS B 1 379 ? 2.975 -12.953 -35.562 1 75.69 379 LYS B O 1
#

Secondary structure (DSSP, 8-state):
---PPPHHHHHHHHHHHHHIIIIISTTHHHHHHTT---HHHHHHHHHTTTTSSSS-GGGT-----HHHHHHHHHHHHHH-HHHHHHHHIIIIIIIHHHHHHS-HHHIIIIIHHHHHTSS-EEEE--BTTBSS-GGG---EEEE-SSEEEEEEEEEEEETTTT-SEEEEEEES-GGGGGGGEEEEEEETT-TTEEE-PPP-BSS-TTS-EEEEEEEEEEEEGGGEESSTT-HHHHHHHHHHHHHHHHHHHHHHHHHHHHHHHHHHHHH-EETTEEGGGSHHHHHHHHHHHHHHHHHHHHHHHHHHHHHTT---HHHHHHHHHHHHHHHHHHHHHHHHHHGGGGGBGGGSHHHHHHHHHHTTTTTS-HHHHHHHHHHHH--/---PPPHHHHHHHHHHHHHIIIIISTTHHHHHHTT---HHHHHHHHHTTTTSSSS-GGGT-----HHHHHHHHHHHHHH-HHHHHHHHIIIIIIIHHHHHHS-HHHIIIIIHHHHHTSS-EEEE--BTTBSS-GGG---EEEE-SSEEEEEEEEEEEETTTT-SEEEEEEES-GGGGGGGEEEEEEETT-TTEEE-PPP-BSS-TTS-EEEEEEEEEEEEGGGEESSTT-HHHHHHHHHHHHHHHHHHHHHHHHHHHHHHHHHHHHH-EETTEEGGGSHHHHHHHHHHHHHHHHHHHHHHHHHHHHHTT---HHHHHHHHHHHHHHHHHHHHHHHHHHGGGGGBGGGSHHHHHHHHHGGGTTTS-HHHHHHHHHHHH--